Protein AF-A0A1F9SR61-F1 (afdb_monomer_lite)

Secondary structure (DSSP, 8-state):
-EEEEESSSSEEEEEEEESTT--B--SSTT---BPPEEEEEEEEEE-SSEEEEEEEEEEE-TTS-EEEEEEEEEEEEE--TTT-EEEEEEEEEEESTT-EEEEEEEEEEETTEEEEEEEEEE-SS-SS--PEEEEEEEE--SPPPHHHHHHHHHHHHHHHHHH-TT----S----TT-GGGHHHHHHHHTT-HHHHHHHHHHHHTTS---HHHHHHHHHHHHHHHH-S-----SSPPPHHHHHHHHHHHHHHTT-HHHHHHHHHHHHHHSTT-HHHHHHHHHHHHHHT----PPPTT-TT-HHHHHHHHHHHHHHTT-HHHHHHHHHHHHHH-TT-HHHHHHHHHHHHHTT-HHHHHHHHHHHHHH---HHHHHHHHHHHHHHHHHH-TT-PPPPPTTS---S--------HHHHHHHHHHHHHHHHHHHHHTT-HHHHHHHHHHHHHH-TT-HHHHHHHHHHHHH--

Sequence (468 aa):
MGALYRLTKRWTLGAALLNAMQANVAFSSGDKDPIPMKTRFGASYKSLWLLLAADARLQKGPDGKADKQFIFAAEKVFPSLDRGDVSVRASLGAGDREFRQATAGLSYKIQKIQLDYGFSLPIGTVKETAGNHKLALTYHFGSVTQTELAEAELLDQYKRLREAKDYKSPRETASLNDPRLADVKEQVLKDNYYLANKLLLDKANELLPDASVVSLTKRLATVAAFYPSLAVEGRAKLRWEQLLNGGIRDFINGADLRAMKQLAYAQSLNQQDSALSNFLDRIGEMTRINPDRVPSDFSRGWAEFKLTESDGYYGKKRYSEALRKLDEMLELEPKHLLGLKKSGSCNYMLGSYARAAHDWETAAGLETDPLEKAKLGKMIDEARLKQGKGAVWEPPAGTARQAEPEEKPETAAAKDAREIEKLYQAGADHYAKGEYGKAADAFRKILTMDPQNTQAKKALERIIRLSR

Foldseek 3Di:
DKDWDDPDPFKIKIKDKPLPVQDAPDPDPPDGDGAWIKIKIKMWGDDLFKIKIKMWMWTQHPVRDIKIKIKIKMKGWDQDDPFFIKIKMWMWMDIPPQFTKIKIKIWGDDDFKIKIWMWMDGPGDDPDRPTDIDIDIGGHDDDDDPVNVVSSVVVVVVVVVVVPPDDDADPDAPACPPPLLVVLVVCLVQQQLLVSLVVLVVCVVVDDDHPNSVQLNVLSVLCCVLPNGLHDPPDDDDPLSVLQSVLSNCSSRVVLVSSLLSLLQSCLQVVVDPSSVVSSVVSCVVNVNDRPHDDPVDNPTDLVVLCVQLVVCVVVVNLVRSLVSLVSNCLVVVQPLVSLQSNLVSCVSVLVLQSSLVSLVSNLVNDPDPVVNVVSVVSSVVSDVSVDPDDHDDDPPPSDDDPPDPDPDDDPVNVLVVLLVVLQVQLVVCVVVVVLVSSLVSLVVSCVSPVPPPVSVVSNVVSVVVVD

Structure (mmCIF, N/CA/C/O backbone):
data_AF-A0A1F9SR61-F1
#
_entry.id   AF-A0A1F9SR61-F1
#
loop_
_atom_site.group_PDB
_atom_site.id
_atom_site.type_symbol
_atom_site.label_atom_id
_atom_site.label_alt_id
_atom_site.label_comp_id
_atom_site.label_asym_id
_atom_site.label_entity_id
_atom_site.label_seq_id
_atom_site.pdbx_PDB_ins_code
_atom_site.Cartn_x
_atom_site.Cartn_y
_atom_site.Cartn_z
_atom_site.occupancy
_atom_site.B_iso_or_equiv
_atom_site.auth_seq_id
_atom_site.auth_comp_id
_atom_site.auth_asym_id
_atom_site.auth_atom_id
_atom_site.pdbx_PDB_model_num
ATOM 1 N N . MET A 1 1 ? 36.099 14.429 -14.546 1.00 85.94 1 MET A N 1
ATOM 2 C CA . MET A 1 1 ? 34.992 14.600 -13.578 1.00 85.94 1 MET A CA 1
ATOM 3 C C . MET A 1 1 ? 33.700 14.799 -14.353 1.00 85.94 1 MET A C 1
ATOM 5 O O . MET A 1 1 ? 33.727 15.507 -15.350 1.00 85.94 1 MET A O 1
ATOM 9 N N . GLY A 1 2 ? 32.590 14.188 -13.948 1.00 90.56 2 GLY A N 1
ATOM 10 C CA . GLY A 1 2 ? 31.296 14.411 -14.596 1.00 90.56 2 GLY A CA 1
ATOM 11 C C . GLY A 1 2 ? 30.136 14.148 -13.647 1.00 90.56 2 GLY A C 1
ATOM 12 O O . GLY A 1 2 ? 30.283 13.379 -12.702 1.00 90.56 2 GLY A O 1
ATOM 13 N N . ALA A 1 3 ? 29.013 14.810 -13.895 1.00 93.00 3 ALA A N 1
ATOM 14 C CA . ALA A 1 3 ? 27.789 14.703 -13.117 1.00 93.00 3 ALA A CA 1
ATOM 15 C C . ALA A 1 3 ? 26.591 14.531 -14.056 1.00 93.00 3 ALA A C 1
ATOM 17 O O . ALA A 1 3 ? 26.528 15.147 -15.122 1.00 93.00 3 ALA A O 1
ATOM 18 N N . LEU A 1 4 ? 25.638 13.699 -13.640 1.00 92.44 4 LEU A N 1
ATOM 19 C CA . LEU A 1 4 ? 24.347 13.515 -14.294 1.00 92.44 4 LEU A CA 1
ATOM 20 C C . LEU A 1 4 ? 23.249 13.840 -13.285 1.00 92.44 4 LEU A C 1
ATOM 22 O O . LEU A 1 4 ? 23.287 13.367 -12.151 1.00 92.44 4 LEU A O 1
ATOM 26 N N . TYR A 1 5 ? 22.269 14.631 -13.703 1.00 92.62 5 TYR A N 1
ATOM 27 C CA . TYR A 1 5 ? 21.150 15.051 -12.877 1.00 92.62 5 TYR A CA 1
ATOM 28 C C . TYR A 1 5 ? 19.828 14.746 -13.577 1.00 92.62 5 TYR A C 1
ATOM 30 O O . TYR A 1 5 ? 19.564 15.203 -14.692 1.00 92.62 5 TYR A O 1
ATOM 38 N N . ARG A 1 6 ? 18.978 13.957 -12.918 1.00 91.44 6 ARG A N 1
ATOM 39 C CA . ARG A 1 6 ? 17.654 13.590 -13.421 1.00 91.44 6 ARG A CA 1
ATOM 40 C C . ARG A 1 6 ? 16.619 14.571 -12.869 1.00 91.44 6 ARG A C 1
ATOM 42 O O . ARG A 1 6 ? 16.124 14.386 -11.765 1.00 91.44 6 ARG A O 1
ATOM 49 N N . LEU A 1 7 ? 16.298 15.604 -13.650 1.00 80.69 7 LEU A N 1
ATOM 50 C CA . LEU A 1 7 ? 15.360 16.665 -13.258 1.00 80.69 7 LEU A CA 1
ATOM 51 C C . LEU A 1 7 ? 13.922 16.136 -13.108 1.00 80.69 7 LEU A C 1
ATOM 53 O O . LEU A 1 7 ? 13.184 16.549 -12.224 1.00 80.69 7 LEU A O 1
ATOM 57 N N . THR A 1 8 ? 13.517 15.209 -13.979 1.00 81.19 8 THR A N 1
ATOM 58 C CA . THR A 1 8 ? 12.225 14.505 -13.902 1.00 81.19 8 THR A CA 1
ATOM 59 C C . THR A 1 8 ? 12.399 13.064 -14.384 1.00 81.19 8 THR A C 1
ATOM 61 O O . THR A 1 8 ? 13.437 12.720 -14.942 1.00 81.19 8 THR A O 1
ATOM 64 N N . LYS A 1 9 ? 11.365 12.213 -14.285 1.00 75.19 9 LYS A N 1
ATOM 65 C CA . LYS A 1 9 ? 11.396 10.857 -14.880 1.00 75.19 9 LYS A CA 1
ATOM 66 C C . LYS A 1 9 ? 11.678 10.847 -16.396 1.00 75.19 9 LYS A C 1
ATOM 68 O O . LYS A 1 9 ? 12.030 9.799 -16.924 1.00 75.19 9 LYS A O 1
ATOM 73 N N . ARG A 1 10 ? 11.525 11.986 -17.087 1.00 83.94 10 ARG A N 1
ATOM 74 C CA . ARG A 1 10 ? 11.719 12.121 -18.541 1.00 83.94 10 ARG A CA 1
ATOM 75 C C . ARG A 1 10 ? 12.967 12.912 -18.930 1.00 83.94 10 ARG A C 1
ATOM 77 O O . ARG A 1 10 ? 13.512 12.652 -19.991 1.00 83.94 10 ARG A O 1
ATOM 84 N N . TRP A 1 11 ? 13.429 13.849 -18.102 1.00 91.94 11 TRP A N 1
ATOM 85 C CA . TRP A 1 11 ? 14.552 14.738 -18.423 1.00 91.94 11 TRP A CA 1
ATOM 86 C C . TRP A 1 11 ? 15.813 14.370 -17.642 1.00 91.94 11 TRP A C 1
ATOM 88 O O . TRP A 1 11 ? 15.783 14.314 -16.411 1.00 91.94 11 TRP A O 1
ATOM 98 N N . THR A 1 12 ? 16.929 14.188 -18.349 1.00 95.06 12 THR A N 1
ATOM 99 C CA . THR A 1 12 ? 18.258 14.004 -17.743 1.00 95.06 12 THR A CA 1
ATOM 100 C C . THR A 1 12 ? 19.242 15.002 -18.334 1.00 95.06 12 THR A C 1
ATOM 102 O O . THR A 1 12 ? 19.352 15.116 -19.554 1.00 95.06 12 THR A O 1
ATOM 105 N N . LEU A 1 13 ? 19.961 15.705 -17.464 1.00 96.50 13 LEU A N 1
ATOM 106 C CA . LEU A 1 13 ? 21.009 16.659 -17.808 1.00 96.50 13 LEU A CA 1
ATOM 107 C C . LEU A 1 13 ? 22.364 16.098 -17.379 1.00 96.50 13 LEU A C 1
ATOM 109 O O . LEU A 1 13 ? 22.456 15.389 -16.379 1.00 96.50 13 LEU A O 1
ATOM 113 N N . GLY A 1 14 ? 23.416 16.413 -18.121 1.00 95.38 14 GLY A N 1
ATOM 114 C CA . GLY A 1 14 ? 24.768 15.959 -17.839 1.00 95.38 14 GLY A CA 1
ATOM 115 C C . GLY A 1 14 ? 25.800 17.029 -18.129 1.00 95.38 14 GLY A C 1
ATOM 116 O O . GLY A 1 14 ? 25.672 17.783 -19.090 1.00 95.38 14 GLY A O 1
ATOM 117 N N . ALA A 1 15 ? 26.844 17.066 -17.313 1.00 96.44 15 ALA A N 1
ATOM 118 C CA . ALA A 1 15 ? 28.020 17.883 -17.557 1.00 96.44 15 ALA A CA 1
ATOM 119 C C . ALA A 1 15 ? 29.275 17.073 -17.232 1.00 96.44 15 ALA A C 1
ATOM 121 O O . ALA A 1 15 ? 29.326 16.370 -16.224 1.00 96.44 15 ALA A O 1
ATOM 122 N N . ALA A 1 16 ? 30.299 17.164 -18.073 1.00 95.94 16 ALA A N 1
ATOM 123 C CA . ALA A 1 16 ? 31.577 16.512 -17.837 1.00 95.94 16 ALA A CA 1
ATOM 124 C C . ALA A 1 16 ? 32.741 17.418 -18.227 1.00 95.94 16 ALA A C 1
ATOM 126 O O . ALA A 1 16 ? 32.711 18.079 -19.261 1.00 95.94 16 ALA A O 1
ATOM 127 N N . LEU A 1 17 ? 33.786 17.391 -17.407 1.00 92.94 17 LEU A N 1
ATOM 128 C CA . LEU A 1 17 ? 35.072 18.027 -17.641 1.00 92.94 17 LEU A CA 1
ATOM 129 C C . LEU A 1 17 ? 36.155 16.944 -17.678 1.00 92.94 17 LEU A C 1
ATOM 131 O O . LEU A 1 17 ? 36.373 16.218 -16.699 1.00 92.94 17 LEU A O 1
ATOM 135 N N . LEU A 1 18 ? 36.826 16.823 -18.817 1.00 91.19 18 LEU A N 1
ATOM 136 C CA . LEU A 1 18 ? 37.932 15.903 -19.049 1.00 91.19 18 LEU A CA 1
ATOM 137 C C . LEU A 1 18 ? 39.223 16.695 -19.246 1.00 91.19 18 LEU A C 1
ATOM 139 O O . LEU A 1 18 ? 39.203 17.809 -19.773 1.00 91.19 18 LEU A O 1
ATOM 143 N N . ASN A 1 19 ? 40.344 16.090 -18.853 1.00 90.06 19 ASN A N 1
ATOM 144 C CA . ASN A 1 19 ? 41.680 16.668 -19.001 1.00 90.06 19 ASN A CA 1
ATOM 145 C C . ASN A 1 19 ? 41.819 18.059 -18.357 1.00 90.06 19 ASN A C 1
ATOM 147 O O . ASN A 1 19 ? 42.515 18.919 -18.886 1.00 90.06 19 ASN A O 1
ATOM 151 N N . ALA A 1 20 ? 41.159 18.284 -17.216 1.00 83.88 20 ALA A N 1
ATOM 152 C CA . ALA A 1 20 ? 41.171 19.576 -16.524 1.00 83.88 20 ALA A CA 1
ATOM 153 C C . ALA A 1 20 ? 42.593 20.055 -16.180 1.00 83.88 20 ALA A C 1
ATOM 155 O O . ALA A 1 20 ? 42.855 21.249 -16.198 1.00 83.88 20 ALA A O 1
ATOM 156 N N . MET A 1 21 ? 43.501 19.118 -15.890 1.00 85.56 21 MET A N 1
ATOM 157 C CA . MET A 1 21 ? 44.892 19.412 -15.528 1.00 85.56 21 MET A CA 1
ATOM 158 C C . MET A 1 21 ? 45.828 19.563 -16.737 1.00 85.56 21 MET A C 1
ATOM 160 O O . MET A 1 21 ? 46.998 19.853 -16.533 1.00 85.56 21 MET A O 1
ATOM 164 N N . GLN A 1 22 ? 45.340 19.334 -17.967 1.00 85.38 22 GLN A N 1
ATOM 165 C CA . GLN A 1 22 ? 46.098 19.499 -19.219 1.00 85.38 22 GLN A CA 1
ATOM 166 C C . GLN A 1 22 ? 47.539 18.953 -19.153 1.00 85.38 22 GLN A C 1
ATOM 168 O O . GLN A 1 22 ? 48.502 19.670 -19.412 1.00 85.38 22 GLN A O 1
ATOM 173 N N . ALA A 1 23 ? 47.686 17.680 -18.765 1.00 85.19 23 ALA A N 1
ATOM 174 C CA . ALA A 1 23 ? 48.993 17.040 -18.617 1.00 85.19 23 ALA A CA 1
ATOM 175 C C . ALA A 1 23 ? 49.848 17.167 -19.894 1.00 85.19 23 ALA A C 1
ATOM 177 O O . ALA A 1 23 ? 49.341 16.992 -21.004 1.00 85.19 23 ALA A O 1
ATOM 178 N N . ASN A 1 24 ? 51.138 17.462 -19.720 1.00 84.44 24 ASN A N 1
ATOM 179 C CA . ASN A 1 24 ? 52.104 17.546 -20.814 1.00 84.44 24 ASN A CA 1
ATOM 180 C C . ASN A 1 24 ? 52.478 16.135 -21.290 1.00 84.44 24 ASN A C 1
ATOM 182 O O . ASN A 1 24 ? 52.926 15.326 -20.480 1.00 84.44 24 ASN A O 1
ATOM 186 N N . VAL A 1 25 ? 52.304 15.854 -22.582 1.00 86.19 25 VAL A N 1
ATOM 187 C CA . VAL A 1 25 ? 52.656 14.571 -23.217 1.00 86.19 25 VAL A CA 1
ATOM 188 C C . VAL A 1 25 ? 53.855 14.683 -24.165 1.00 86.19 25 VAL A C 1
ATOM 190 O O . VAL A 1 25 ? 54.109 13.770 -24.946 1.00 86.19 25 VAL A O 1
ATOM 193 N N . ALA A 1 26 ? 54.616 15.778 -24.088 1.00 86.56 26 ALA A N 1
ATOM 194 C CA . ALA A 1 26 ? 55.835 15.950 -24.870 1.00 86.56 26 ALA A CA 1
ATOM 195 C C . ALA A 1 26 ? 56.883 14.862 -24.564 1.00 86.56 26 ALA A C 1
ATOM 197 O O . ALA A 1 26 ? 57.157 14.546 -23.406 1.00 86.56 26 ALA A O 1
ATOM 198 N N . PHE A 1 27 ? 57.505 14.323 -25.618 1.00 82.06 27 PHE A N 1
ATOM 199 C CA . PHE A 1 27 ? 58.550 13.295 -25.514 1.00 82.06 27 PHE A CA 1
ATOM 200 C C . PHE A 1 27 ? 59.929 13.859 -25.130 1.00 82.06 27 PHE A C 1
ATOM 202 O O . PHE A 1 27 ? 60.782 13.115 -24.652 1.00 82.06 27 PHE A O 1
ATOM 209 N N . SER A 1 28 ? 60.149 15.161 -25.332 1.00 86.38 28 SER A N 1
ATOM 210 C CA . SER A 1 28 ? 61.386 15.870 -24.993 1.00 86.38 28 SER A CA 1
ATOM 211 C C . SER A 1 28 ? 61.175 16.761 -23.770 1.00 86.38 28 SER A C 1
ATOM 213 O O . SER A 1 28 ? 60.150 17.429 -23.650 1.00 86.38 28 SER A O 1
ATOM 215 N N . SER A 1 29 ? 62.167 16.823 -22.878 1.00 73.56 29 SER A N 1
ATOM 216 C CA . SER A 1 29 ? 62.134 17.649 -21.661 1.00 73.56 29 SER A CA 1
ATOM 217 C C . SER A 1 29 ? 62.116 19.162 -21.930 1.00 73.56 29 SER A C 1
ATOM 219 O O . SER A 1 29 ? 61.818 19.934 -21.019 1.00 73.56 29 SER A O 1
ATOM 221 N N . GLY A 1 30 ? 62.410 19.586 -23.165 1.00 79.56 30 GLY A N 1
ATOM 222 C CA . GLY A 1 30 ? 62.331 20.981 -23.611 1.00 79.56 30 GLY A CA 1
ATOM 223 C C . GLY A 1 30 ? 60.992 21.389 -24.238 1.00 79.56 30 GLY A C 1
ATOM 224 O O . GLY A 1 30 ? 60.744 22.585 -24.379 1.00 79.56 30 GLY A O 1
ATOM 225 N N . ASP A 1 31 ? 60.123 20.430 -24.572 1.00 80.00 31 ASP A N 1
ATOM 226 C CA . ASP A 1 31 ? 58.888 20.679 -25.321 1.00 80.00 31 ASP A CA 1
ATOM 227 C C . ASP A 1 31 ? 57.638 20.654 -24.426 1.00 80.00 31 ASP A C 1
ATOM 229 O O . ASP A 1 31 ? 57.573 20.002 -23.376 1.00 80.00 31 ASP A O 1
ATOM 233 N N . LYS A 1 32 ? 56.603 21.382 -24.854 1.00 80.25 32 LYS A N 1
ATOM 234 C CA . LYS A 1 32 ? 55.288 21.401 -24.202 1.00 80.25 32 LYS A CA 1
ATOM 235 C C . LYS A 1 32 ? 54.204 21.048 -25.209 1.00 80.25 32 LYS A C 1
ATOM 237 O O . LYS A 1 32 ? 53.893 21.846 -26.085 1.00 80.25 32 LYS A O 1
ATOM 242 N N . ASP A 1 33 ? 53.592 19.890 -25.012 1.00 82.19 33 ASP A N 1
ATOM 243 C CA . ASP A 1 33 ? 52.410 19.426 -25.730 1.00 82.19 33 ASP A CA 1
ATOM 244 C C . ASP A 1 33 ? 51.319 19.054 -24.709 1.00 82.19 33 ASP A C 1
ATOM 246 O O . ASP A 1 33 ? 51.205 17.898 -24.291 1.00 82.19 33 ASP A O 1
ATOM 250 N N . PRO A 1 34 ? 50.578 20.041 -24.173 1.00 84.69 34 PRO A N 1
ATOM 251 C CA . PRO A 1 34 ? 49.527 19.780 -23.202 1.00 84.69 34 PRO A CA 1
ATOM 252 C C . PRO A 1 34 ? 48.290 19.189 -23.881 1.00 84.69 34 PRO A C 1
ATOM 254 O O . PRO A 1 34 ? 47.784 19.716 -24.874 1.00 84.69 34 PRO A O 1
ATOM 257 N N . ILE A 1 35 ? 47.719 18.138 -23.291 1.00 88.94 35 ILE A N 1
ATOM 258 C CA . ILE A 1 35 ? 46.466 17.572 -23.799 1.00 88.94 35 ILE A CA 1
ATOM 259 C C . ILE A 1 35 ? 45.318 18.599 -23.719 1.00 88.94 35 ILE A C 1
ATOM 261 O O . ILE A 1 35 ? 45.163 19.293 -22.707 1.00 88.94 35 ILE A O 1
ATOM 265 N N . PRO A 1 36 ? 44.447 18.681 -24.741 1.00 87.56 36 PRO A N 1
ATOM 266 C CA . PRO A 1 36 ? 43.378 19.666 -24.760 1.00 87.56 36 PRO A CA 1
ATOM 267 C C . PRO A 1 36 ? 42.323 19.352 -23.696 1.00 87.56 36 PRO A C 1
ATOM 269 O O . PRO A 1 36 ? 41.915 18.195 -23.507 1.00 87.56 36 PRO A O 1
ATOM 272 N N . MET A 1 37 ? 41.845 20.406 -23.032 1.00 89.75 37 MET A N 1
ATOM 273 C CA . MET A 1 37 ? 40.764 20.308 -22.051 1.00 89.75 37 MET A CA 1
ATOM 274 C C . MET A 1 37 ? 39.436 20.157 -22.790 1.00 89.75 37 MET A C 1
ATOM 276 O O . MET A 1 37 ? 39.171 20.890 -23.747 1.00 89.75 37 MET A O 1
ATOM 280 N N . LYS A 1 38 ? 38.592 19.217 -22.350 1.00 93.44 38 LYS A N 1
ATOM 281 C CA . LYS A 1 38 ? 37.305 18.932 -22.998 1.00 93.44 38 LYS A CA 1
ATOM 282 C C . LYS A 1 38 ? 36.160 19.110 -22.016 1.00 93.44 38 LYS A C 1
ATOM 284 O O . LYS A 1 38 ? 36.144 18.472 -20.966 1.00 93.44 38 LYS A O 1
ATOM 289 N N . THR A 1 39 ? 35.168 19.895 -22.404 1.00 93.81 39 THR A N 1
ATOM 290 C CA . THR A 1 39 ? 33.918 20.062 -21.664 1.00 93.81 39 THR A CA 1
ATOM 291 C C . THR A 1 39 ? 32.775 19.491 -22.487 1.00 93.81 39 THR A C 1
ATOM 293 O O . THR A 1 39 ? 32.715 19.688 -23.699 1.00 93.81 39 THR A O 1
ATOM 296 N N . ARG A 1 40 ? 31.867 18.762 -21.844 1.00 95.56 40 ARG A N 1
ATOM 297 C CA . ARG A 1 40 ? 30.663 18.219 -22.472 1.00 95.56 40 ARG A CA 1
ATOM 298 C C . ARG A 1 40 ? 29.443 18.602 -21.665 1.00 95.56 40 ARG A C 1
ATOM 300 O O . ARG A 1 40 ? 29.454 18.454 -20.447 1.00 95.56 40 ARG A O 1
ATOM 307 N N . PHE A 1 41 ? 28.401 19.025 -22.357 1.00 97.00 41 PHE A N 1
ATOM 308 C CA . PHE A 1 41 ? 27.078 19.247 -21.798 1.00 97.00 41 PHE A CA 1
ATOM 309 C C . PHE A 1 41 ? 26.084 18.400 -22.576 1.00 97.00 41 PHE A C 1
ATOM 311 O O . PHE A 1 41 ? 26.085 18.426 -23.802 1.00 97.00 41 PHE A O 1
ATOM 318 N N . GLY A 1 42 ? 25.254 17.646 -21.871 1.00 96.19 42 GLY A N 1
ATOM 319 C CA . GLY A 1 42 ? 24.264 16.760 -22.462 1.00 96.19 42 GLY A CA 1
ATOM 320 C C . GLY A 1 42 ? 22.886 17.021 -21.880 1.00 96.19 42 GLY A C 1
ATOM 321 O O . GLY A 1 42 ? 22.741 17.260 -20.682 1.00 96.19 42 GLY A O 1
ATOM 322 N N . ALA A 1 43 ? 21.864 16.935 -22.717 1.00 96.81 43 ALA A N 1
ATOM 323 C CA . ALA A 1 43 ? 20.474 16.903 -22.296 1.00 96.81 43 ALA A CA 1
ATOM 324 C C . ALA A 1 43 ? 19.765 15.773 -23.036 1.00 96.81 43 ALA A C 1
ATOM 326 O O . ALA A 1 43 ? 19.982 15.567 -24.228 1.00 96.81 43 ALA A O 1
ATOM 327 N N . SER A 1 44 ? 18.910 15.038 -22.336 1.00 96.62 44 SER A N 1
ATOM 328 C CA . SER A 1 44 ? 18.082 14.003 -22.943 1.00 96.62 44 SER A CA 1
ATOM 329 C C . SER A 1 44 ? 16.654 14.055 -22.429 1.00 96.62 44 SER A C 1
ATOM 331 O O . SER A 1 44 ? 16.399 14.369 -21.262 1.00 96.62 44 SER A O 1
ATOM 333 N N . TYR A 1 45 ? 15.735 13.729 -23.330 1.00 93.94 45 TYR A N 1
ATOM 334 C CA . TYR A 1 45 ? 14.317 13.571 -23.075 1.00 93.94 45 TYR A CA 1
ATOM 335 C C . TYR A 1 45 ? 13.898 12.153 -23.458 1.00 93.94 45 TYR A C 1
ATOM 337 O O . TYR A 1 45 ? 13.960 11.778 -24.629 1.00 93.94 45 TYR A O 1
ATOM 345 N N . LYS A 1 46 ? 13.459 11.367 -22.475 1.00 89.25 46 LYS A N 1
ATOM 346 C CA . LYS A 1 46 ? 12.949 10.007 -22.657 1.00 89.25 46 LYS A CA 1
ATOM 347 C C . LYS A 1 46 ? 11.427 9.987 -22.504 1.00 89.25 46 LYS A C 1
ATOM 349 O O . LYS A 1 46 ? 10.874 10.415 -21.491 1.00 89.25 46 LYS A O 1
ATOM 354 N N . SER A 1 47 ? 10.764 9.440 -23.513 1.00 81.62 47 SER A N 1
ATOM 355 C CA . SER A 1 47 ? 9.371 8.996 -23.515 1.00 81.62 47 SER A CA 1
ATOM 356 C C . SER A 1 47 ? 9.325 7.468 -23.671 1.00 81.62 47 SER A C 1
ATOM 358 O O . SER A 1 47 ? 10.363 6.820 -23.779 1.00 81.62 47 SER A O 1
ATOM 360 N N . LEU A 1 48 ? 8.127 6.885 -23.694 1.00 71.62 48 LEU A N 1
ATOM 361 C CA . LEU A 1 48 ? 7.922 5.435 -23.789 1.00 71.62 48 LEU A CA 1
ATOM 362 C C . LEU A 1 48 ? 8.412 4.839 -25.128 1.00 71.62 48 LEU A C 1
ATOM 364 O O . LEU A 1 48 ? 8.860 3.705 -25.170 1.00 71.62 48 LEU A O 1
ATOM 368 N N . TRP A 1 49 ? 8.364 5.614 -26.215 1.00 75.00 49 TRP A N 1
ATOM 369 C CA . TRP A 1 49 ? 8.745 5.184 -27.573 1.00 75.00 49 TRP A CA 1
ATOM 370 C C . TRP A 1 49 ? 9.712 6.148 -28.271 1.00 75.00 49 TRP A C 1
ATOM 372 O O . TRP A 1 49 ? 9.952 6.023 -29.470 1.00 75.00 49 TRP A O 1
ATOM 382 N N . LEU A 1 50 ? 10.196 7.174 -27.569 1.00 85.00 50 LEU A N 1
ATOM 383 C CA . LEU A 1 50 ? 11.031 8.225 -28.148 1.00 85.00 50 LEU A CA 1
ATOM 384 C C . LEU A 1 50 ? 12.122 8.622 -27.161 1.00 85.00 50 LEU A C 1
ATOM 386 O O . LEU A 1 50 ? 11.822 8.928 -26.008 1.00 85.00 50 LEU A O 1
ATOM 390 N N . LEU A 1 51 ? 13.357 8.692 -27.633 1.00 92.00 51 LEU A N 1
ATOM 391 C CA . LEU A 1 51 ? 14.477 9.282 -26.922 1.00 92.00 51 LEU A CA 1
ATOM 392 C C . LEU A 1 51 ? 15.069 10.389 -27.786 1.00 92.00 51 LEU A C 1
ATOM 394 O O . LEU A 1 51 ? 15.448 10.163 -28.929 1.00 92.00 51 LEU A O 1
ATOM 398 N N . LEU A 1 52 ? 15.127 11.596 -27.240 1.00 96.12 52 LEU A N 1
ATOM 399 C CA . LEU A 1 52 ? 15.806 12.731 -27.851 1.00 96.12 52 LEU A CA 1
ATOM 400 C C . LEU A 1 52 ? 17.031 13.058 -27.009 1.00 96.12 52 LEU A C 1
ATOM 402 O O . LEU A 1 52 ? 16.947 13.062 -25.781 1.00 96.12 52 LEU A O 1
ATOM 406 N N . ALA A 1 53 ? 18.153 13.346 -27.651 1.00 96.69 53 ALA A N 1
ATOM 407 C CA . ALA A 1 53 ? 19.374 13.756 -26.981 1.00 96.69 53 ALA A CA 1
ATOM 408 C C . ALA A 1 53 ? 20.044 14.908 -27.731 1.00 96.69 53 ALA A C 1
ATOM 410 O O . ALA A 1 53 ? 20.047 14.951 -28.960 1.00 96.69 53 ALA A O 1
ATOM 411 N N . ALA A 1 54 ? 20.624 15.830 -26.976 1.00 96.88 54 ALA A N 1
ATOM 412 C CA . ALA A 1 54 ? 21.466 16.901 -27.474 1.00 96.88 54 ALA A CA 1
ATOM 413 C C . ALA A 1 54 ? 22.767 16.908 -26.670 1.00 96.88 54 ALA A C 1
ATOM 415 O O . ALA A 1 54 ? 22.738 16.807 -25.443 1.00 96.88 54 ALA A O 1
ATOM 416 N N . ASP A 1 55 ? 23.898 17.016 -27.355 1.00 95.88 55 ASP A N 1
ATOM 417 C CA . ASP A 1 55 ? 25.233 17.010 -26.764 1.00 95.88 55 ASP A CA 1
ATOM 418 C C . ASP A 1 55 ? 26.042 18.172 -27.349 1.00 95.88 55 ASP A C 1
ATOM 420 O O . ASP A 1 55 ? 26.136 18.327 -28.566 1.00 95.88 55 ASP A O 1
ATOM 424 N N . ALA A 1 56 ? 26.603 19.006 -26.480 1.00 96.31 56 ALA A N 1
ATOM 425 C CA . ALA A 1 56 ? 27.498 20.099 -26.822 1.00 96.31 56 ALA A CA 1
ATOM 426 C C . ALA A 1 56 ? 28.893 19.782 -26.279 1.00 96.31 56 ALA A C 1
ATOM 428 O O . ALA A 1 56 ? 29.086 19.632 -25.070 1.00 96.31 56 ALA A O 1
ATOM 429 N N . ARG A 1 57 ? 29.876 19.696 -27.173 1.00 94.75 57 ARG A N 1
ATOM 430 C CA . ARG A 1 57 ? 31.274 19.392 -26.862 1.00 94.75 57 ARG A CA 1
ATOM 431 C C . ARG A 1 57 ? 32.119 20.609 -27.162 1.00 94.75 57 ARG A C 1
ATOM 433 O O . ARG A 1 57 ? 32.077 21.148 -28.262 1.00 94.75 57 ARG A O 1
ATOM 440 N N . LEU A 1 58 ? 32.899 21.013 -26.177 1.00 93.31 58 LEU A N 1
ATOM 441 C CA . LEU A 1 58 ? 33.832 22.119 -26.264 1.00 93.31 58 LEU A CA 1
ATOM 442 C C . LEU A 1 58 ? 35.227 21.556 -26.027 1.00 93.31 58 LEU A C 1
ATOM 444 O O . LEU A 1 58 ? 35.454 20.865 -25.032 1.00 93.31 58 LEU A O 1
ATOM 448 N N . GLN A 1 59 ? 36.158 21.840 -26.924 1.00 91.00 59 GLN A N 1
ATOM 449 C CA . GLN A 1 59 ? 37.551 21.443 -26.789 1.00 91.00 59 GLN A CA 1
ATOM 450 C C . GLN A 1 59 ? 38.425 22.687 -26.869 1.00 91.00 59 GLN A C 1
ATOM 452 O O . GLN A 1 59 ? 38.465 23.352 -27.897 1.00 91.00 59 GLN A O 1
ATOM 457 N N . LYS A 1 60 ? 39.133 23.000 -25.783 1.00 85.44 60 LYS A N 1
ATOM 458 C CA . LYS A 1 60 ? 40.089 24.109 -25.764 1.00 85.44 60 LYS A CA 1
ATOM 459 C C . LYS A 1 60 ? 41.470 23.579 -26.135 1.00 85.44 60 LYS A C 1
ATOM 461 O O . LYS A 1 60 ? 42.031 22.765 -25.395 1.00 85.44 60 LYS A O 1
ATOM 466 N N . GLY A 1 61 ? 41.960 24.000 -27.297 1.00 73.56 61 GLY A N 1
ATOM 467 C CA . GLY A 1 61 ? 43.267 23.637 -27.827 1.00 73.56 61 GLY A CA 1
ATOM 468 C C . GLY A 1 61 ? 44.422 24.337 -27.097 1.00 73.56 61 GLY A C 1
ATOM 469 O O . GLY A 1 61 ? 44.197 25.330 -26.393 1.00 73.56 61 GLY A O 1
ATOM 470 N N . PRO A 1 62 ? 45.662 23.841 -27.260 1.00 66.75 62 PRO A N 1
ATOM 471 C CA . PRO A 1 62 ? 46.871 24.485 -26.731 1.00 66.75 62 PRO A CA 1
ATOM 472 C C . PRO A 1 62 ? 47.112 25.893 -27.300 1.00 66.75 62 PRO A C 1
ATOM 474 O O . PRO A 1 62 ? 47.725 26.730 -26.649 1.00 66.75 62 PRO A O 1
ATOM 477 N N . ASP A 1 63 ? 46.580 26.165 -28.494 1.00 71.19 63 ASP A N 1
ATOM 478 C CA . ASP A 1 63 ? 46.609 27.448 -29.206 1.00 71.19 63 ASP A CA 1
ATOM 479 C C . ASP A 1 63 ? 45.605 28.484 -28.658 1.00 71.19 63 ASP A C 1
ATOM 481 O O . ASP A 1 63 ? 45.466 29.581 -29.198 1.00 71.19 63 ASP A O 1
ATOM 485 N N . GLY A 1 64 ? 44.874 28.138 -27.592 1.00 70.25 64 GLY A N 1
ATOM 486 C CA . GLY A 1 64 ? 43.887 28.999 -26.944 1.00 70.25 64 GLY A CA 1
ATOM 487 C C . GLY A 1 64 ? 42.532 29.053 -27.652 1.00 70.25 64 GLY A C 1
ATOM 488 O O . GLY A 1 64 ? 41.584 29.607 -27.084 1.00 70.25 64 GLY A O 1
ATOM 489 N N . LYS A 1 65 ? 42.399 28.448 -28.839 1.00 81.19 65 LYS A N 1
ATOM 490 C CA . LYS A 1 65 ? 41.132 28.374 -29.574 1.00 81.19 65 LYS A CA 1
ATOM 491 C C . LYS A 1 65 ? 40.227 27.299 -28.976 1.00 81.19 65 LYS A C 1
ATOM 493 O O . LYS A 1 65 ? 40.685 26.297 -28.426 1.00 81.19 65 LYS A O 1
ATOM 498 N N . ALA A 1 66 ? 38.920 27.535 -29.039 1.00 83.31 66 ALA A N 1
ATOM 499 C CA . ALA A 1 66 ? 37.910 26.620 -28.523 1.00 83.31 66 ALA A CA 1
ATOM 500 C C . ALA A 1 66 ? 37.075 26.067 -29.678 1.00 83.31 66 ALA A C 1
ATOM 502 O O . ALA A 1 66 ? 36.240 26.788 -30.220 1.00 83.31 66 ALA A O 1
ATOM 503 N N . ASP A 1 67 ? 37.289 24.796 -30.004 1.00 89.31 67 ASP A N 1
ATOM 504 C CA . ASP A 1 67 ? 36.506 24.065 -30.993 1.00 89.31 67 ASP A CA 1
ATOM 505 C C . ASP A 1 67 ? 35.176 23.629 -30.373 1.00 89.31 67 ASP A C 1
ATOM 507 O O . ASP A 1 67 ? 35.136 23.086 -29.260 1.00 89.31 67 ASP A O 1
ATOM 511 N N . LYS A 1 68 ? 34.079 23.847 -31.096 1.00 92.62 68 LYS A N 1
ATOM 512 C CA . LYS A 1 68 ? 32.722 23.529 -30.647 1.00 92.62 68 LYS A CA 1
ATOM 513 C C . LYS A 1 68 ? 32.091 22.496 -31.568 1.00 92.62 68 LYS A C 1
ATOM 515 O O . LYS A 1 68 ? 32.167 22.611 -32.786 1.00 92.62 68 LYS A O 1
ATOM 520 N N . GLN A 1 69 ? 31.429 21.502 -30.991 1.00 94.06 69 GLN A N 1
ATOM 521 C CA . GLN A 1 69 ? 30.643 20.508 -31.719 1.00 94.06 69 GLN A CA 1
ATOM 522 C C . GLN A 1 69 ? 29.292 20.331 -31.041 1.00 94.06 69 GLN A C 1
ATOM 524 O O . GLN A 1 69 ? 29.217 20.185 -29.823 1.00 94.06 69 GLN A O 1
ATOM 529 N N . PHE A 1 70 ? 28.234 20.293 -31.836 1.00 95.69 70 PHE A N 1
ATOM 530 C CA . PHE A 1 70 ? 26.871 20.057 -31.385 1.00 95.69 70 PHE A CA 1
ATOM 531 C C . PHE A 1 70 ? 26.328 18.825 -32.085 1.00 95.69 70 PHE A C 1
ATOM 533 O O . PHE A 1 70 ? 26.476 18.687 -33.298 1.00 95.69 70 PHE A O 1
ATOM 540 N N . ILE A 1 71 ? 25.716 17.924 -31.327 1.00 95.69 71 ILE A N 1
ATOM 541 C CA . ILE A 1 71 ? 25.124 16.692 -31.839 1.00 95.69 71 ILE A CA 1
ATOM 542 C C . ILE A 1 71 ? 23.700 16.599 -31.322 1.00 95.69 71 ILE A C 1
ATOM 544 O O . ILE A 1 71 ? 23.465 16.666 -30.119 1.00 95.69 71 ILE A O 1
ATOM 548 N N . PHE A 1 72 ? 22.763 16.391 -32.235 1.00 97.06 72 PHE A N 1
ATOM 549 C CA . PHE A 1 72 ? 21.377 16.081 -31.927 1.00 97.06 72 PHE A CA 1
ATOM 550 C C . PHE A 1 72 ? 21.087 14.659 -32.374 1.00 97.06 72 PHE A C 1
ATOM 552 O O . PHE A 1 72 ? 21.433 14.275 -33.488 1.00 97.06 72 PHE A O 1
ATOM 559 N N . ALA A 1 73 ? 20.457 13.875 -31.510 1.00 96.69 73 ALA A N 1
ATOM 560 C CA . ALA A 1 73 ? 20.077 12.504 -31.784 1.00 96.69 73 ALA A CA 1
ATOM 561 C C . ALA A 1 73 ? 18.612 12.269 -31.421 1.00 96.69 73 ALA A C 1
ATOM 563 O O . ALA A 1 73 ? 18.096 12.812 -30.442 1.00 96.69 73 ALA A O 1
ATOM 564 N N . ALA A 1 74 ? 17.956 11.435 -32.214 1.00 96.50 74 ALA A N 1
ATOM 565 C CA . ALA A 1 74 ? 16.605 10.972 -31.978 1.00 96.50 74 ALA A CA 1
ATOM 566 C C . ALA A 1 74 ? 16.546 9.464 -32.209 1.00 96.50 74 ALA A C 1
ATOM 568 O O . ALA A 1 74 ? 17.042 8.959 -33.214 1.00 96.50 74 ALA A O 1
ATOM 569 N N . GLU A 1 75 ? 15.910 8.753 -31.291 1.00 95.25 75 GLU A N 1
ATOM 570 C CA . GLU A 1 75 ? 15.589 7.340 -31.414 1.00 95.25 75 GLU A CA 1
ATOM 571 C C . GLU A 1 75 ? 14.093 7.151 -31.211 1.00 95.25 75 GLU A C 1
ATOM 573 O O . GLU A 1 75 ? 13.522 7.649 -30.242 1.00 95.25 75 GLU A O 1
ATOM 578 N N . LYS A 1 76 ? 13.460 6.423 -32.126 1.00 91.94 76 LYS A N 1
ATOM 579 C CA . LYS A 1 76 ? 12.054 6.051 -32.049 1.00 91.94 76 LYS A CA 1
ATOM 580 C C . LYS A 1 76 ? 11.923 4.537 -32.050 1.00 91.94 76 LYS A C 1
ATOM 582 O O . LYS A 1 76 ? 12.445 3.873 -32.941 1.00 91.94 76 LYS A O 1
ATOM 587 N N . VAL A 1 77 ? 11.193 4.015 -31.074 1.00 86.81 77 VAL A N 1
ATOM 588 C CA . VAL A 1 77 ? 10.920 2.586 -30.914 1.00 86.81 77 VAL A CA 1
ATOM 589 C C . VAL A 1 77 ? 9.510 2.288 -31.414 1.00 86.81 77 VAL A C 1
ATOM 591 O O . VAL A 1 77 ? 8.539 2.936 -31.022 1.00 86.81 77 VAL A O 1
ATOM 594 N N . PHE A 1 78 ? 9.402 1.305 -32.297 1.00 83.25 78 PHE A N 1
ATOM 595 C CA . PHE A 1 78 ? 8.169 0.755 -32.839 1.00 83.25 78 PHE A CA 1
ATOM 596 C C . PHE A 1 78 ? 7.998 -0.659 -32.277 1.00 83.25 78 PHE A C 1
ATOM 598 O O . PHE A 1 78 ? 8.553 -1.612 -32.822 1.00 83.25 78 PHE A O 1
ATOM 605 N N . PRO A 1 79 ? 7.257 -0.805 -31.175 1.00 70.31 79 PRO A N 1
ATOM 606 C CA . PRO A 1 79 ? 7.073 -2.097 -30.525 1.00 70.31 79 PRO A CA 1
ATOM 607 C C . PRO A 1 79 ? 6.127 -2.982 -31.348 1.00 70.31 79 PRO A C 1
ATOM 609 O O . PRO A 1 79 ? 5.159 -2.465 -31.922 1.00 70.31 79 PRO A O 1
ATOM 612 N N . SER A 1 80 ? 6.350 -4.292 -31.392 1.00 60.94 80 SER A N 1
ATOM 613 C CA . SER A 1 80 ? 5.437 -5.246 -32.043 1.00 60.94 80 SER A CA 1
ATOM 614 C C . SER A 1 80 ? 5.373 -6.554 -31.261 1.00 60.94 80 SER A C 1
ATOM 616 O O . SER A 1 80 ? 6.407 -7.147 -30.969 1.00 60.94 80 SER A O 1
ATOM 618 N N . LEU A 1 81 ? 4.156 -7.010 -30.946 1.00 50.22 81 LEU A N 1
ATOM 619 C CA . LEU A 1 81 ? 3.910 -8.198 -30.116 1.00 50.22 81 LEU A CA 1
ATOM 620 C C . LEU A 1 81 ? 4.365 -9.497 -30.794 1.00 50.22 81 LEU A C 1
ATOM 622 O O . LEU A 1 81 ? 5.072 -10.291 -30.182 1.00 50.22 81 LEU A O 1
ATOM 626 N N . ASP A 1 82 ? 4.038 -9.676 -32.073 1.00 55.47 82 ASP A N 1
ATOM 627 C CA . ASP A 1 82 ? 4.275 -10.953 -32.767 1.00 55.47 82 ASP A CA 1
ATOM 628 C C . ASP A 1 82 ? 5.604 -10.982 -33.529 1.00 55.47 82 ASP A C 1
ATOM 630 O O . ASP A 1 82 ? 6.077 -12.035 -33.956 1.00 55.47 82 ASP A O 1
ATOM 634 N N . ARG A 1 83 ? 6.191 -9.802 -33.762 1.00 61.50 83 ARG A N 1
ATOM 635 C CA . ARG A 1 83 ? 7.336 -9.623 -34.663 1.00 61.50 83 ARG A CA 1
ATOM 636 C C . ARG A 1 83 ? 8.508 -8.877 -34.029 1.00 61.50 83 ARG A C 1
ATOM 638 O O . ARG A 1 83 ? 9.398 -8.503 -34.763 1.00 61.50 83 ARG A O 1
ATOM 645 N N . GLY A 1 84 ? 8.538 -8.646 -32.716 1.00 71.62 84 GLY A N 1
ATOM 646 C CA . GLY A 1 84 ? 9.655 -7.958 -32.054 1.00 71.62 84 GLY A CA 1
ATOM 647 C C . GLY A 1 84 ? 9.699 -6.437 -32.266 1.00 71.62 84 GLY A C 1
ATOM 648 O O . GLY A 1 84 ? 8.980 -5.861 -33.081 1.00 71.62 84 GLY A O 1
ATOM 649 N N . ASP A 1 85 ? 10.553 -5.764 -31.503 1.00 82.25 85 ASP A N 1
ATOM 650 C CA . ASP A 1 85 ? 10.674 -4.310 -31.494 1.00 82.25 85 ASP A CA 1
ATOM 651 C C . ASP A 1 85 ? 11.617 -3.831 -32.598 1.00 82.25 85 ASP A C 1
ATOM 653 O O . ASP A 1 85 ? 12.751 -4.299 -32.717 1.00 82.25 85 ASP A O 1
ATOM 657 N N . VAL A 1 86 ? 11.180 -2.838 -33.372 1.00 89.12 86 VAL A N 1
ATOM 658 C CA . VAL A 1 86 ? 12.028 -2.136 -34.344 1.00 89.12 86 VAL A CA 1
ATOM 659 C C . VAL A 1 86 ? 12.373 -0.766 -33.779 1.00 89.12 86 VAL A C 1
ATOM 661 O O . VAL A 1 86 ? 11.476 0.033 -33.527 1.00 89.12 86 VAL A O 1
ATOM 664 N N . SER A 1 87 ? 13.653 -0.441 -33.613 1.00 92.06 87 SER A N 1
ATOM 665 C CA . SER A 1 87 ? 14.080 0.923 -33.287 1.00 92.06 87 SER A CA 1
ATOM 666 C C . SER A 1 87 ? 14.767 1.583 -34.474 1.00 92.06 87 SER A C 1
ATOM 668 O O . SER A 1 87 ? 15.537 0.963 -35.203 1.00 92.06 87 SER A O 1
ATOM 670 N N . VAL A 1 88 ? 14.468 2.858 -34.691 1.00 95.31 88 VAL A N 1
ATOM 671 C CA . VAL A 1 88 ? 15.121 3.688 -35.703 1.00 95.31 88 VAL A CA 1
ATOM 672 C C . VAL A 1 88 ? 15.800 4.832 -34.981 1.00 95.31 88 VAL A C 1
ATOM 674 O O . VAL A 1 88 ? 15.157 5.553 -34.217 1.00 95.31 88 VAL A O 1
ATOM 677 N N . ARG A 1 89 ? 17.095 5.010 -35.229 1.00 94.44 89 ARG A N 1
ATOM 678 C CA . ARG A 1 89 ? 17.903 6.067 -34.624 1.00 94.44 89 ARG A CA 1
ATOM 679 C C . ARG A 1 89 ? 18.571 6.911 -35.696 1.00 94.44 89 ARG A C 1
ATOM 681 O O . ARG A 1 89 ? 19.055 6.383 -36.692 1.00 94.44 89 ARG A O 1
ATOM 688 N N . ALA A 1 90 ? 18.618 8.214 -35.480 1.00 95.81 90 ALA A N 1
ATOM 689 C CA . ALA A 1 90 ? 19.323 9.145 -36.342 1.00 95.81 90 ALA A CA 1
ATOM 690 C C . ALA A 1 90 ? 20.032 10.200 -35.497 1.00 95.81 90 ALA A C 1
ATOM 692 O O . ALA A 1 90 ? 19.534 10.599 -34.444 1.00 95.81 90 ALA A O 1
ATOM 693 N N . SER A 1 91 ? 21.187 10.668 -35.958 1.00 95.81 91 SER A N 1
ATOM 694 C CA . SER A 1 91 ? 21.877 11.797 -35.342 1.00 95.81 91 SER A CA 1
ATOM 695 C C . SER A 1 91 ? 22.494 12.710 -36.383 1.00 95.81 91 SER A C 1
ATOM 697 O O . SER A 1 91 ? 23.056 12.226 -37.363 1.00 95.81 91 SER A O 1
ATOM 699 N N . LEU A 1 92 ? 22.470 14.009 -36.117 1.00 94.44 92 LEU A N 1
ATOM 700 C CA . LEU A 1 92 ? 23.153 15.027 -36.900 1.00 94.44 92 LEU A CA 1
ATOM 701 C C . LEU A 1 92 ? 24.125 15.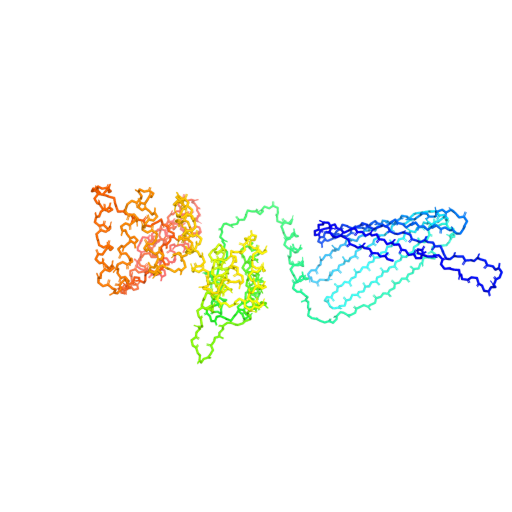776 -35.992 1.00 94.44 92 LEU A C 1
ATOM 703 O O . LEU A 1 92 ? 23.753 16.224 -34.909 1.00 94.44 92 LEU A O 1
ATOM 707 N N . GLY A 1 93 ? 25.369 15.886 -36.437 1.00 92.81 93 GLY A N 1
ATOM 708 C CA . GLY A 1 93 ? 26.441 16.604 -35.769 1.00 92.81 93 GLY A CA 1
ATOM 709 C C . GLY A 1 93 ? 26.986 17.712 -36.658 1.00 92.81 93 GLY A C 1
ATOM 710 O O . GLY A 1 93 ? 27.205 17.488 -37.848 1.00 92.81 93 GLY A O 1
ATOM 711 N N . ALA A 1 94 ? 27.216 18.889 -36.085 1.00 92.19 94 ALA A N 1
ATOM 712 C CA . ALA A 1 94 ? 27.846 20.020 -36.755 1.00 92.19 94 ALA A CA 1
ATOM 713 C C . ALA A 1 94 ? 28.768 20.770 -35.785 1.00 92.19 94 ALA A C 1
ATOM 715 O O . ALA A 1 94 ? 28.486 20.855 -34.588 1.00 92.19 94 ALA A O 1
ATOM 716 N N . GLY A 1 95 ? 29.872 21.311 -36.283 1.00 90.38 95 GLY A N 1
ATOM 717 C CA . GLY A 1 95 ? 30.848 22.009 -35.460 1.00 90.38 95 GLY A CA 1
ATOM 718 C C . GLY A 1 95 ? 31.996 22.614 -36.252 1.00 90.38 95 GLY A C 1
ATOM 719 O O . GLY A 1 95 ? 32.004 22.609 -37.484 1.00 90.38 95 GLY A O 1
ATOM 720 N N . ASP A 1 96 ? 32.969 23.121 -35.508 1.00 88.12 96 ASP A N 1
ATOM 721 C CA . ASP A 1 96 ? 34.194 23.701 -36.048 1.00 88.12 96 ASP A CA 1
ATOM 722 C C . ASP A 1 96 ? 35.091 22.630 -36.693 1.00 88.12 96 ASP A C 1
ATOM 724 O O . ASP A 1 96 ? 34.897 21.424 -36.506 1.00 88.12 96 ASP A O 1
ATOM 728 N N . ARG A 1 97 ? 36.093 23.080 -37.463 1.00 79.94 97 ARG A N 1
ATOM 729 C CA . ARG A 1 97 ? 37.053 22.221 -38.190 1.00 79.94 97 ARG A CA 1
ATOM 730 C C . ARG A 1 97 ? 36.374 21.239 -39.148 1.00 79.94 97 ARG A C 1
ATOM 732 O O . ARG A 1 97 ? 36.720 20.062 -39.189 1.00 79.94 97 ARG A O 1
ATOM 739 N N . GLU A 1 98 ? 35.380 21.739 -39.883 1.00 80.50 98 GLU A N 1
ATOM 740 C CA . GLU A 1 98 ? 34.600 20.981 -40.874 1.00 80.50 98 GLU A CA 1
ATOM 741 C C . GLU A 1 98 ? 33.870 19.757 -40.296 1.00 80.50 98 GLU A C 1
ATOM 743 O O . GLU A 1 98 ? 33.439 18.869 -41.035 1.00 80.50 98 GLU A O 1
ATOM 748 N N . PHE A 1 99 ? 33.673 19.707 -38.972 1.00 82.75 99 PHE A N 1
ATOM 749 C CA . PHE A 1 99 ? 32.933 18.626 -38.343 1.00 82.75 99 PHE A CA 1
ATOM 750 C C . PHE A 1 99 ? 31.466 18.684 -38.769 1.00 82.75 99 PHE A C 1
ATOM 752 O O . PHE A 1 99 ? 30.686 19.510 -38.296 1.00 82.75 99 PHE A O 1
ATOM 759 N N . ARG A 1 100 ? 31.080 17.780 -39.667 1.00 87.19 100 ARG A N 1
ATOM 760 C CA . ARG A 1 100 ? 29.692 17.513 -40.038 1.00 87.19 100 ARG A CA 1
ATOM 761 C C . ARG A 1 100 ? 29.511 16.010 -40.121 1.00 87.19 100 ARG A C 1
ATOM 763 O O . ARG A 1 100 ? 30.283 15.344 -40.802 1.00 87.19 100 ARG A O 1
ATOM 770 N N . GLN A 1 101 ? 28.517 15.464 -39.436 1.00 88.56 101 GLN A N 1
ATOM 771 C CA . GLN A 1 101 ? 28.283 14.023 -39.398 1.00 88.56 101 GLN A CA 1
ATOM 772 C C . GLN A 1 101 ? 26.787 13.725 -39.395 1.00 88.56 101 GLN A C 1
ATOM 774 O O . GLN A 1 101 ? 26.044 14.306 -38.610 1.00 88.56 101 GLN A O 1
ATOM 779 N N . ALA A 1 102 ? 26.354 12.781 -40.221 1.00 91.06 102 ALA A N 1
ATOM 780 C CA . ALA A 1 102 ? 25.051 12.148 -40.095 1.00 91.06 102 ALA A CA 1
ATOM 781 C C . ALA A 1 102 ? 25.229 10.680 -39.724 1.00 91.06 102 ALA A C 1
ATOM 783 O O . ALA A 1 102 ? 26.096 9.996 -40.259 1.00 91.06 102 ALA A O 1
ATOM 784 N N . THR A 1 103 ? 24.387 10.184 -38.829 1.00 92.25 103 THR A N 1
ATOM 785 C CA . THR A 1 103 ? 24.312 8.760 -38.506 1.00 92.25 103 THR A CA 1
ATOM 786 C C . THR A 1 103 ? 22.865 8.328 -38.614 1.00 92.25 103 THR A C 1
ATOM 788 O O . THR A 1 103 ? 21.973 9.048 -38.169 1.00 92.25 103 THR A O 1
ATOM 791 N N . ALA A 1 104 ? 22.635 7.148 -39.170 1.00 93.62 104 ALA A N 1
ATOM 792 C CA . ALA A 1 104 ? 21.354 6.466 -39.154 1.00 93.62 104 ALA A CA 1
ATOM 793 C C . ALA A 1 104 ? 21.572 5.036 -38.665 1.00 93.62 104 ALA A C 1
ATOM 795 O O . ALA A 1 104 ? 22.612 4.434 -38.917 1.00 93.62 104 ALA A O 1
ATOM 796 N N . GLY A 1 105 ? 20.607 4.476 -37.956 1.00 94.25 105 GLY A N 1
ATOM 797 C CA . GLY A 1 105 ? 20.676 3.096 -37.523 1.00 94.25 105 GLY A CA 1
ATOM 798 C C . GLY A 1 105 ? 19.301 2.495 -37.331 1.00 94.25 105 GLY A C 1
ATOM 799 O O . GLY A 1 105 ? 18.329 3.190 -37.038 1.00 94.25 105 GLY A O 1
ATOM 800 N N . LEU A 1 106 ? 19.253 1.183 -37.478 1.00 94.38 106 LEU A N 1
ATOM 801 C CA . LEU A 1 106 ? 18.082 0.361 -37.268 1.00 94.38 106 LEU A CA 1
ATOM 802 C C . LEU A 1 106 ? 18.447 -0.726 -36.260 1.00 94.38 106 LEU A C 1
ATOM 804 O O . LEU A 1 106 ? 19.514 -1.329 -36.345 1.00 94.38 106 LEU A O 1
ATOM 808 N N . SER A 1 107 ? 17.593 -0.927 -35.269 1.00 93.12 107 SER A N 1
ATOM 809 C CA . SER A 1 107 ? 17.666 -2.057 -34.353 1.00 93.12 107 SER A CA 1
ATOM 810 C C . SER A 1 107 ? 16.443 -2.926 -34.548 1.00 93.12 107 SER A C 1
ATOM 812 O O . SER A 1 107 ? 15.343 -2.411 -34.741 1.00 93.12 107 SER A O 1
ATOM 814 N N . TYR A 1 108 ? 16.632 -4.230 -34.455 1.00 90.12 108 TYR A N 1
ATOM 815 C CA . TYR A 1 108 ? 15.554 -5.195 -34.395 1.00 90.12 108 TYR A CA 1
ATOM 816 C C . TYR A 1 108 ? 15.788 -6.128 -33.216 1.00 90.12 108 TYR A C 1
ATOM 818 O O . TYR A 1 108 ? 16.788 -6.846 -33.185 1.00 90.12 108 TYR A O 1
ATOM 826 N N . LYS A 1 109 ? 14.883 -6.108 -32.238 1.00 85.81 109 LYS A N 1
ATOM 827 C CA . LYS A 1 109 ? 14.966 -6.919 -31.023 1.00 85.81 109 LYS A CA 1
ATOM 828 C C . LYS A 1 109 ? 13.784 -7.873 -30.957 1.00 85.81 109 LYS A C 1
ATOM 830 O O . LYS A 1 109 ? 12.641 -7.446 -30.861 1.00 85.81 109 LYS A O 1
ATOM 835 N N . ILE A 1 110 ? 14.061 -9.170 -30.928 1.00 81.94 110 ILE A N 1
ATOM 836 C CA . ILE A 1 110 ? 13.057 -10.210 -30.707 1.00 81.94 110 ILE A CA 1
ATOM 837 C C . ILE A 1 110 ? 13.483 -11.076 -29.522 1.00 81.94 110 ILE A C 1
ATOM 839 O O . ILE A 1 110 ? 14.532 -11.720 -29.538 1.00 81.94 110 ILE A O 1
ATOM 843 N N . GLN A 1 111 ? 12.672 -11.065 -28.461 1.00 76.88 111 GLN A N 1
ATOM 844 C CA . GLN A 1 111 ? 12.958 -11.756 -27.200 1.00 76.88 111 GLN A CA 1
ATOM 845 C C . GLN A 1 111 ? 14.361 -11.409 -26.650 1.00 76.88 111 GLN A C 1
ATOM 847 O O . GLN A 1 111 ? 14.583 -10.307 -26.147 1.00 76.88 111 GLN A O 1
ATOM 852 N N . LYS A 1 112 ? 15.308 -12.352 -26.745 1.00 80.69 112 LYS A N 1
ATOM 853 C CA . LYS A 1 112 ? 16.691 -12.238 -26.259 1.00 80.69 112 LYS A CA 1
ATOM 854 C C . LYS A 1 112 ? 17.689 -11.839 -27.345 1.00 80.69 112 LYS A C 1
ATOM 856 O O . LYS A 1 112 ? 18.827 -11.535 -27.013 1.00 80.69 112 LYS A O 1
ATOM 861 N N . ILE A 1 113 ? 17.301 -11.835 -28.617 1.00 85.56 113 ILE A N 1
ATOM 862 C CA . ILE A 1 113 ? 18.197 -11.548 -29.741 1.00 85.56 113 ILE A CA 1
ATOM 863 C C . ILE A 1 113 ? 17.954 -10.117 -30.216 1.00 85.56 113 ILE A C 1
ATOM 865 O O . ILE A 1 113 ? 16.815 -9.718 -30.445 1.00 85.56 113 ILE A O 1
ATOM 869 N N . GLN A 1 114 ? 19.025 -9.352 -30.394 1.00 90.19 114 GLN A N 1
ATOM 870 C CA . GLN A 1 114 ? 18.988 -8.010 -30.957 1.00 90.19 114 GLN A CA 1
ATOM 871 C C . GLN A 1 114 ? 20.004 -7.888 -32.090 1.00 90.19 114 GLN A C 1
ATOM 873 O O . GLN A 1 114 ? 21.184 -8.182 -31.906 1.00 90.19 114 GLN A O 1
ATOM 878 N N . LEU A 1 115 ? 19.540 -7.440 -33.250 1.00 92.12 115 LEU A N 1
ATOM 879 C CA . LEU A 1 115 ? 20.358 -7.120 -34.410 1.00 92.12 115 LEU A CA 1
ATOM 880 C C . LEU A 1 115 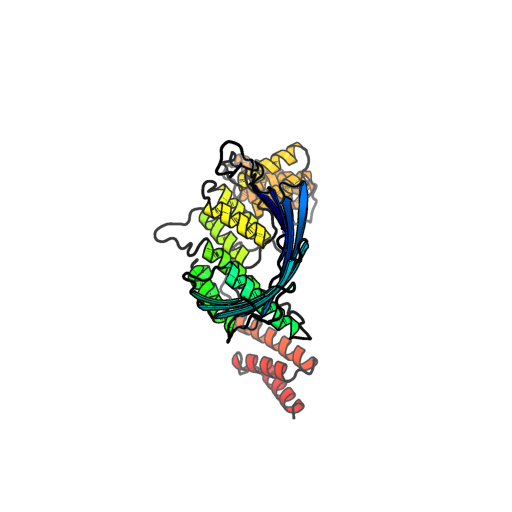? 20.385 -5.603 -34.593 1.00 92.12 115 LEU A C 1
ATOM 882 O O . LEU A 1 115 ? 19.347 -4.974 -34.784 1.00 92.12 115 LEU A O 1
ATOM 886 N N . ASP A 1 116 ? 21.575 -5.019 -34.558 1.00 93.38 116 ASP A N 1
ATOM 887 C CA . ASP A 1 116 ? 21.797 -3.594 -34.755 1.00 93.38 116 ASP A CA 1
ATOM 888 C C . ASP A 1 116 ? 22.570 -3.356 -36.049 1.00 93.38 116 ASP A C 1
ATOM 890 O O . ASP A 1 116 ? 23.652 -3.908 -36.253 1.00 93.38 116 ASP A O 1
ATOM 894 N N . TYR A 1 117 ? 22.050 -2.474 -36.895 1.00 93.81 117 TYR A N 1
ATOM 895 C CA . TYR A 1 117 ? 22.754 -1.940 -38.049 1.00 93.81 117 TYR A CA 1
ATOM 896 C C . TYR A 1 117 ? 22.878 -0.424 -37.917 1.00 93.81 117 TYR A C 1
ATOM 898 O O . TYR A 1 117 ? 21.894 0.273 -37.680 1.00 93.81 117 TYR A O 1
ATOM 906 N N . GLY A 1 118 ? 24.091 0.097 -38.059 1.00 92.00 118 GLY A N 1
ATOM 907 C CA . GLY A 1 118 ? 24.383 1.523 -37.998 1.00 92.00 118 GLY A CA 1
ATOM 908 C C . GLY A 1 118 ? 25.240 1.958 -39.174 1.00 92.00 118 GLY A C 1
ATOM 909 O O . GLY A 1 118 ? 26.173 1.263 -39.566 1.00 92.00 118 GLY A O 1
ATOM 910 N N . PHE A 1 119 ? 24.941 3.134 -39.703 1.00 90.38 119 PHE A N 1
ATOM 911 C CA . PHE A 1 119 ? 25.684 3.793 -40.761 1.00 90.38 119 PHE A CA 1
ATOM 912 C C . PHE A 1 119 ? 26.039 5.212 -40.323 1.00 90.38 119 PHE A C 1
ATOM 914 O O . PHE A 1 119 ? 25.167 5.949 -39.864 1.00 90.38 119 PHE A O 1
ATOM 921 N N . SER A 1 120 ? 27.307 5.597 -40.467 1.00 87.56 120 SER A N 1
ATOM 922 C CA . SER A 1 120 ? 27.792 6.945 -40.150 1.00 87.56 120 SER A CA 1
ATOM 923 C C . SER A 1 120 ? 28.523 7.567 -41.336 1.00 87.56 120 SER A C 1
ATOM 925 O O . SER A 1 120 ? 29.418 6.953 -41.915 1.00 87.56 120 SER A O 1
ATOM 927 N N . LEU A 1 121 ? 28.145 8.796 -41.672 1.00 86.81 121 LEU A N 1
ATOM 928 C CA . LEU A 1 121 ? 28.609 9.547 -42.830 1.00 86.81 121 LEU A CA 1
ATOM 929 C C . LEU A 1 121 ? 29.174 10.910 -42.394 1.00 86.81 121 LEU A C 1
ATOM 931 O O . LEU A 1 121 ? 28.413 11.750 -41.903 1.00 86.81 121 LEU A O 1
ATOM 935 N N . PRO 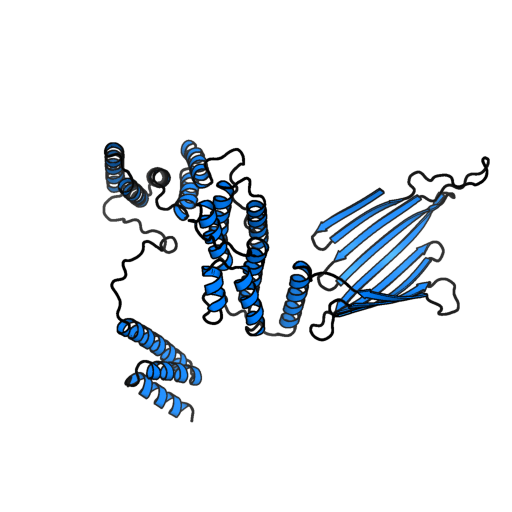A 1 122 ? 30.481 11.166 -42.566 1.00 82.75 122 PRO A N 1
ATOM 936 C CA . PRO A 1 122 ? 31.049 12.503 -42.418 1.00 82.75 122 PRO A CA 1
ATOM 937 C C . PRO A 1 122 ? 30.722 13.369 -43.653 1.00 82.75 122 PRO A C 1
ATOM 939 O O . PRO A 1 122 ? 31.013 12.986 -44.779 1.00 82.75 122 PRO A O 1
ATOM 942 N N . ILE A 1 123 ? 30.129 14.550 -43.459 1.00 75.81 123 ILE A N 1
ATOM 943 C CA . ILE A 1 123 ? 29.593 15.440 -44.516 1.00 75.81 123 ILE A CA 1
ATOM 944 C C . ILE A 1 123 ? 30.551 16.625 -44.782 1.00 75.81 123 ILE A C 1
ATOM 946 O O . ILE A 1 123 ? 30.130 17.770 -44.929 1.00 75.81 123 ILE A O 1
ATOM 950 N N . GLY A 1 124 ? 31.863 16.378 -44.759 1.00 63.88 124 GLY A N 1
ATOM 951 C CA . GLY A 1 124 ? 32.895 17.425 -44.825 1.00 63.88 124 GLY A CA 1
ATOM 952 C C . GLY A 1 124 ? 33.647 17.482 -46.154 1.00 63.88 124 GLY A C 1
ATOM 953 O O . GLY A 1 124 ? 33.602 18.497 -46.839 1.00 63.88 124 GLY A O 1
ATOM 954 N N . THR A 1 125 ? 34.349 16.403 -46.518 1.00 57.59 125 THR A N 1
ATOM 955 C CA . THR A 1 125 ? 35.414 16.475 -47.543 1.00 57.59 125 THR A CA 1
ATOM 956 C C . THR A 1 125 ? 35.637 15.201 -48.368 1.00 57.59 125 THR A C 1
ATOM 958 O O . THR A 1 125 ? 36.533 15.172 -49.210 1.00 57.59 125 THR A O 1
ATOM 961 N N . VAL A 1 126 ? 34.833 14.146 -48.199 1.00 56.28 126 VAL A N 1
ATOM 962 C CA . VAL A 1 126 ? 35.002 12.896 -48.964 1.00 56.28 126 VAL A CA 1
ATOM 963 C C . VAL A 1 126 ? 34.091 12.921 -50.196 1.00 56.28 126 VAL A C 1
ATOM 965 O O . VAL A 1 126 ? 32.876 13.035 -50.069 1.00 56.28 126 VAL A O 1
ATOM 968 N N . LYS A 1 127 ? 34.683 12.831 -51.398 1.00 55.62 127 LYS A N 1
ATOM 969 C CA . LYS A 1 127 ? 33.963 12.762 -52.690 1.00 55.62 127 LYS A CA 1
ATOM 970 C C . LYS A 1 127 ? 33.179 11.459 -52.891 1.00 55.62 127 LYS A C 1
ATOM 972 O O . LYS A 1 127 ? 32.360 11.383 -53.800 1.00 55.62 127 LYS A O 1
ATOM 977 N N . GLU A 1 128 ? 33.414 10.457 -52.053 1.00 57.44 128 GLU A N 1
ATOM 978 C CA . GLU A 1 128 ? 32.769 9.149 -52.121 1.00 57.44 128 GLU A CA 1
ATOM 979 C C . GLU A 1 128 ? 31.892 8.900 -50.893 1.00 57.44 128 GLU A C 1
ATOM 981 O O . GLU A 1 128 ? 32.230 9.259 -49.766 1.00 57.44 128 GLU A O 1
ATOM 986 N N . THR A 1 129 ? 30.765 8.223 -51.111 1.00 57.31 129 THR A N 1
ATOM 987 C CA . THR A 1 129 ? 29.792 7.774 -50.102 1.00 57.31 129 THR A CA 1
ATOM 988 C C . THR A 1 129 ? 30.320 6.638 -49.210 1.00 57.31 129 THR A C 1
ATOM 990 O O . THR A 1 129 ? 29.550 5.792 -48.757 1.00 57.31 129 THR A O 1
ATOM 993 N N . ALA A 1 130 ? 31.628 6.595 -48.953 1.00 63.91 130 ALA A N 1
ATOM 994 C CA . ALA A 1 130 ? 32.286 5.611 -48.102 1.00 63.91 130 ALA A CA 1
ATOM 995 C C . ALA A 1 130 ? 32.053 5.960 -46.621 1.00 63.91 130 ALA A C 1
ATOM 997 O O . ALA A 1 130 ? 32.929 6.464 -45.920 1.00 63.91 130 ALA A O 1
ATOM 998 N N . GLY A 1 131 ? 30.820 5.764 -46.155 1.00 73.19 131 GLY A N 1
ATOM 999 C CA . GLY A 1 131 ? 30.496 5.841 -44.734 1.00 73.19 131 GLY A CA 1
ATOM 1000 C C . GLY A 1 131 ? 30.895 4.561 -44.000 1.00 73.19 131 GLY A C 1
ATOM 1001 O O . GLY A 1 131 ? 31.071 3.499 -44.594 1.00 73.19 131 GLY A O 1
ATOM 1002 N N . ASN A 1 132 ? 31.021 4.651 -42.680 1.00 84.81 132 ASN A N 1
ATOM 1003 C CA . ASN A 1 132 ? 31.317 3.485 -41.857 1.00 84.81 132 ASN A CA 1
ATOM 1004 C C . ASN A 1 132 ? 30.022 2.740 -41.535 1.00 84.81 132 ASN A C 1
ATOM 1006 O O . ASN A 1 132 ? 29.089 3.322 -40.970 1.00 84.81 132 ASN A O 1
ATOM 1010 N N . HIS A 1 133 ? 30.005 1.449 -41.852 1.00 89.69 133 HIS A N 1
ATOM 1011 C CA . HIS A 1 133 ? 28.918 0.527 -41.548 1.00 89.69 133 HIS A CA 1
ATOM 1012 C C . HIS A 1 133 ? 29.294 -0.331 -40.339 1.00 89.69 133 HIS A C 1
ATOM 1014 O O . HIS A 1 133 ? 30.417 -0.823 -40.238 1.00 89.69 133 HIS A O 1
ATOM 1020 N N . LYS A 1 134 ? 28.352 -0.533 -39.420 1.00 89.81 134 LYS A N 1
ATOM 1021 C CA . LYS A 1 134 ? 28.526 -1.401 -38.255 1.00 89.81 134 LYS A CA 1
ATOM 1022 C C . LYS A 1 134 ? 27.319 -2.315 -38.119 1.00 89.81 134 LYS A C 1
ATOM 1024 O O . LYS A 1 134 ? 26.195 -1.831 -38.019 1.00 89.81 134 LYS A O 1
ATOM 1029 N N . LEU A 1 135 ? 27.574 -3.617 -38.067 1.00 93.00 135 LEU A N 1
ATOM 1030 C CA . LEU A 1 135 ? 26.591 -4.638 -37.724 1.00 93.00 135 LEU A CA 1
ATOM 1031 C C . LEU A 1 135 ? 26.957 -5.225 -36.358 1.00 93.00 135 LEU A C 1
ATOM 1033 O O . LEU A 1 135 ? 28.126 -5.520 -36.110 1.00 93.00 135 LEU A O 1
ATOM 1037 N N . ALA A 1 136 ? 25.982 -5.380 -35.470 1.00 93.56 136 ALA A N 1
ATOM 1038 C CA . ALA A 1 136 ? 26.165 -6.050 -34.189 1.00 93.56 136 ALA A CA 1
ATOM 1039 C C . ALA A 1 136 ? 25.003 -7.006 -33.915 1.00 93.56 136 ALA A C 1
ATOM 1041 O O . ALA A 1 136 ? 23.845 -6.675 -34.158 1.00 93.56 136 ALA A O 1
ATOM 1042 N N . LEU A 1 137 ? 25.329 -8.184 -33.388 1.00 92.81 137 LEU A N 1
ATOM 1043 C CA . LEU A 1 137 ? 24.372 -9.161 -32.887 1.00 92.81 137 LEU A CA 1
ATOM 1044 C C . LEU A 1 137 ? 24.576 -9.283 -31.378 1.00 92.81 137 LEU A C 1
ATOM 1046 O O . LEU A 1 137 ? 25.679 -9.585 -30.924 1.00 92.81 137 LEU A O 1
ATOM 1050 N N . THR A 1 138 ? 23.518 -9.049 -30.613 1.00 90.62 138 THR A N 1
ATOM 1051 C CA . THR A 1 138 ? 23.537 -9.093 -29.150 1.00 90.62 138 THR A CA 1
ATOM 1052 C C . THR A 1 138 ? 22.557 -10.151 -28.663 1.00 90.62 138 THR A C 1
ATOM 1054 O O . THR A 1 138 ? 21.408 -10.184 -29.102 1.00 90.62 138 THR A O 1
ATOM 1057 N N . TYR A 1 139 ? 23.002 -11.000 -27.736 1.00 88.31 139 TYR A N 1
ATOM 1058 C CA . TYR A 1 139 ? 22.154 -11.974 -27.054 1.00 88.31 139 TYR A CA 1
ATOM 1059 C C . TYR A 1 139 ? 22.054 -11.630 -25.566 1.00 88.31 139 TYR A C 1
ATOM 1061 O O . TYR A 1 139 ? 23.051 -11.642 -24.845 1.00 88.31 139 TYR A O 1
ATOM 1069 N N . HIS A 1 140 ? 20.847 -11.308 -25.111 1.00 80.69 140 HIS A N 1
ATOM 1070 C CA . HIS A 1 140 ? 20.544 -10.903 -23.741 1.00 80.69 140 HIS A CA 1
ATOM 1071 C C . HIS A 1 140 ? 20.226 -12.132 -22.878 1.00 80.69 140 HIS A C 1
ATOM 1073 O O . HIS A 1 140 ? 19.290 -12.880 -23.166 1.00 80.69 140 HIS A O 1
ATOM 1079 N N . PHE A 1 141 ? 20.980 -12.344 -21.798 1.00 76.50 141 PHE A N 1
ATOM 1080 C CA . PHE A 1 141 ? 20.747 -13.419 -20.828 1.00 76.50 141 PHE A CA 1
ATOM 1081 C C . PHE A 1 141 ? 20.120 -12.865 -19.538 1.00 76.50 141 PHE A C 1
ATOM 1083 O O . PHE A 1 141 ? 20.513 -11.808 -19.055 1.00 76.50 141 PHE A O 1
ATOM 1090 N N . GLY A 1 142 ? 19.136 -13.579 -18.982 1.00 69.19 142 GLY A N 1
ATOM 1091 C CA . GLY A 1 142 ? 18.377 -13.163 -17.794 1.00 69.19 142 GLY A CA 1
ATOM 1092 C C . GLY A 1 142 ? 16.860 -13.275 -17.977 1.00 69.19 142 GLY A C 1
ATOM 1093 O O . GLY A 1 142 ? 16.369 -13.504 -19.087 1.00 69.19 142 GLY A O 1
ATOM 1094 N N . SER A 1 143 ? 16.117 -13.167 -16.874 1.00 62.47 143 SER A N 1
ATOM 1095 C CA . SER A 1 143 ? 14.661 -12.985 -16.891 1.00 62.47 143 SER A CA 1
ATOM 1096 C C . SER A 1 143 ? 14.332 -11.538 -17.253 1.00 62.47 143 SER A C 1
ATOM 1098 O O . SER A 1 143 ? 15.007 -10.627 -16.775 1.00 62.47 143 SER A O 1
ATOM 1100 N N . VAL A 1 144 ? 13.289 -11.327 -18.059 1.00 62.66 144 VAL A N 1
ATOM 1101 C CA . VAL A 1 144 ? 12.789 -9.980 -18.377 1.00 62.66 144 VAL A CA 1
ATOM 1102 C C . VAL A 1 144 ? 12.492 -9.244 -17.070 1.00 62.66 144 VAL A C 1
ATOM 1104 O O . VAL A 1 144 ? 11.871 -9.807 -16.165 1.00 62.66 144 VAL A O 1
ATOM 1107 N N . THR A 1 145 ? 12.970 -8.010 -16.933 1.00 58.66 145 THR A N 1
ATOM 1108 C CA . THR A 1 145 ? 12.762 -7.246 -15.699 1.00 58.66 145 THR A CA 1
ATOM 1109 C C . THR A 1 145 ? 11.297 -6.814 -15.578 1.00 58.66 145 THR A C 1
ATOM 1111 O O . THR A 1 145 ? 10.629 -6.549 -16.579 1.00 58.66 145 THR A O 1
ATOM 1114 N N . GLN A 1 146 ? 10.765 -6.700 -14.354 1.00 55.34 146 GLN A N 1
ATOM 1115 C CA . GLN A 1 146 ? 9.366 -6.278 -14.154 1.00 55.34 146 GLN A CA 1
ATOM 1116 C C . GLN A 1 146 ? 9.066 -4.886 -14.733 1.00 55.34 146 GLN A C 1
ATOM 1118 O O . GLN A 1 146 ? 7.943 -4.605 -15.144 1.00 55.34 146 GLN A O 1
ATOM 1123 N N . THR A 1 147 ? 10.074 -4.017 -14.800 1.00 49.47 147 THR A N 1
ATOM 1124 C CA . THR A 1 147 ? 9.986 -2.706 -15.448 1.00 49.47 147 THR A CA 1
ATOM 1125 C C . THR A 1 147 ? 9.824 -2.810 -16.961 1.00 49.47 147 THR A C 1
ATOM 1127 O O . THR A 1 147 ? 9.005 -2.089 -17.518 1.00 49.47 147 THR A O 1
ATOM 1130 N N . GLU A 1 148 ? 10.547 -3.719 -17.620 1.00 55.88 148 GLU A N 1
ATOM 1131 C CA . GLU A 1 148 ? 10.433 -3.944 -19.070 1.00 55.88 148 GLU A CA 1
ATOM 1132 C C . GLU A 1 148 ? 9.069 -4.539 -19.438 1.00 55.88 148 GLU A C 1
ATOM 1134 O O . GLU A 1 148 ? 8.464 -4.117 -20.420 1.00 55.88 148 GLU A O 1
ATOM 1139 N N . LEU A 1 149 ? 8.548 -5.454 -18.612 1.00 60.53 149 LEU A N 1
ATOM 1140 C CA . LEU A 1 149 ? 7.197 -6.004 -18.768 1.00 60.53 149 LEU A CA 1
ATOM 1141 C C . LEU A 1 149 ? 6.124 -4.912 -18.634 1.00 60.53 149 LEU A C 1
ATOM 1143 O O . LEU A 1 149 ? 5.262 -4.787 -19.499 1.00 60.53 149 LEU A O 1
ATOM 1147 N N . ALA A 1 150 ? 6.211 -4.070 -17.599 1.00 51.66 150 ALA A N 1
ATOM 1148 C CA . ALA A 1 150 ? 5.244 -2.996 -17.370 1.00 51.66 150 ALA A CA 1
ATOM 1149 C C . ALA A 1 150 ? 5.296 -1.887 -18.441 1.00 51.66 150 ALA A C 1
ATOM 1151 O O . ALA A 1 150 ? 4.259 -1.320 -18.791 1.00 51.66 150 ALA A O 1
ATOM 1152 N N . GLU A 1 151 ? 6.487 -1.551 -18.954 1.00 53.28 151 GLU A N 1
ATOM 1153 C CA . GLU A 1 151 ? 6.656 -0.577 -20.041 1.00 53.28 151 GLU A CA 1
ATOM 1154 C C . GLU A 1 151 ? 6.085 -1.106 -21.366 1.00 53.28 151 GLU A C 1
ATOM 1156 O O . GLU A 1 151 ? 5.378 -0.364 -22.052 1.00 53.28 151 GLU A O 1
ATOM 1161 N N . ALA A 1 152 ? 6.317 -2.383 -21.693 1.00 59.44 152 ALA A N 1
ATOM 1162 C CA . ALA A 1 152 ? 5.736 -3.034 -22.868 1.00 59.44 152 ALA A CA 1
ATOM 1163 C C . ALA A 1 152 ? 4.199 -3.092 -22.795 1.00 59.44 152 ALA A C 1
ATOM 1165 O O . ALA A 1 152 ? 3.514 -2.776 -23.769 1.00 59.44 152 ALA A O 1
ATOM 1166 N N . GLU A 1 153 ? 3.651 -3.406 -21.621 1.00 57.31 153 GLU A N 1
ATOM 1167 C CA . GLU A 1 153 ? 2.207 -3.480 -21.386 1.00 57.31 153 GLU A CA 1
ATOM 1168 C C . GLU A 1 153 ? 1.520 -2.102 -21.498 1.00 57.31 153 GLU A C 1
ATOM 1170 O O . GLU A 1 153 ? 0.493 -1.958 -22.160 1.00 57.31 153 GLU A O 1
ATOM 1175 N N . LEU A 1 154 ? 2.111 -1.047 -20.919 1.00 54.28 154 LEU A N 1
ATOM 1176 C CA . LEU A 1 154 ? 1.616 0.336 -21.042 1.00 54.28 154 LEU A CA 1
ATOM 1177 C C . LEU A 1 154 ? 1.593 0.827 -22.497 1.00 54.28 154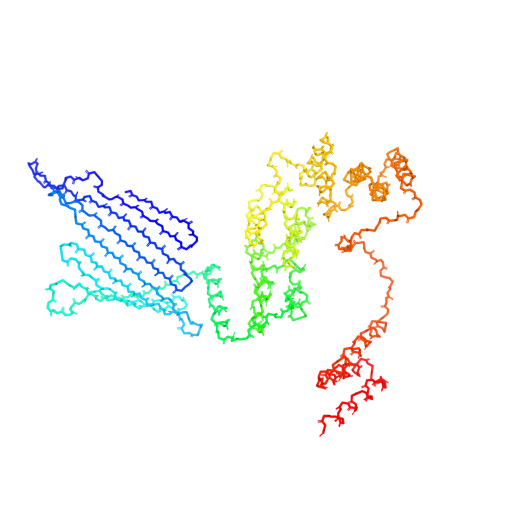 LEU A C 1
ATOM 1179 O O . LEU A 1 154 ? 0.715 1.595 -22.900 1.00 54.28 154 LEU A O 1
ATOM 1183 N N . LEU A 1 155 ? 2.589 0.413 -23.273 1.00 55.78 155 LEU A N 1
ATOM 1184 C CA . LEU A 1 155 ? 2.771 0.793 -24.664 1.00 55.78 155 LEU A CA 1
ATOM 1185 C C . LEU A 1 155 ? 1.745 0.102 -25.577 1.00 55.78 155 LEU A C 1
ATOM 1187 O O . LEU A 1 155 ? 1.205 0.745 -26.481 1.00 55.78 155 LEU A O 1
ATOM 1191 N N . ASP A 1 156 ? 1.425 -1.163 -25.296 1.00 60.16 156 ASP A N 1
ATOM 1192 C CA . ASP A 1 156 ? 0.332 -1.906 -25.932 1.00 60.16 156 ASP A CA 1
ATOM 1193 C C . ASP A 1 156 ? -1.037 -1.285 -25.607 1.00 60.16 156 ASP A C 1
ATOM 1195 O O . ASP A 1 156 ? -1.826 -0.976 -26.504 1.00 60.16 156 ASP A O 1
ATOM 1199 N N . GLN A 1 157 ? -1.280 -0.960 -24.333 1.00 56.03 157 GLN A N 1
ATOM 1200 C CA . GLN A 1 157 ? -2.509 -0.292 -23.889 1.00 56.03 157 GLN A CA 1
ATOM 1201 C C . GLN A 1 157 ? -2.742 1.040 -24.615 1.00 56.03 157 GLN A C 1
ATOM 1203 O O . GLN A 1 157 ? -3.851 1.316 -25.073 1.00 56.03 157 GLN A O 1
ATOM 1208 N N . TYR A 1 158 ? -1.700 1.863 -24.773 1.00 53.59 158 TYR A N 1
ATOM 1209 C CA . TYR A 1 158 ? -1.815 3.151 -25.461 1.00 53.59 158 TYR A CA 1
ATOM 1210 C C . TYR A 1 158 ? -2.097 3.003 -26.967 1.00 53.59 158 TYR A C 1
ATOM 1212 O O . TYR A 1 158 ? -2.828 3.816 -27.535 1.00 53.59 158 TYR A O 1
ATOM 1220 N N . LYS A 1 159 ? -1.554 1.966 -27.623 1.00 54.66 159 LYS A N 1
ATOM 1221 C CA . LYS A 1 159 ? -1.858 1.660 -29.032 1.00 54.66 159 LYS A CA 1
ATOM 1222 C C . LYS A 1 159 ? -3.315 1.247 -29.215 1.00 54.66 159 LYS A C 1
ATOM 1224 O O . LYS A 1 159 ? -4.003 1.841 -30.041 1.00 54.66 159 LYS A O 1
ATOM 1229 N N . ARG A 1 160 ? -3.802 0.323 -28.383 1.00 58.53 160 ARG A N 1
ATOM 1230 C CA . ARG A 1 160 ? -5.195 -0.151 -28.417 1.00 58.53 160 ARG A CA 1
ATOM 1231 C C . ARG A 1 160 ? -6.195 0.970 -28.115 1.00 58.53 160 ARG A C 1
ATOM 1233 O O . ARG A 1 160 ? -7.208 1.086 -28.794 1.00 58.53 160 ARG A O 1
ATOM 1240 N N . LEU A 1 161 ? -5.876 1.858 -27.167 1.00 51.28 161 LEU A N 1
ATOM 1241 C CA . LEU A 1 161 ? -6.681 3.053 -26.866 1.00 51.28 161 LEU A CA 1
ATOM 1242 C C . LEU A 1 161 ? -6.716 4.067 -28.017 1.00 51.28 161 LEU A C 1
ATOM 1244 O O . LEU A 1 161 ? -7.708 4.767 -28.184 1.00 51.28 161 LEU A O 1
ATOM 1248 N N . ARG A 1 162 ? -5.643 4.170 -28.809 1.00 47.72 162 ARG A N 1
ATOM 1249 C CA . ARG A 1 162 ? -5.587 5.063 -29.976 1.00 47.72 162 ARG A CA 1
ATOM 1250 C C . ARG A 1 162 ? -6.357 4.504 -31.177 1.00 47.72 162 ARG A C 1
ATOM 1252 O O . ARG A 1 162 ? -6.844 5.282 -31.995 1.00 47.72 162 ARG A O 1
ATOM 1259 N N . GLU A 1 163 ? -6.445 3.182 -31.288 1.00 53.22 163 GLU A N 1
ATOM 1260 C CA . GLU A 1 163 ? -7.209 2.482 -32.328 1.00 53.22 163 GLU A CA 1
ATOM 1261 C C . GLU A 1 163 ? -8.711 2.411 -31.997 1.00 53.22 163 GLU A C 1
ATOM 1263 O O . GLU A 1 163 ? -9.547 2.519 -32.895 1.00 53.22 163 GLU A O 1
ATOM 1268 N N . ALA A 1 164 ? -9.074 2.334 -30.714 1.00 50.53 164 ALA A N 1
ATOM 1269 C CA . ALA A 1 164 ? -10.458 2.384 -30.254 1.00 50.53 164 ALA A CA 1
ATOM 1270 C C . ALA A 1 164 ? -10.982 3.834 -30.205 1.00 50.53 164 ALA A C 1
ATOM 1272 O O . ALA A 1 164 ? -10.869 4.523 -29.194 1.00 50.53 164 ALA A O 1
ATOM 1273 N N . LYS A 1 165 ? -11.583 4.308 -31.304 1.00 44.00 165 LYS A N 1
ATOM 1274 C CA . LYS A 1 165 ? -12.104 5.687 -31.430 1.00 44.00 165 LYS A CA 1
ATOM 1275 C C . LYS A 1 165 ? -13.250 6.067 -30.473 1.00 44.00 165 LYS A C 1
ATOM 1277 O O . LYS A 1 165 ? -13.524 7.254 -30.364 1.00 44.00 165 LYS A O 1
ATOM 1282 N N . ASP A 1 166 ? -13.850 5.124 -29.743 1.00 47.72 166 ASP A N 1
ATOM 1283 C CA . ASP A 1 166 ? -14.974 5.376 -28.824 1.00 47.72 166 ASP A CA 1
ATOM 1284 C C . ASP A 1 166 ? -14.860 4.571 -27.513 1.00 47.72 166 ASP A C 1
ATOM 1286 O O . ASP A 1 166 ? -15.701 3.732 -27.188 1.00 47.72 166 ASP A O 1
ATOM 1290 N N . TYR A 1 167 ? -13.809 4.807 -26.721 1.00 40.25 167 TYR A N 1
ATOM 1291 C CA . TYR A 1 167 ? -13.696 4.182 -25.398 1.00 40.25 167 TYR A CA 1
ATOM 1292 C C . TYR A 1 167 ? -14.519 4.942 -24.341 1.00 40.25 167 TYR A C 1
ATOM 1294 O O . TYR A 1 167 ? -14.071 5.936 -23.765 1.00 40.25 167 TYR A O 1
ATOM 1302 N N . LYS A 1 168 ? -15.722 4.440 -24.039 1.00 37.12 168 LYS A N 1
ATOM 1303 C CA . LYS A 1 168 ? -16.415 4.718 -22.771 1.00 37.12 168 LYS A CA 1
ATOM 1304 C C . LYS A 1 168 ? -16.035 3.630 -21.773 1.00 37.12 168 LYS A C 1
ATOM 1306 O O . LYS A 1 168 ? -16.479 2.498 -21.914 1.00 37.12 168 LYS A O 1
ATOM 1311 N N . SER A 1 169 ? -15.238 3.990 -20.766 1.00 35.97 169 SER A N 1
ATOM 1312 C CA . SER A 1 169 ? -14.907 3.105 -19.642 1.00 35.97 169 SER A CA 1
ATOM 1313 C C . SER A 1 169 ? -16.192 2.582 -18.991 1.00 35.97 169 SER A C 1
ATOM 1315 O O . SER A 1 169 ? -16.960 3.392 -18.458 1.00 35.97 169 SER A O 1
ATOM 1317 N N . PRO A 1 170 ? -16.441 1.264 -18.983 1.00 38.94 170 PRO A N 1
ATOM 1318 C CA . PRO A 1 170 ? -17.461 0.690 -18.123 1.00 38.94 170 PRO A CA 1
ATOM 1319 C C . PRO A 1 170 ? -17.053 0.938 -16.666 1.00 38.94 170 PRO A C 1
ATOM 1321 O O . PRO A 1 170 ? -15.880 0.857 -16.310 1.00 38.94 170 PRO A O 1
ATOM 1324 N N . ARG A 1 171 ? -18.018 1.300 -15.821 1.00 39.44 171 ARG A N 1
ATOM 1325 C CA . ARG A 1 171 ? -17.830 1.519 -14.376 1.00 39.44 171 ARG A CA 1
ATOM 1326 C C . ARG A 1 171 ? -17.742 0.214 -13.575 1.00 39.44 171 ARG A C 1
ATOM 1328 O O . ARG A 1 171 ? -17.775 0.263 -12.350 1.00 39.44 171 ARG A O 1
ATOM 1335 N N . GLU A 1 172 ? -17.649 -0.936 -14.230 1.00 41.06 172 GLU A N 1
ATOM 1336 C CA . GLU A 1 172 ? -17.520 -2.214 -13.540 1.00 41.06 172 GLU A CA 1
ATOM 1337 C C . GLU A 1 172 ? -16.044 -2.538 -13.358 1.00 41.06 172 GLU A C 1
ATOM 1339 O O . GLU A 1 172 ? -15.326 -2.888 -14.283 1.00 41.06 172 GLU A O 1
ATOM 1344 N N . THR A 1 173 ? -15.574 -2.358 -12.129 1.00 51.28 173 THR A N 1
ATOM 1345 C CA . THR A 1 173 ? -14.233 -2.748 -11.724 1.00 51.28 173 THR A CA 1
ATOM 1346 C C . THR A 1 173 ? -14.161 -4.274 -11.659 1.00 51.28 173 THR A C 1
ATOM 1348 O O . THR A 1 173 ? -14.773 -4.862 -10.765 1.00 51.28 173 THR A O 1
ATOM 1351 N N . ALA A 1 174 ? -13.406 -4.932 -12.537 1.00 53.94 174 ALA A N 1
ATOM 1352 C CA . ALA A 1 174 ? -12.880 -6.268 -12.284 1.00 53.94 174 ALA A CA 1
ATOM 1353 C C . ALA A 1 174 ? -12.231 -6.272 -10.896 1.00 53.94 174 ALA A C 1
ATOM 1355 O O . ALA A 1 174 ? -11.195 -5.655 -10.643 1.00 53.94 174 ALA A O 1
ATOM 1356 N N . SER A 1 175 ? -12.931 -6.911 -9.973 1.00 72.06 175 SER A N 1
ATOM 1357 C CA . SER A 1 175 ? -12.531 -7.093 -8.590 1.00 72.06 175 SER A CA 1
ATOM 1358 C C . SER A 1 175 ? -12.209 -8.565 -8.396 1.00 72.06 175 SER A C 1
ATOM 1360 O O . SER A 1 175 ? -12.634 -9.411 -9.183 1.00 72.06 175 SER A O 1
ATOM 1362 N N . LEU A 1 176 ? -11.516 -8.900 -7.311 1.00 76.31 176 LEU A N 1
ATOM 1363 C CA . LEU A 1 176 ? -11.254 -10.296 -6.954 1.00 76.31 176 LEU A CA 1
ATOM 1364 C C . LEU A 1 176 ? -12.547 -11.138 -6.835 1.00 76.31 176 LEU A C 1
ATOM 1366 O O . LEU A 1 176 ? -12.494 -12.361 -6.859 1.00 76.31 176 LEU A O 1
ATOM 1370 N N . ASN A 1 177 ? -13.713 -10.495 -6.708 1.00 80.25 177 ASN A N 1
ATOM 1371 C CA . ASN A 1 177 ? -15.017 -11.150 -6.630 1.00 80.25 177 ASN A CA 1
ATOM 1372 C C . ASN A 1 177 ? -15.638 -11.494 -7.992 1.00 80.25 177 ASN A C 1
ATOM 1374 O O . ASN A 1 177 ? -16.735 -12.050 -8.009 1.00 80.25 177 ASN A O 1
ATOM 1378 N N . ASP A 1 178 ? -14.980 -11.180 -9.110 1.00 79.81 178 ASP A N 1
ATOM 1379 C CA . ASP A 1 178 ? -15.426 -11.631 -10.428 1.00 79.81 178 ASP A CA 1
ATOM 1380 C C . ASP A 1 178 ? -15.473 -13.174 -10.460 1.00 79.81 178 ASP A C 1
ATOM 1382 O O . ASP A 1 178 ? -14.455 -13.813 -10.173 1.00 79.81 178 ASP A O 1
ATOM 1386 N N . PRO A 1 179 ? -16.613 -13.800 -10.816 1.00 81.62 179 PRO A N 1
ATOM 1387 C CA . PRO A 1 179 ? -16.725 -15.257 -10.898 1.00 81.62 179 PRO A CA 1
ATOM 1388 C C . PRO A 1 179 ? -15.667 -15.906 -11.799 1.00 81.62 179 PRO A C 1
ATOM 1390 O O . PRO A 1 179 ? -15.222 -17.020 -11.533 1.00 81.62 179 PRO A O 1
ATOM 1393 N N . ARG A 1 180 ? -15.207 -15.201 -12.840 1.00 82.50 180 ARG A N 1
ATOM 1394 C CA . ARG A 1 180 ? -14.158 -15.680 -13.754 1.00 82.50 180 ARG A CA 1
ATOM 1395 C C . ARG A 1 180 ? -12.799 -15.798 -13.062 1.00 82.50 180 ARG A C 1
ATOM 1397 O O . ARG A 1 180 ? -11.950 -16.578 -13.491 1.00 82.50 180 ARG A O 1
ATOM 1404 N N . LEU A 1 181 ? -12.596 -15.062 -11.971 1.00 86.94 181 LEU A N 1
ATOM 1405 C CA . LEU A 1 181 ? -11.372 -15.032 -11.172 1.00 86.94 181 LEU A CA 1
ATOM 1406 C C . LEU A 1 181 ? -11.472 -15.883 -9.893 1.00 86.94 181 LEU A C 1
ATOM 1408 O O . LEU A 1 181 ? -10.658 -15.704 -8.989 1.00 86.94 181 LEU A O 1
ATOM 1412 N N . ALA A 1 182 ? -12.419 -16.826 -9.810 1.00 89.25 182 ALA A N 1
ATOM 1413 C CA . ALA A 1 182 ? -12.605 -17.681 -8.632 1.00 89.25 182 ALA A CA 1
ATOM 1414 C C . ALA A 1 182 ? -11.309 -18.384 -8.179 1.00 89.25 182 ALA A C 1
ATOM 1416 O O . ALA A 1 182 ? -10.966 -18.320 -7.000 1.00 89.25 182 ALA A O 1
ATOM 1417 N N . ASP A 1 183 ? -10.539 -18.950 -9.113 1.00 90.56 183 ASP A N 1
ATOM 1418 C CA . ASP A 1 183 ? -9.271 -19.626 -8.797 1.00 90.56 183 ASP A CA 1
ATOM 1419 C C . ASP A 1 183 ? -8.214 -18.646 -8.261 1.00 90.56 183 ASP A C 1
ATOM 1421 O O . ASP A 1 183 ? -7.462 -18.958 -7.339 1.00 90.56 183 ASP A O 1
ATOM 1425 N N . VAL A 1 184 ? -8.179 -17.420 -8.800 1.00 90.88 184 VAL A N 1
ATOM 1426 C CA . VAL A 1 184 ? -7.287 -16.352 -8.317 1.00 90.88 184 VAL A CA 1
ATOM 1427 C C . VAL A 1 184 ? -7.668 -15.977 -6.887 1.00 90.88 184 VAL A C 1
ATOM 1429 O O . VAL A 1 184 ? -6.803 -15.897 -6.014 1.00 90.88 184 VAL A O 1
ATOM 1432 N N . LYS A 1 185 ? -8.968 -15.796 -6.628 1.00 92.31 185 LYS A N 1
ATOM 1433 C CA . LYS A 1 185 ? -9.502 -15.506 -5.295 1.00 92.31 185 LYS A CA 1
ATOM 1434 C C . LYS A 1 185 ? -9.164 -16.608 -4.300 1.00 92.31 185 LYS A C 1
ATOM 1436 O O . LYS A 1 185 ? -8.750 -16.300 -3.186 1.00 92.31 185 LYS A O 1
ATOM 1441 N N . GLU A 1 186 ? -9.299 -17.869 -4.690 1.00 93.81 186 GLU A N 1
ATOM 1442 C CA . GLU A 1 186 ? -8.957 -19.007 -3.840 1.00 93.81 186 GLU A CA 1
ATOM 1443 C C . GLU A 1 186 ? -7.479 -18.980 -3.429 1.00 93.81 186 GLU A C 1
ATOM 1445 O O . GLU A 1 186 ? -7.162 -19.124 -2.247 1.00 93.81 186 GLU A O 1
ATOM 1450 N N . GLN A 1 187 ? -6.570 -18.726 -4.374 1.00 93.50 187 GLN A N 1
ATOM 1451 C CA . GLN A 1 187 ? -5.139 -18.648 -4.071 1.00 93.50 187 GLN A CA 1
ATOM 1452 C C . GLN A 1 187 ? -4.783 -17.434 -3.205 1.00 93.50 187 GLN A C 1
ATOM 1454 O O . GLN A 1 187 ? -3.954 -17.558 -2.305 1.00 93.50 187 GLN A O 1
ATOM 1459 N N . VAL A 1 188 ? -5.450 -16.289 -3.396 1.00 91.94 188 VAL A N 1
ATOM 1460 C CA . VAL A 1 188 ? -5.322 -15.131 -2.492 1.00 91.94 188 VAL A CA 1
ATOM 1461 C C . VAL A 1 188 ? -5.798 -15.475 -1.077 1.00 91.94 188 VAL A C 1
ATOM 1463 O O . VAL A 1 188 ? -5.151 -15.090 -0.108 1.00 91.94 188 VAL A O 1
ATOM 1466 N N . LEU A 1 189 ? -6.893 -16.229 -0.925 1.00 91.19 189 LEU A N 1
ATOM 1467 C CA . LEU A 1 189 ? -7.393 -16.659 0.389 1.00 91.19 189 LEU A CA 1
ATOM 1468 C C . LEU A 1 189 ? -6.457 -17.654 1.084 1.00 91.19 189 LEU A C 1
ATOM 1470 O O . LEU A 1 189 ? -6.355 -17.628 2.311 1.00 91.19 189 LEU A O 1
ATOM 1474 N N . LYS A 1 190 ? -5.760 -18.485 0.302 1.00 91.12 190 LYS A N 1
ATOM 1475 C CA . LYS A 1 190 ? -4.682 -19.383 0.749 1.00 91.12 190 LYS A CA 1
ATOM 1476 C C . LYS A 1 190 ? -3.343 -18.666 0.961 1.00 91.12 190 LYS A C 1
ATOM 1478 O O . LYS A 1 190 ? -2.361 -19.313 1.308 1.00 91.12 190 LYS A O 1
ATOM 1483 N N . ASP A 1 191 ? -3.300 -17.351 0.749 1.00 92.69 191 ASP A N 1
ATOM 1484 C CA . ASP A 1 191 ? -2.111 -16.506 0.855 1.00 92.69 191 ASP A CA 1
ATOM 1485 C C . ASP A 1 191 ? -0.954 -16.910 -0.071 1.00 92.69 191 ASP A C 1
ATOM 1487 O O . ASP A 1 191 ? 0.208 -16.610 0.208 1.00 92.69 191 ASP A O 1
ATOM 1491 N N . ASN A 1 192 ? -1.271 -17.571 -1.186 1.00 93.31 192 ASN A N 1
ATOM 1492 C CA . ASN A 1 192 ? -0.326 -17.940 -2.232 1.00 93.31 192 ASN A CA 1
ATOM 1493 C C . ASN A 1 192 ? -0.388 -16.913 -3.369 1.00 93.31 192 ASN A C 1
ATOM 1495 O O . ASN A 1 192 ? -1.018 -17.118 -4.411 1.00 93.31 192 ASN A O 1
ATOM 1499 N N . TYR A 1 193 ? 0.256 -15.770 -3.149 1.00 93.00 193 TYR A N 1
ATOM 1500 C CA . TYR A 1 193 ? 0.191 -14.629 -4.060 1.00 93.00 193 TYR A CA 1
ATOM 1501 C C . TYR A 1 193 ? 0.964 -14.857 -5.358 1.00 93.00 193 TYR A C 1
ATOM 1503 O O . TYR A 1 193 ? 0.563 -14.339 -6.398 1.00 93.00 193 TYR A O 1
ATOM 1511 N N . TYR A 1 194 ? 2.027 -15.666 -5.331 1.00 89.19 194 TYR A N 1
ATOM 1512 C CA . TYR A 1 194 ? 2.743 -16.058 -6.544 1.00 89.19 194 TYR A CA 1
ATOM 1513 C C . TYR A 1 194 ? 1.831 -16.823 -7.508 1.00 89.19 194 TYR A C 1
ATOM 1515 O O . TYR A 1 194 ? 1.706 -16.444 -8.676 1.00 89.19 194 TYR A O 1
ATOM 1523 N N . LEU A 1 195 ? 1.155 -17.869 -7.016 1.00 91.06 195 LEU A N 1
ATOM 1524 C CA . LEU A 1 195 ? 0.257 -18.665 -7.847 1.00 91.06 195 LEU A CA 1
ATOM 1525 C C . LEU A 1 195 ? -0.980 -17.861 -8.261 1.00 91.06 195 LEU A C 1
ATOM 1527 O O . LEU A 1 195 ? -1.376 -17.929 -9.422 1.00 91.06 195 LEU A O 1
ATOM 1531 N N . ALA A 1 196 ? -1.539 -17.050 -7.356 1.00 91.94 196 ALA A N 1
ATOM 1532 C CA . ALA A 1 196 ? -2.641 -16.150 -7.683 1.00 91.94 196 ALA A CA 1
ATOM 1533 C C . ALA A 1 196 ? -2.277 -15.193 -8.830 1.00 91.94 196 ALA A C 1
ATOM 1535 O O . ALA A 1 196 ? -3.047 -15.047 -9.777 1.00 91.94 196 ALA A O 1
ATOM 1536 N N . ASN A 1 197 ? -1.092 -14.573 -8.773 1.00 90.12 197 ASN A N 1
ATOM 1537 C CA . ASN A 1 197 ? -0.622 -13.663 -9.814 1.00 90.12 197 ASN A CA 1
ATOM 1538 C C . ASN A 1 197 ? -0.427 -14.379 -11.153 1.00 90.12 197 ASN A C 1
ATOM 1540 O O . ASN A 1 197 ? -0.825 -13.858 -12.190 1.00 90.12 197 ASN A O 1
ATOM 1544 N N . LYS A 1 198 ? 0.144 -15.589 -11.133 1.00 88.62 198 LYS A N 1
ATOM 1545 C CA . LYS A 1 198 ? 0.311 -16.402 -12.341 1.00 88.62 198 LYS A CA 1
ATOM 1546 C C . LYS A 1 198 ? -1.040 -16.723 -12.992 1.00 88.62 198 LYS A C 1
ATOM 1548 O O . LYS A 1 198 ? -1.218 -16.443 -14.169 1.00 88.62 198 LYS A O 1
ATOM 1553 N N . LEU A 1 199 ? -1.999 -17.228 -12.212 1.00 90.50 199 LEU A N 1
ATOM 1554 C CA . LEU A 1 199 ? -3.345 -17.544 -12.702 1.00 90.50 199 LEU A CA 1
ATOM 1555 C C . LEU A 1 199 ? -4.068 -16.308 -13.247 1.00 90.50 199 LEU A C 1
ATOM 1557 O O . LEU A 1 199 ? -4.766 -16.396 -14.255 1.00 90.50 199 LEU A O 1
ATOM 1561 N N . LEU A 1 200 ? -3.906 -15.154 -12.594 1.00 86.88 200 LEU A N 1
ATOM 1562 C CA . LEU A 1 200 ? -4.497 -13.908 -13.069 1.00 86.88 200 LEU A CA 1
ATOM 1563 C C . LEU A 1 200 ? -3.908 -13.486 -14.416 1.00 86.88 200 LEU A C 1
ATOM 1565 O O . LEU A 1 200 ? -4.669 -13.082 -15.284 1.00 86.88 200 LEU A O 1
ATOM 1569 N N . LEU A 1 201 ? -2.591 -13.595 -14.600 1.00 83.81 201 LEU A N 1
ATOM 1570 C CA . LEU A 1 201 ? -1.931 -13.274 -15.868 1.00 83.81 201 LEU A CA 1
ATOM 1571 C C . LEU A 1 201 ? -2.375 -14.205 -17.000 1.00 83.81 201 LEU A C 1
ATOM 1573 O O . LEU A 1 201 ? -2.628 -13.733 -18.106 1.00 83.81 201 LEU A O 1
ATOM 1577 N N . ASP A 1 202 ? -2.524 -15.500 -16.713 1.00 84.62 202 ASP A N 1
ATOM 1578 C CA . ASP A 1 202 ? -3.015 -16.474 -17.689 1.00 84.62 202 ASP A CA 1
ATOM 1579 C C . ASP A 1 202 ? -4.443 -16.109 -18.139 1.00 84.62 202 ASP A C 1
ATOM 1581 O O . ASP A 1 202 ? -4.710 -16.011 -19.338 1.00 84.62 202 ASP A O 1
ATOM 1585 N N . LYS A 1 203 ? -5.336 -15.787 -17.186 1.00 80.31 203 LYS A N 1
ATOM 1586 C CA . LYS A 1 203 ? -6.720 -15.365 -17.474 1.00 80.31 203 LYS A CA 1
ATOM 1587 C C . LYS A 1 203 ? -6.830 -13.960 -18.062 1.00 80.31 203 LYS A C 1
ATOM 1589 O O . LYS A 1 203 ? -7.766 -13.688 -18.806 1.00 80.31 203 LYS A O 1
ATOM 1594 N N . ALA A 1 204 ? -5.906 -13.052 -17.758 1.00 69.62 204 ALA A N 1
ATOM 1595 C CA . ALA A 1 204 ? -5.923 -11.683 -18.275 1.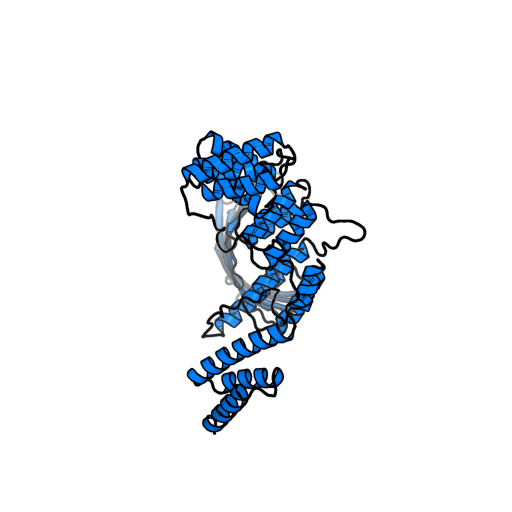00 69.62 204 ALA A CA 1
ATOM 1596 C C . ALA A 1 204 ? -5.780 -11.631 -19.804 1.00 69.62 204 ALA A C 1
ATOM 1598 O O . ALA A 1 204 ? -6.216 -10.661 -20.413 1.00 69.62 204 ALA A O 1
ATOM 1599 N N . ASN A 1 205 ? -5.227 -12.675 -20.431 1.00 64.44 205 ASN A N 1
ATOM 1600 C CA . ASN A 1 205 ? -5.202 -12.801 -21.891 1.00 64.44 205 ASN A CA 1
ATOM 1601 C C . ASN A 1 205 ? -6.588 -13.102 -22.486 1.00 64.44 205 ASN A C 1
ATOM 1603 O O . ASN A 1 205 ? -6.862 -12.742 -23.630 1.00 64.44 205 ASN A O 1
ATOM 1607 N N . GLU A 1 206 ? -7.457 -13.760 -21.718 1.00 69.12 206 GLU A N 1
ATOM 1608 C CA . GLU A 1 206 ? -8.819 -14.136 -22.114 1.00 69.12 206 GLU A CA 1
ATOM 1609 C C . GLU A 1 206 ? -9.843 -13.054 -21.742 1.00 69.12 206 GLU A C 1
ATOM 1611 O O . GLU A 1 206 ? -10.876 -12.889 -22.396 1.00 69.12 206 GLU A O 1
ATOM 1616 N N . LEU A 1 207 ? -9.558 -12.298 -20.681 1.00 64.50 207 LEU A N 1
ATOM 1617 C CA . LEU A 1 207 ? -10.353 -11.163 -20.241 1.00 64.50 207 LEU A CA 1
ATOM 1618 C C . LEU A 1 207 ? -9.989 -9.938 -21.091 1.00 64.50 207 LEU A C 1
ATOM 1620 O O . LEU A 1 207 ? -8.844 -9.501 -21.116 1.00 64.50 207 LEU A O 1
ATOM 1624 N N . LEU A 1 208 ? -10.972 -9.365 -21.793 1.00 53.28 208 LEU A N 1
ATOM 1625 C CA . LEU A 1 208 ? -10.791 -8.120 -22.551 1.00 53.28 208 LEU A CA 1
ATOM 1626 C C . LEU A 1 208 ? -10.108 -7.036 -21.686 1.00 53.28 208 LEU A C 1
ATOM 1628 O O . LEU A 1 208 ? -10.354 -6.993 -20.478 1.00 53.28 208 LEU A O 1
ATOM 1632 N N . PRO A 1 209 ? -9.282 -6.147 -22.278 1.00 53.81 209 PRO A N 1
ATOM 1633 C CA . PRO A 1 209 ? -8.485 -5.170 -21.540 1.00 53.81 209 PRO A CA 1
ATOM 1634 C C . PRO A 1 209 ? -9.374 -4.131 -20.852 1.00 53.81 209 PRO A C 1
ATOM 1636 O O . PRO A 1 209 ? -9.709 -3.085 -21.406 1.00 53.81 209 PRO A O 1
ATOM 1639 N N . ASP A 1 210 ? -9.736 -4.441 -19.616 1.00 61.41 210 ASP A N 1
ATOM 1640 C CA . ASP A 1 210 ? -10.397 -3.547 -18.685 1.00 61.41 210 ASP A CA 1
ATOM 1641 C C . ASP A 1 210 ? -9.333 -2.918 -17.775 1.00 61.41 210 ASP A C 1
ATOM 1643 O O . ASP A 1 210 ? -8.451 -3.599 -17.237 1.00 61.41 210 ASP A O 1
ATOM 1647 N N . ALA A 1 211 ? -9.408 -1.600 -17.584 1.00 62.28 211 ALA A N 1
ATOM 1648 C CA . ALA A 1 211 ? -8.513 -0.854 -16.701 1.00 62.28 211 ALA A CA 1
ATOM 1649 C C . ALA A 1 211 ? -8.457 -1.442 -15.277 1.00 62.28 211 ALA A C 1
ATOM 1651 O O . ALA A 1 211 ? -7.444 -1.327 -14.582 1.00 62.28 211 ALA A O 1
ATOM 1652 N N . SER A 1 212 ? -9.532 -2.099 -14.851 1.00 68.38 212 SER A N 1
ATOM 1653 C CA . SER A 1 212 ? -9.626 -2.781 -13.567 1.00 68.38 212 SER A CA 1
ATOM 1654 C C . SER A 1 212 ? -8.833 -4.092 -13.497 1.00 68.38 212 SER A C 1
ATOM 1656 O O . SER A 1 212 ? -8.137 -4.303 -12.505 1.00 68.38 212 SER A O 1
ATOM 1658 N N . VAL A 1 213 ? -8.817 -4.912 -14.556 1.00 75.81 213 VAL A N 1
ATOM 1659 C CA . VAL A 1 213 ? -7.970 -6.123 -14.640 1.00 75.81 213 VAL A CA 1
ATOM 1660 C C . VAL A 1 213 ? -6.494 -5.729 -14.617 1.00 75.81 213 VAL A C 1
ATOM 1662 O O . VAL A 1 213 ? -5.697 -6.329 -13.897 1.00 75.81 213 VAL A O 1
ATOM 1665 N N . VAL A 1 214 ? -6.134 -4.655 -15.325 1.00 73.88 214 VAL A N 1
ATOM 1666 C CA . VAL A 1 214 ? -4.775 -4.091 -15.310 1.00 73.88 214 VAL A CA 1
ATOM 1667 C C . VAL A 1 214 ? -4.396 -3.599 -13.909 1.00 73.88 214 VAL A C 1
ATOM 1669 O O . VAL A 1 214 ? -3.278 -3.827 -13.443 1.00 73.88 214 VAL A O 1
ATOM 1672 N N . SER A 1 215 ? -5.312 -2.919 -13.211 1.00 76.62 215 SER A N 1
ATOM 1673 C CA . SER A 1 215 ? -5.076 -2.458 -11.837 1.00 76.62 215 SER A CA 1
ATOM 1674 C C . SER A 1 215 ? -4.876 -3.629 -10.876 1.00 76.62 215 SER A C 1
ATOM 1676 O O . SER A 1 215 ? -3.897 -3.641 -10.125 1.00 76.62 215 SER A O 1
ATOM 1678 N N . LEU A 1 216 ? -5.751 -4.635 -10.943 1.00 84.81 216 LEU A N 1
ATOM 1679 C CA . LEU A 1 216 ? -5.673 -5.841 -10.125 1.00 84.81 216 LEU A CA 1
ATOM 1680 C C . LEU A 1 216 ? -4.364 -6.599 -10.374 1.00 84.81 216 LEU A C 1
ATOM 1682 O O . LEU A 1 216 ? -3.686 -6.974 -9.421 1.00 84.81 216 LEU A O 1
ATOM 1686 N N . THR A 1 217 ? -3.962 -6.734 -11.638 1.00 85.06 217 THR A N 1
ATOM 1687 C CA . THR A 1 217 ? -2.701 -7.375 -12.038 1.00 85.06 217 THR A CA 1
ATOM 1688 C C . THR A 1 217 ? -1.498 -6.648 -11.443 1.00 85.06 217 THR A C 1
ATOM 1690 O O . THR A 1 217 ? -0.647 -7.271 -10.815 1.00 85.06 217 THR A O 1
ATOM 1693 N N . LYS A 1 218 ? -1.444 -5.313 -11.541 1.00 83.81 218 LYS A N 1
ATOM 1694 C CA . LYS A 1 218 ? -0.350 -4.514 -10.956 1.00 83.81 218 LYS A CA 1
ATOM 1695 C C . LYS A 1 218 ? -0.266 -4.660 -9.437 1.00 83.81 218 LYS A C 1
ATOM 1697 O O . LYS A 1 218 ? 0.834 -4.781 -8.889 1.00 83.81 218 LYS A O 1
ATOM 1702 N N . ARG A 1 219 ? -1.417 -4.645 -8.759 1.00 89.69 219 ARG A N 1
ATOM 1703 C CA . ARG A 1 219 ? -1.509 -4.807 -7.301 1.00 89.69 219 ARG A CA 1
ATOM 1704 C C . ARG A 1 219 ? -1.033 -6.196 -6.886 1.00 89.69 219 ARG A C 1
ATOM 1706 O O . ARG A 1 219 ? -0.126 -6.305 -6.065 1.00 89.69 219 ARG A O 1
ATOM 1713 N N . LEU A 1 220 ? -1.569 -7.244 -7.507 1.00 90.31 220 LEU A N 1
ATOM 1714 C CA . LEU A 1 220 ? -1.239 -8.628 -7.180 1.00 90.31 220 LEU A CA 1
ATOM 1715 C C . LEU A 1 220 ? 0.220 -8.975 -7.511 1.00 90.31 220 LEU A C 1
ATOM 1717 O O . LEU A 1 220 ? 0.891 -9.603 -6.697 1.00 90.31 220 LEU A O 1
ATOM 1721 N N . ALA A 1 221 ? 0.752 -8.483 -8.633 1.00 87.75 221 ALA A N 1
ATOM 1722 C CA . ALA A 1 221 ? 2.160 -8.641 -8.990 1.00 87.75 221 ALA A CA 1
ATOM 1723 C C . ALA A 1 221 ? 3.098 -7.964 -7.980 1.00 87.75 221 ALA A C 1
ATOM 1725 O O . ALA A 1 221 ? 4.142 -8.518 -7.637 1.00 87.75 221 ALA A O 1
ATOM 1726 N N . THR A 1 222 ? 2.716 -6.788 -7.470 1.00 88.56 222 THR A N 1
ATOM 1727 C CA . THR A 1 222 ? 3.491 -6.087 -6.435 1.00 88.56 222 THR A CA 1
ATOM 1728 C C . THR A 1 222 ? 3.510 -6.878 -5.134 1.00 88.56 222 THR A C 1
ATOM 1730 O O . THR A 1 222 ? 4.573 -7.039 -4.543 1.00 88.56 222 THR A O 1
ATOM 1733 N N . VAL A 1 223 ? 2.364 -7.419 -4.711 1.00 93.81 223 VAL A N 1
ATOM 1734 C CA . VAL A 1 223 ? 2.288 -8.289 -3.528 1.00 93.81 223 VAL A CA 1
ATOM 1735 C C . VAL A 1 223 ? 3.153 -9.532 -3.724 1.00 93.81 223 VAL A C 1
ATOM 1737 O O . VAL A 1 223 ? 4.011 -9.805 -2.893 1.00 93.81 223 VAL A O 1
ATOM 1740 N N . ALA A 1 224 ? 2.992 -10.241 -4.843 1.00 90.75 224 ALA A N 1
ATOM 1741 C CA . ALA A 1 224 ? 3.722 -11.472 -5.133 1.00 90.75 224 ALA A CA 1
ATOM 1742 C C . ALA A 1 224 ? 5.247 -11.279 -5.207 1.00 90.75 224 ALA A C 1
ATOM 1744 O O . ALA A 1 224 ? 5.991 -12.211 -4.915 1.00 90.75 224 ALA A O 1
ATOM 1745 N N . ALA A 1 225 ? 5.718 -10.085 -5.586 1.00 88.50 225 ALA A N 1
ATOM 1746 C CA . ALA A 1 225 ? 7.143 -9.766 -5.644 1.00 88.50 225 ALA A CA 1
ATOM 1747 C C . ALA A 1 225 ? 7.794 -9.645 -4.255 1.00 88.50 225 ALA A C 1
ATOM 1749 O O . ALA A 1 225 ? 8.958 -10.007 -4.102 1.00 88.50 225 ALA A O 1
ATOM 1750 N N . PHE A 1 226 ? 7.063 -9.140 -3.257 1.00 90.50 226 PHE A N 1
ATOM 1751 C CA . PHE A 1 226 ? 7.560 -9.006 -1.881 1.00 90.50 226 PHE A CA 1
ATOM 1752 C C . PHE A 1 226 ? 7.233 -10.233 -1.030 1.00 90.50 226 PHE A C 1
ATOM 1754 O O . PHE A 1 226 ? 8.065 -10.690 -0.251 1.00 90.50 226 PHE A O 1
ATOM 1761 N N . TYR A 1 227 ? 6.033 -10.779 -1.210 1.00 91.06 227 TYR A N 1
ATOM 1762 C CA . TYR A 1 227 ? 5.495 -11.887 -0.437 1.00 91.06 227 TYR A CA 1
ATOM 1763 C C . TYR A 1 227 ? 4.897 -12.942 -1.374 1.00 91.06 227 TYR A C 1
ATOM 1765 O O . TYR A 1 227 ? 3.686 -12.961 -1.595 1.00 91.06 227 TYR A O 1
ATOM 1773 N N . PRO A 1 228 ? 5.726 -13.846 -1.929 1.00 85.88 228 PRO A N 1
ATOM 1774 C CA . PRO A 1 228 ? 5.253 -14.926 -2.796 1.00 85.88 228 PRO A CA 1
ATOM 1775 C C . PRO A 1 228 ? 4.233 -15.838 -2.101 1.00 85.88 228 PRO A C 1
ATOM 1777 O O . PRO A 1 228 ? 3.275 -16.291 -2.726 1.00 85.88 228 PRO A O 1
ATOM 1780 N N . SER A 1 229 ? 4.434 -16.072 -0.801 1.00 87.81 229 SER A N 1
ATOM 1781 C CA . SER A 1 229 ? 3.519 -16.788 0.081 1.00 87.81 229 SER A CA 1
ATOM 1782 C C . SER A 1 229 ? 3.574 -16.193 1.489 1.00 87.81 229 SER A C 1
ATOM 1784 O O . SER A 1 229 ? 4.659 -15.891 1.987 1.00 87.81 229 SER A O 1
ATOM 1786 N N . LEU A 1 230 ? 2.411 -16.040 2.126 1.00 86.44 230 LEU A N 1
ATOM 1787 C CA . LEU A 1 230 ? 2.275 -15.764 3.568 1.00 86.44 230 LEU A CA 1
ATOM 1788 C C . LEU A 1 230 ? 1.575 -16.914 4.303 1.00 86.44 230 LEU A C 1
ATOM 1790 O O . LEU A 1 230 ? 1.082 -16.740 5.424 1.00 86.44 230 LEU A O 1
ATOM 1794 N N . ALA A 1 231 ? 1.493 -18.080 3.663 1.00 82.62 231 ALA A N 1
ATOM 1795 C CA . ALA A 1 231 ? 1.019 -19.283 4.316 1.00 82.62 231 ALA A CA 1
ATOM 1796 C C . ALA A 1 231 ? 1.999 -19.663 5.432 1.00 82.62 231 ALA A C 1
ATOM 1798 O O . ALA A 1 231 ? 3.216 -19.672 5.243 1.00 82.62 231 ALA A O 1
ATOM 1799 N N . VAL A 1 232 ? 1.454 -19.958 6.606 1.00 83.06 232 VAL A N 1
ATOM 1800 C CA . VAL A 1 232 ? 2.227 -20.390 7.765 1.00 83.06 232 VAL A CA 1
ATOM 1801 C C . VAL A 1 232 ? 1.771 -21.798 8.112 1.00 83.06 232 VAL A C 1
ATOM 1803 O O . VAL A 1 232 ? 0.595 -22.012 8.398 1.00 83.06 232 VAL A O 1
ATOM 1806 N N . GLU A 1 233 ? 2.696 -22.752 8.073 1.00 81.19 233 GLU A N 1
ATOM 1807 C CA . GLU A 1 233 ? 2.433 -24.151 8.407 1.00 81.19 233 GLU A CA 1
ATOM 1808 C C . GLU A 1 233 ? 2.877 -24.443 9.844 1.00 81.19 233 GLU A C 1
ATOM 1810 O O . GLU A 1 233 ? 3.942 -24.013 10.285 1.00 81.19 233 GLU A O 1
ATOM 1815 N N . GLY A 1 234 ? 2.044 -25.159 10.603 1.00 80.44 234 GLY A N 1
ATOM 1816 C CA . GLY A 1 234 ? 2.412 -25.656 11.933 1.00 80.44 234 GLY A CA 1
ATOM 1817 C C . GLY A 1 234 ? 2.464 -24.618 13.063 1.00 80.44 234 GLY A C 1
ATOM 1818 O O . GLY A 1 234 ? 2.810 -24.982 14.184 1.00 80.44 234 GLY A O 1
ATOM 1819 N N . ARG A 1 235 ? 2.093 -23.350 12.827 1.00 91.38 235 ARG A N 1
ATOM 1820 C CA . ARG A 1 235 ? 1.912 -22.346 13.894 1.00 91.38 235 ARG A CA 1
ATOM 1821 C C . ARG A 1 235 ? 0.816 -21.331 13.573 1.00 91.38 235 ARG A C 1
ATOM 1823 O O . ARG A 1 235 ? 0.483 -21.096 12.414 1.00 91.38 235 ARG A O 1
ATOM 1830 N N . ALA A 1 236 ? 0.307 -20.670 14.612 1.00 89.38 236 ALA A N 1
ATOM 1831 C CA . ALA A 1 236 ? -0.572 -19.518 14.449 1.00 89.38 236 ALA A CA 1
ATOM 1832 C C . ALA A 1 236 ? 0.195 -18.303 13.892 1.00 89.38 236 ALA A C 1
ATOM 1834 O O . ALA A 1 236 ? 1.382 -18.102 14.179 1.00 89.38 236 ALA A O 1
ATOM 1835 N N . LYS A 1 237 ? -0.503 -17.473 13.109 1.00 89.94 237 LYS A N 1
ATOM 1836 C CA . LYS A 1 237 ? 0.030 -16.194 12.624 1.00 89.94 237 LYS A CA 1
ATOM 1837 C C . LYS A 1 237 ? 0.185 -15.209 13.775 1.00 89.94 237 LYS A C 1
ATOM 1839 O O . LYS A 1 237 ? -0.754 -15.011 14.550 1.00 89.94 237 LYS A O 1
ATOM 1844 N N . LEU A 1 238 ? 1.341 -14.559 13.836 1.00 93.25 238 LEU A N 1
ATOM 1845 C CA . LEU A 1 238 ? 1.614 -13.463 14.760 1.00 93.25 238 LEU A CA 1
ATOM 1846 C C . LEU A 1 238 ? 0.726 -12.258 14.428 1.00 93.25 238 LEU A C 1
ATOM 1848 O O . LEU A 1 238 ? 0.248 -12.112 13.302 1.00 93.25 238 LEU A O 1
ATOM 1852 N N . ARG A 1 239 ? 0.529 -11.352 15.393 1.00 92.50 239 ARG A N 1
ATOM 1853 C CA . ARG A 1 239 ? -0.361 -10.193 15.206 1.00 92.50 239 ARG A CA 1
ATOM 1854 C C . ARG A 1 239 ? 0.024 -9.337 13.995 1.00 92.50 239 ARG A C 1
ATOM 1856 O O . ARG A 1 239 ? -0.846 -8.954 13.220 1.00 92.50 239 ARG A O 1
ATOM 1863 N N . TRP A 1 240 ? 1.316 -9.078 13.800 1.00 93.25 240 TRP A N 1
ATOM 1864 C CA . TRP A 1 240 ? 1.799 -8.294 12.661 1.00 93.25 240 TRP A CA 1
ATOM 1865 C C . TRP A 1 240 ? 1.583 -9.012 11.317 1.00 93.25 240 TRP A C 1
ATOM 1867 O O . TRP A 1 240 ? 1.285 -8.354 10.327 1.00 93.25 240 TRP A O 1
ATOM 1877 N N . GLU A 1 241 ? 1.643 -10.349 11.278 1.00 94.38 241 GLU A N 1
ATOM 1878 C CA . GLU A 1 241 ? 1.362 -11.147 10.073 1.00 94.38 241 GLU A CA 1
ATOM 1879 C C . GLU A 1 241 ? -0.128 -11.123 9.721 1.00 94.38 241 GLU A C 1
ATOM 1881 O O . GLU A 1 241 ? -0.489 -11.060 8.549 1.00 94.38 241 GLU A O 1
ATOM 1886 N N . GLN A 1 242 ? -1.004 -11.145 10.731 1.00 93.94 242 GLN A N 1
ATOM 1887 C CA . GLN A 1 242 ? -2.449 -10.991 10.540 1.00 93.94 242 GLN A CA 1
ATOM 1888 C C . GLN A 1 242 ? -2.781 -9.616 9.942 1.00 93.94 242 GLN A C 1
ATOM 1890 O O . GLN A 1 242 ? -3.551 -9.537 8.986 1.00 93.94 242 GLN A O 1
ATOM 1895 N N . LEU A 1 243 ? -2.164 -8.551 10.467 1.00 95.12 243 LEU A N 1
ATOM 1896 C CA . LEU A 1 243 ? -2.318 -7.182 9.962 1.00 95.12 243 LEU A CA 1
ATOM 1897 C C . LEU A 1 243 ? -1.733 -7.017 8.554 1.00 95.12 243 LEU A C 1
ATOM 1899 O O . LEU A 1 243 ? -2.365 -6.409 7.696 1.00 95.12 243 LEU A O 1
ATOM 1903 N N . LEU A 1 244 ? -0.562 -7.600 8.282 1.00 95.88 244 LEU A N 1
ATOM 1904 C CA . LEU A 1 244 ? 0.030 -7.617 6.943 1.00 95.88 244 LEU A CA 1
ATOM 1905 C C . LEU A 1 244 ? -0.912 -8.293 5.941 1.00 95.88 244 LEU A C 1
ATOM 1907 O O . LEU A 1 244 ? -1.172 -7.758 4.867 1.00 95.88 244 LEU A O 1
ATOM 1911 N N . ASN A 1 245 ? -1.459 -9.449 6.311 1.00 94.50 245 ASN A N 1
ATOM 1912 C CA . ASN A 1 245 ? -2.392 -10.200 5.483 1.00 94.50 245 ASN A CA 1
ATOM 1913 C C . ASN A 1 245 ? -3.675 -9.406 5.188 1.00 94.50 245 ASN A C 1
ATOM 1915 O O . ASN A 1 245 ? -4.068 -9.274 4.029 1.00 94.50 245 ASN A O 1
ATOM 1919 N N . GLY A 1 246 ? -4.295 -8.827 6.220 1.00 94.00 246 GLY A N 1
ATOM 1920 C CA . GLY A 1 246 ? -5.476 -7.982 6.055 1.00 94.00 246 GLY A CA 1
ATOM 1921 C C . GLY A 1 246 ? -5.190 -6.745 5.196 1.00 94.00 246 GLY A C 1
ATOM 1922 O O . GLY A 1 246 ? -5.959 -6.447 4.283 1.00 94.00 246 GLY A O 1
ATOM 1923 N N . GLY A 1 247 ? -4.038 -6.097 5.397 1.00 95.12 247 GLY A N 1
ATOM 1924 C CA . GLY A 1 247 ? -3.598 -4.956 4.597 1.00 95.12 247 GLY A CA 1
ATOM 1925 C C . GLY A 1 247 ? -3.366 -5.306 3.126 1.00 95.12 247 GLY A C 1
ATOM 1926 O O . GLY A 1 247 ? -3.783 -4.562 2.242 1.00 95.12 247 GLY A O 1
ATOM 1927 N N . ILE A 1 248 ? -2.776 -6.471 2.844 1.00 95.81 248 ILE A N 1
ATOM 1928 C CA . ILE A 1 248 ? -2.617 -6.993 1.479 1.00 95.81 248 ILE A CA 1
ATOM 1929 C C . ILE A 1 248 ? -3.976 -7.251 0.824 1.00 95.81 248 ILE A C 1
ATOM 1931 O O . ILE A 1 248 ? -4.176 -6.884 -0.335 1.00 95.81 248 ILE A O 1
ATOM 1935 N N . ARG A 1 249 ? -4.927 -7.852 1.546 1.00 92.81 249 ARG A N 1
ATOM 1936 C CA . ARG A 1 249 ? -6.276 -8.113 1.019 1.00 92.81 249 ARG A CA 1
ATOM 1937 C C . ARG A 1 249 ? -7.017 -6.819 0.706 1.00 92.81 249 ARG A C 1
ATOM 1939 O O . ARG A 1 249 ? -7.596 -6.704 -0.373 1.00 92.81 249 ARG A O 1
ATOM 1946 N N . ASP A 1 250 ? -6.963 -5.836 1.600 1.00 91.44 250 ASP A N 1
ATOM 1947 C CA . ASP A 1 250 ? -7.537 -4.511 1.353 1.00 91.44 250 ASP A CA 1
ATOM 1948 C C . ASP A 1 250 ? -6.876 -3.843 0.140 1.00 91.44 250 ASP A C 1
ATOM 1950 O O . ASP A 1 250 ? -7.571 -3.307 -0.723 1.00 91.44 250 ASP A O 1
ATOM 1954 N N . PHE A 1 251 ? -5.551 -3.950 0.009 1.00 92.50 251 PHE A N 1
ATOM 1955 C CA . PHE A 1 251 ? -4.810 -3.404 -1.126 1.00 92.50 251 PHE A CA 1
ATOM 1956 C C . PHE A 1 251 ? -5.204 -4.062 -2.454 1.00 92.50 251 PHE A C 1
ATOM 1958 O O . PHE A 1 251 ? -5.429 -3.363 -3.441 1.00 92.50 251 PHE A O 1
ATOM 1965 N N . ILE A 1 252 ? -5.335 -5.390 -2.503 1.00 91.12 252 ILE A N 1
ATOM 1966 C CA . ILE A 1 252 ? -5.781 -6.113 -3.706 1.00 91.12 252 ILE A CA 1
ATOM 1967 C C . ILE A 1 252 ? -7.210 -5.696 -4.088 1.00 91.12 252 ILE A C 1
ATOM 1969 O O . ILE A 1 252 ? -7.505 -5.525 -5.269 1.00 91.12 252 ILE A O 1
ATOM 1973 N N . ASN A 1 253 ? -8.076 -5.464 -3.099 1.00 86.69 253 ASN A N 1
ATOM 1974 C CA . ASN A 1 253 ? -9.460 -5.029 -3.305 1.00 86.69 253 ASN A CA 1
ATOM 1975 C C . ASN A 1 253 ? -9.614 -3.519 -3.578 1.00 86.69 253 ASN A C 1
ATOM 1977 O O . ASN A 1 253 ? -10.732 -3.056 -3.798 1.00 86.69 253 ASN A O 1
ATOM 1981 N N . GLY A 1 254 ? -8.524 -2.745 -3.570 1.00 84.50 254 GLY A N 1
ATOM 1982 C CA . GLY A 1 254 ? -8.541 -1.299 -3.820 1.00 84.50 254 GLY A CA 1
ATOM 1983 C C . GLY A 1 254 ? -8.948 -0.433 -2.622 1.00 84.50 254 GLY A C 1
ATOM 1984 O O . GLY A 1 254 ? -9.128 0.774 -2.776 1.00 84.50 254 GLY A O 1
ATOM 1985 N N . ALA A 1 255 ? -9.064 -1.006 -1.422 1.00 87.94 255 ALA A N 1
ATOM 1986 C CA . ALA A 1 255 ? -9.293 -0.285 -0.169 1.00 87.94 255 ALA A CA 1
ATOM 1987 C C . ALA A 1 255 ? -7.983 0.330 0.368 1.00 87.94 255 ALA A C 1
ATOM 1989 O O . ALA A 1 255 ? -7.527 0.025 1.470 1.00 87.94 255 ALA A O 1
ATOM 1990 N N . ASP A 1 256 ? -7.375 1.219 -0.422 1.00 87.62 256 ASP A N 1
ATOM 1991 C CA . ASP A 1 256 ? -6.001 1.701 -0.226 1.00 87.62 256 ASP A CA 1
ATOM 1992 C C . ASP A 1 256 ? -5.770 2.393 1.122 1.00 87.62 256 ASP A C 1
ATOM 1994 O O . ASP A 1 256 ? -4.766 2.144 1.782 1.00 87.62 256 ASP A O 1
ATOM 1998 N N . LEU A 1 257 ? -6.711 3.223 1.581 1.00 87.25 257 LEU A N 1
ATOM 1999 C CA . LEU A 1 257 ? -6.581 3.913 2.870 1.00 87.25 257 LEU A CA 1
ATOM 2000 C C . LEU A 1 257 ? -6.525 2.927 4.041 1.00 87.25 257 LEU A C 1
ATOM 2002 O O . LEU A 1 257 ? -5.689 3.074 4.932 1.00 87.25 257 LEU A O 1
ATOM 2006 N N . ARG A 1 258 ? -7.394 1.913 4.030 1.00 89.69 258 ARG A N 1
ATOM 2007 C CA . ARG A 1 258 ? -7.439 0.893 5.080 1.00 89.69 258 ARG A CA 1
ATOM 2008 C C . ARG A 1 258 ? -6.215 -0.014 5.009 1.00 89.69 258 ARG A C 1
ATOM 2010 O O . ARG A 1 258 ? -5.593 -0.267 6.039 1.00 89.69 258 ARG A O 1
ATOM 2017 N N . ALA A 1 259 ? -5.809 -0.396 3.797 1.00 93.88 259 ALA A N 1
ATOM 2018 C CA . ALA A 1 259 ? -4.578 -1.138 3.558 1.00 93.88 259 ALA A CA 1
ATOM 2019 C C . ALA A 1 259 ? -3.364 -0.421 4.159 1.00 93.88 259 ALA A C 1
ATOM 2021 O O . ALA A 1 259 ? -2.620 -1.017 4.932 1.00 93.88 259 ALA A O 1
ATOM 2022 N N . MET A 1 260 ? -3.200 0.877 3.885 1.00 93.81 260 MET A N 1
ATOM 2023 C CA . MET A 1 260 ? -2.079 1.660 4.410 1.00 93.81 260 MET A CA 1
ATOM 2024 C C . MET A 1 260 ? -2.059 1.714 5.939 1.00 93.81 260 MET A C 1
ATOM 2026 O O . MET A 1 260 ? -0.985 1.586 6.524 1.00 93.81 260 MET A O 1
ATOM 2030 N N . LYS A 1 261 ? -3.221 1.842 6.597 1.00 93.31 261 LYS A N 1
ATOM 2031 C CA . LYS A 1 261 ? -3.307 1.795 8.067 1.00 93.31 261 LYS A CA 1
ATOM 2032 C C . LYS A 1 261 ? -2.900 0.421 8.609 1.00 93.31 261 LYS A C 1
ATOM 2034 O O . LYS A 1 261 ? -2.081 0.347 9.521 1.00 93.31 261 LYS A O 1
ATOM 2039 N N . GLN A 1 262 ? -3.418 -0.665 8.029 1.00 95.50 262 GLN A N 1
ATOM 2040 C CA . GLN A 1 262 ? -3.080 -2.028 8.460 1.00 95.50 262 GLN A CA 1
ATOM 2041 C C . GLN A 1 262 ? -1.592 -2.342 8.270 1.00 95.50 262 GLN A C 1
ATOM 2043 O O . GLN A 1 262 ? -0.961 -2.917 9.156 1.00 95.50 262 GLN A O 1
ATOM 2048 N N . LEU A 1 263 ? -1.012 -1.929 7.143 1.00 96.31 263 LEU A N 1
ATOM 2049 C CA . LEU A 1 263 ? 0.399 -2.155 6.839 1.00 96.31 263 LEU A CA 1
ATOM 2050 C C . LEU A 1 263 ? 1.323 -1.298 7.711 1.00 96.31 263 LEU A C 1
ATOM 2052 O O . LEU A 1 263 ? 2.343 -1.798 8.180 1.00 96.31 263 LEU A O 1
ATOM 2056 N N . ALA A 1 264 ? 0.961 -0.041 7.982 1.00 95.19 264 ALA A N 1
ATOM 2057 C CA . ALA A 1 264 ? 1.681 0.795 8.940 1.00 95.19 264 ALA A CA 1
ATOM 2058 C C . ALA A 1 264 ? 1.631 0.196 10.352 1.00 95.19 264 ALA A C 1
ATOM 2060 O O . ALA A 1 264 ? 2.642 0.166 11.056 1.00 95.19 264 ALA A O 1
ATOM 2061 N N . TYR A 1 265 ? 0.484 -0.365 10.745 1.00 95.62 265 TYR A N 1
ATOM 2062 C CA . TYR A 1 265 ? 0.368 -1.065 12.016 1.00 95.62 265 TYR A CA 1
ATOM 2063 C C . TYR A 1 265 ? 1.245 -2.327 12.043 1.00 95.62 265 TYR A C 1
ATOM 2065 O O . TYR A 1 265 ? 2.051 -2.486 12.962 1.00 95.62 265 TYR A O 1
ATOM 2073 N N . ALA A 1 266 ? 1.194 -3.172 11.012 1.00 95.75 266 ALA A N 1
ATOM 2074 C CA . ALA A 1 266 ? 2.084 -4.327 10.897 1.00 95.75 266 ALA A CA 1
ATOM 2075 C C . ALA A 1 266 ? 3.566 -3.920 11.011 1.00 95.75 266 ALA A C 1
ATOM 2077 O O . ALA A 1 266 ? 4.307 -4.511 11.797 1.00 95.75 266 ALA A O 1
ATOM 2078 N N . GLN A 1 267 ? 3.980 -2.867 10.296 1.00 95.19 267 GLN A N 1
ATOM 2079 C CA . GLN A 1 267 ? 5.350 -2.349 10.331 1.00 95.19 267 GLN A CA 1
ATOM 2080 C C . GLN A 1 267 ? 5.738 -1.834 11.721 1.00 95.19 267 GLN A C 1
ATOM 2082 O O . GLN A 1 267 ? 6.851 -2.087 12.168 1.00 95.19 267 GLN A O 1
ATOM 2087 N N . SER A 1 268 ? 4.825 -1.187 12.447 1.00 95.06 268 SER A N 1
ATOM 2088 C CA . SER A 1 268 ? 5.103 -0.703 13.806 1.00 95.06 268 SER A CA 1
ATOM 2089 C C . SER A 1 268 ? 5.341 -1.817 14.831 1.00 95.06 268 SER A C 1
ATOM 2091 O O . SER A 1 268 ? 6.017 -1.581 15.832 1.00 95.06 268 SER A O 1
ATOM 2093 N N . LEU A 1 269 ? 4.782 -3.010 14.596 1.00 93.81 269 LEU A N 1
ATOM 2094 C CA . LEU A 1 269 ? 4.961 -4.187 15.450 1.00 93.81 269 LEU A CA 1
ATOM 2095 C C . LEU A 1 269 ? 6.216 -4.989 15.081 1.00 93.81 269 LEU A C 1
ATOM 2097 O O . LEU A 1 269 ? 6.703 -5.762 15.901 1.00 93.81 269 LEU A O 1
ATOM 2101 N N . ASN A 1 270 ? 6.737 -4.807 13.866 1.00 93.06 270 ASN A N 1
ATOM 2102 C CA . ASN A 1 270 ? 7.941 -5.468 13.371 1.00 93.06 270 ASN A CA 1
ATOM 2103 C C . ASN A 1 270 ? 8.869 -4.458 12.666 1.00 93.06 270 ASN A C 1
ATOM 2105 O O . ASN A 1 270 ? 9.147 -4.555 11.473 1.00 93.06 270 ASN A O 1
ATOM 2109 N N . GLN A 1 271 ? 9.326 -3.445 13.412 1.00 90.00 271 GLN A N 1
ATOM 2110 C CA . GLN A 1 271 ? 10.018 -2.272 12.847 1.00 90.00 271 GLN A CA 1
ATOM 2111 C C . GLN A 1 271 ? 11.382 -2.586 12.223 1.00 90.00 271 GLN A C 1
ATOM 2113 O O . GLN A 1 271 ? 11.860 -1.824 11.386 1.00 90.00 271 GLN A O 1
ATOM 2118 N N . GLN A 1 272 ? 12.007 -3.692 12.632 1.00 89.38 272 GLN A N 1
ATOM 2119 C CA . GLN A 1 272 ? 13.316 -4.126 12.135 1.00 89.38 272 GLN A CA 1
ATOM 2120 C C . GLN A 1 272 ? 13.223 -4.814 10.764 1.00 89.38 272 GLN A C 1
ATOM 2122 O O . GLN A 1 272 ? 14.233 -4.966 10.075 1.00 89.38 272 GLN A O 1
ATOM 2127 N N . ASP A 1 273 ? 12.019 -5.215 10.349 1.00 91.38 273 ASP A N 1
ATOM 2128 C CA . ASP A 1 273 ? 11.803 -5.892 9.079 1.00 91.38 273 ASP A CA 1
ATOM 2129 C C . ASP A 1 273 ? 11.898 -4.905 7.907 1.00 91.38 273 ASP A C 1
ATOM 2131 O O . ASP A 1 273 ? 10.995 -4.117 7.604 1.00 91.38 273 ASP A O 1
ATOM 2135 N N . SER A 1 274 ? 13.042 -4.967 7.227 1.00 89.88 274 SER A N 1
ATOM 2136 C CA . SER A 1 274 ? 13.323 -4.134 6.059 1.00 89.88 274 SER A CA 1
ATOM 2137 C C . SER A 1 274 ? 12.422 -4.477 4.871 1.00 89.88 274 SER A C 1
ATOM 2139 O O . SER A 1 274 ? 12.086 -3.586 4.093 1.00 89.88 274 SER A O 1
ATOM 2141 N N . ALA A 1 275 ? 11.998 -5.738 4.722 1.00 91.81 275 ALA A N 1
ATOM 2142 C CA . ALA A 1 275 ? 11.110 -6.140 3.635 1.00 91.81 275 ALA A CA 1
ATOM 2143 C C . ALA A 1 275 ? 9.721 -5.517 3.815 1.00 91.81 275 ALA A C 1
ATOM 2145 O O . ALA A 1 275 ? 9.186 -4.945 2.865 1.00 91.81 275 ALA A O 1
ATOM 2146 N N . LEU A 1 276 ? 9.190 -5.530 5.040 1.00 92.69 276 LEU A N 1
ATOM 2147 C CA . LEU A 1 276 ? 7.919 -4.898 5.388 1.00 92.69 276 LEU A CA 1
ATOM 2148 C C . LEU A 1 276 ? 7.966 -3.377 5.224 1.00 92.69 276 LEU A C 1
ATOM 2150 O O . LEU A 1 276 ? 7.029 -2.786 4.685 1.00 92.69 276 LEU A O 1
ATOM 2154 N N . SER A 1 277 ? 9.071 -2.737 5.619 1.00 92.44 277 SER A N 1
ATOM 2155 C CA . SER A 1 277 ? 9.248 -1.300 5.389 1.00 92.44 277 SER A CA 1
ATOM 2156 C C . SER A 1 277 ? 9.276 -0.954 3.897 1.00 92.44 277 SER A C 1
ATOM 2158 O O . SER A 1 277 ? 8.556 -0.050 3.475 1.00 92.44 277 SER A O 1
ATOM 2160 N N . ASN A 1 278 ? 10.056 -1.692 3.099 1.00 91.44 278 ASN A N 1
ATOM 2161 C CA . ASN A 1 278 ? 10.159 -1.478 1.653 1.00 91.44 278 ASN A CA 1
ATOM 2162 C C . ASN A 1 278 ? 8.826 -1.754 0.941 1.00 91.44 278 ASN A C 1
ATOM 2164 O O . ASN A 1 278 ? 8.471 -1.063 -0.015 1.00 91.44 278 ASN A O 1
ATOM 2168 N N . PHE A 1 279 ? 8.075 -2.752 1.409 1.00 93.81 279 PHE A N 1
ATOM 2169 C CA . PHE A 1 279 ? 6.750 -3.068 0.890 1.00 93.81 279 PHE A CA 1
ATOM 2170 C C . PHE A 1 279 ? 5.754 -1.933 1.148 1.00 93.81 279 PHE A C 1
ATOM 2172 O O . PHE A 1 279 ? 5.046 -1.510 0.232 1.00 93.81 279 PHE A O 1
ATOM 2179 N N . LEU A 1 280 ? 5.740 -1.399 2.373 1.00 94.94 280 LEU A N 1
ATOM 2180 C CA . LEU A 1 280 ? 4.903 -0.262 2.748 1.00 94.94 280 LEU A CA 1
ATOM 2181 C C . LEU A 1 280 ? 5.214 0.979 1.896 1.00 94.94 280 LEU A C 1
ATOM 2183 O O . LEU A 1 280 ? 4.288 1.628 1.407 1.00 94.94 280 LEU A O 1
ATOM 2187 N N . ASP A 1 281 ? 6.496 1.274 1.658 1.00 90.50 281 ASP A N 1
ATOM 2188 C CA . ASP A 1 281 ? 6.906 2.376 0.777 1.00 90.50 281 ASP A CA 1
ATOM 2189 C C . ASP A 1 281 ? 6.430 2.152 -0.658 1.00 90.50 281 ASP A C 1
ATOM 2191 O O . ASP A 1 281 ? 5.854 3.049 -1.276 1.00 90.50 281 ASP A O 1
ATOM 2195 N N . ARG A 1 282 ? 6.587 0.930 -1.178 1.00 88.25 282 ARG A N 1
ATOM 2196 C CA . ARG A 1 282 ? 6.152 0.588 -2.533 1.00 88.25 282 ARG A CA 1
ATOM 2197 C C . ARG A 1 282 ? 4.644 0.757 -2.728 1.00 88.25 282 ARG A C 1
ATOM 2199 O O . ARG A 1 282 ? 4.219 1.261 -3.772 1.00 88.25 282 ARG A O 1
ATOM 2206 N N . ILE A 1 283 ? 3.832 0.349 -1.753 1.00 87.62 283 ILE A N 1
ATOM 2207 C CA . ILE A 1 283 ? 2.377 0.550 -1.797 1.00 87.62 283 ILE A CA 1
ATOM 2208 C C . ILE A 1 283 ? 2.039 2.038 -1.679 1.00 87.62 283 ILE A C 1
ATOM 2210 O O . ILE A 1 283 ? 1.195 2.524 -2.439 1.00 87.62 283 ILE A O 1
ATOM 2214 N N . GLY A 1 284 ? 2.726 2.780 -0.809 1.00 83.94 284 GLY A N 1
ATOM 2215 C CA . GLY A 1 284 ? 2.551 4.227 -0.688 1.00 83.94 284 GLY A CA 1
ATOM 2216 C C . GLY A 1 284 ? 2.835 4.960 -2.003 1.00 83.94 284 GLY A C 1
ATOM 2217 O O . GLY A 1 284 ? 2.030 5.777 -2.447 1.00 83.94 284 GLY A O 1
ATOM 2218 N N . GLU A 1 285 ? 3.911 4.599 -2.706 1.00 83.56 285 GLU A N 1
ATOM 2219 C CA . GLU A 1 285 ? 4.229 5.135 -4.037 1.00 83.56 285 GLU A CA 1
ATOM 2220 C C . GLU A 1 285 ? 3.152 4.810 -5.082 1.00 83.56 285 GLU A C 1
ATOM 2222 O O . GLU A 1 285 ? 2.788 5.669 -5.892 1.00 83.56 285 GLU A O 1
ATOM 2227 N N . MET A 1 286 ? 2.651 3.570 -5.087 1.00 78.06 286 MET A N 1
ATOM 2228 C CA . MET A 1 286 ? 1.650 3.119 -6.057 1.00 78.06 286 MET A CA 1
ATOM 2229 C C . MET A 1 286 ? 0.302 3.818 -5.858 1.00 78.06 286 MET A C 1
ATOM 2231 O O . MET A 1 286 ? -0.324 4.247 -6.828 1.00 78.06 286 MET A O 1
ATOM 2235 N N . THR A 1 287 ? -0.130 3.934 -4.605 1.00 80.38 287 THR A N 1
ATOM 2236 C CA . THR A 1 287 ? -1.422 4.520 -4.212 1.00 80.38 287 THR A CA 1
ATOM 2237 C C . THR A 1 287 ? -1.362 6.040 -4.056 1.00 80.38 287 THR A C 1
ATOM 2239 O O . THR A 1 287 ? -2.399 6.698 -4.029 1.00 80.38 287 THR A O 1
ATOM 2242 N N . ARG A 1 288 ? -0.151 6.615 -4.008 1.00 81.44 288 ARG A N 1
ATOM 2243 C CA . ARG A 1 288 ? 0.127 8.024 -3.673 1.00 81.44 288 ARG A CA 1
ATOM 2244 C C . ARG A 1 288 ? -0.369 8.416 -2.280 1.00 81.44 288 ARG A C 1
ATOM 2246 O O . ARG A 1 288 ? -0.763 9.561 -2.061 1.00 81.44 288 ARG A O 1
ATOM 2253 N N . ILE A 1 289 ? -0.353 7.468 -1.350 1.00 80.69 289 ILE A N 1
ATOM 2254 C CA . ILE A 1 289 ? -0.716 7.681 0.048 1.00 80.69 289 ILE A CA 1
ATOM 2255 C C . ILE A 1 289 ? 0.560 7.602 0.872 1.00 80.69 289 ILE A C 1
ATOM 2257 O O . ILE A 1 289 ? 1.291 6.616 0.808 1.00 80.69 289 ILE A O 1
ATOM 2261 N N . ASN A 1 290 ? 0.823 8.633 1.669 1.00 85.81 290 ASN A N 1
ATOM 2262 C CA . ASN A 1 290 ? 1.963 8.604 2.575 1.00 85.81 290 ASN A CA 1
ATOM 2263 C C . ASN A 1 290 ? 1.683 7.624 3.724 1.00 85.81 290 ASN A C 1
ATOM 2265 O O . ASN A 1 290 ? 0.646 7.761 4.381 1.00 85.81 290 ASN A O 1
ATOM 2269 N N . PRO A 1 291 ? 2.584 6.663 3.992 1.00 86.12 291 PRO A N 1
ATOM 2270 C CA . PRO A 1 291 ? 2.441 5.779 5.134 1.00 86.12 291 PRO A CA 1
ATOM 2271 C C . PRO A 1 291 ? 2.487 6.557 6.451 1.00 86.12 291 PRO A C 1
ATOM 2273 O O . PRO A 1 291 ? 3.380 7.371 6.683 1.00 86.12 291 PRO A O 1
ATOM 2276 N N . ASP A 1 292 ? 1.542 6.262 7.333 1.00 88.50 292 ASP A N 1
ATOM 2277 C CA . ASP A 1 292 ? 1.453 6.837 8.673 1.00 88.50 292 ASP A CA 1
ATOM 2278 C C . ASP A 1 292 ? 2.369 6.070 9.639 1.00 88.50 292 ASP A C 1
ATOM 2280 O O . ASP A 1 292 ? 1.940 5.192 10.388 1.00 88.50 292 ASP A O 1
ATOM 2284 N N . ARG A 1 293 ? 3.676 6.334 9.527 1.00 88.12 293 ARG A N 1
ATOM 2285 C CA . ARG A 1 293 ? 4.719 5.595 10.250 1.00 88.12 293 ARG A CA 1
ATOM 2286 C C . ARG A 1 293 ? 4.785 5.984 11.720 1.00 88.12 293 ARG A C 1
ATOM 2288 O O . ARG A 1 293 ? 4.700 7.154 12.084 1.00 88.12 293 ARG A O 1
ATOM 2295 N N . VAL A 1 294 ? 5.049 4.976 12.542 1.00 90.75 294 VAL A N 1
ATOM 2296 C CA . VAL A 1 294 ? 5.388 5.157 13.951 1.00 90.75 294 VAL A CA 1
ATOM 2297 C C . VAL A 1 294 ? 6.885 5.468 14.062 1.00 90.75 294 VAL A C 1
ATOM 2299 O O . VAL A 1 294 ? 7.680 4.800 13.393 1.00 90.75 294 VAL A O 1
ATOM 2302 N N . PRO A 1 295 ? 7.290 6.464 14.870 1.00 90.88 295 PRO A N 1
ATOM 2303 C CA . PRO A 1 295 ? 8.697 6.738 15.151 1.00 90.88 295 PRO A CA 1
ATOM 2304 C C . PRO A 1 295 ? 9.447 5.502 15.669 1.00 90.88 295 PRO A C 1
ATOM 2306 O O . PRO A 1 295 ? 8.896 4.708 16.430 1.00 90.88 295 PRO A O 1
ATOM 2309 N N . SER A 1 296 ? 10.715 5.347 15.279 1.00 85.19 296 SER A N 1
ATOM 2310 C CA . SER A 1 296 ? 11.525 4.162 15.610 1.00 85.19 296 SER A CA 1
ATOM 2311 C C . SER A 1 296 ? 11.830 4.004 17.104 1.00 85.19 296 SER A C 1
ATOM 2313 O O . SER A 1 296 ? 12.165 2.920 17.568 1.00 85.19 296 SER A O 1
ATOM 2315 N N . ASP A 1 297 ? 11.756 5.095 17.862 1.00 87.25 297 ASP A N 1
ATOM 2316 C CA . ASP A 1 297 ? 11.896 5.132 19.319 1.00 87.25 297 ASP A CA 1
ATOM 2317 C C . ASP A 1 297 ? 10.592 4.764 20.051 1.00 87.25 297 ASP A C 1
ATOM 2319 O O . ASP A 1 297 ? 10.591 4.565 21.268 1.00 87.25 297 ASP A O 1
ATOM 2323 N N . PHE A 1 298 ? 9.480 4.616 19.325 1.00 89.00 298 PHE A N 1
ATOM 2324 C CA . PHE A 1 298 ? 8.182 4.262 19.883 1.00 89.00 298 PHE A CA 1
ATOM 2325 C C . PHE A 1 298 ? 7.869 2.774 19.662 1.00 89.00 298 PHE A C 1
ATOM 2327 O O . PHE A 1 298 ? 7.343 2.352 18.632 1.00 89.00 298 PHE A O 1
ATOM 2334 N N . SER A 1 299 ? 8.158 1.955 20.675 1.00 84.38 299 SER A N 1
ATOM 2335 C CA . SER A 1 299 ? 8.055 0.487 20.611 1.00 84.38 299 SER A CA 1
ATOM 2336 C C . SER A 1 299 ? 6.666 -0.088 20.907 1.00 84.38 299 SER A C 1
ATOM 2338 O O . SER A 1 299 ? 6.418 -1.262 20.650 1.00 84.38 299 SER A O 1
ATOM 2340 N N . ARG A 1 300 ? 5.737 0.719 21.435 1.00 87.44 300 ARG A N 1
ATOM 2341 C CA . ARG A 1 300 ? 4.399 0.256 21.860 1.00 87.44 300 ARG A CA 1
ATOM 2342 C C . ARG A 1 300 ? 3.427 -0.002 20.694 1.00 87.44 300 ARG A C 1
ATOM 2344 O O . ARG A 1 300 ? 2.311 -0.458 20.918 1.00 87.44 300 ARG A O 1
ATOM 2351 N N . GLY A 1 301 ? 3.856 0.252 19.456 1.00 91.00 301 GLY A N 1
ATOM 2352 C CA . GLY A 1 301 ? 3.085 -0.003 18.238 1.00 91.00 301 GLY A CA 1
ATOM 2353 C C . GLY A 1 301 ? 2.144 1.137 17.835 1.00 91.00 301 GLY A C 1
ATOM 2354 O O . GLY A 1 301 ? 1.971 2.126 18.544 1.00 91.00 301 GLY A O 1
ATOM 2355 N N . TRP A 1 302 ? 1.535 0.999 16.659 1.00 93.56 302 TRP A N 1
ATOM 2356 C CA . TRP A 1 302 ? 0.742 2.052 16.017 1.00 93.56 302 TRP A CA 1
ATOM 2357 C C . TRP A 1 302 ? -0.519 2.433 16.791 1.00 93.56 302 TRP A C 1
ATOM 2359 O O . TRP A 1 302 ? -0.787 3.621 16.939 1.00 93.56 302 TRP A O 1
ATOM 2369 N N . ALA A 1 303 ? -1.249 1.472 17.364 1.00 92.88 303 ALA A N 1
ATOM 2370 C CA . ALA A 1 303 ? -2.449 1.784 18.143 1.00 92.88 303 ALA A CA 1
ATOM 2371 C C . ALA A 1 303 ? -2.136 2.670 19.368 1.00 92.88 303 ALA A C 1
ATOM 2373 O O . ALA A 1 303 ? -2.765 3.707 19.578 1.00 92.88 303 ALA A O 1
ATOM 2374 N N . GLU A 1 304 ? -1.090 2.326 20.120 1.00 94.25 304 GLU A N 1
ATOM 2375 C CA . GLU A 1 304 ? -0.627 3.108 21.275 1.00 94.25 304 GLU A CA 1
ATOM 2376 C C . GLU A 1 304 ? -0.061 4.475 20.868 1.00 94.25 304 GLU A C 1
ATOM 2378 O O . GLU A 1 304 ? -0.196 5.471 21.590 1.00 94.25 304 GLU A O 1
ATOM 2383 N N . PHE A 1 305 ? 0.545 4.554 19.682 1.00 95.00 305 PHE A N 1
ATOM 2384 C CA . PHE A 1 305 ? 0.986 5.822 19.116 1.00 95.00 305 PHE A CA 1
ATOM 2385 C C . PHE A 1 305 ? -0.212 6.740 18.840 1.00 95.00 305 PHE A C 1
ATOM 2387 O O . PHE A 1 305 ? -0.201 7.894 19.268 1.00 95.00 305 PHE A O 1
ATOM 2394 N N . LYS A 1 306 ? -1.297 6.218 18.250 1.00 95.50 306 LYS A N 1
ATOM 2395 C CA . LYS A 1 306 ? -2.541 6.975 18.016 1.00 95.50 306 LYS A CA 1
ATOM 2396 C C . LYS A 1 306 ? -3.190 7.470 19.303 1.00 95.50 306 LYS A C 1
ATOM 2398 O O . LYS A 1 306 ? -3.668 8.605 19.344 1.00 95.50 306 LYS A O 1
ATOM 2403 N N . LEU A 1 307 ? -3.163 6.669 20.369 1.00 96.12 307 LEU A N 1
ATOM 2404 C CA . LEU A 1 307 ? -3.619 7.104 21.694 1.00 96.12 307 LEU A CA 1
ATOM 2405 C C . LEU A 1 307 ? -2.772 8.259 22.231 1.00 96.12 307 LEU A C 1
ATOM 2407 O O . LEU A 1 307 ? -3.322 9.224 22.754 1.00 96.12 307 LEU A O 1
ATOM 2411 N N . THR A 1 308 ? -1.450 8.180 22.072 1.00 95.94 308 THR A N 1
ATOM 2412 C CA . THR A 1 308 ? -0.524 9.234 22.510 1.00 95.94 308 THR A CA 1
ATOM 2413 C C . THR A 1 308 ? -0.742 10.530 21.720 1.00 95.94 308 THR A C 1
ATOM 2415 O O . THR A 1 308 ? -0.794 11.613 22.305 1.00 95.94 308 THR A O 1
ATOM 2418 N N . GLU A 1 309 ? -0.936 10.439 20.398 1.00 94.44 309 GLU A N 1
ATOM 2419 C CA . GLU A 1 309 ? -1.304 11.590 19.563 1.00 94.44 309 GLU A CA 1
ATOM 2420 C C . GLU A 1 309 ? -2.633 12.205 20.023 1.00 94.44 309 GLU A C 1
ATOM 2422 O O . GLU A 1 309 ? -2.734 13.425 20.191 1.00 94.44 309 GLU A O 1
ATOM 2427 N N . SER A 1 310 ? -3.640 11.358 20.263 1.00 96.69 310 SER A N 1
ATOM 2428 C CA . SER A 1 310 ? -4.945 11.778 20.769 1.00 96.69 310 SER A CA 1
ATOM 2429 C C . SER A 1 310 ? -4.822 12.531 22.093 1.00 96.69 310 SER A C 1
ATOM 2431 O O . SER A 1 310 ? -5.393 13.611 22.230 1.00 96.69 310 SER A O 1
ATOM 2433 N N . ASP A 1 311 ? -4.043 12.022 23.049 1.00 96.38 311 ASP A N 1
ATOM 2434 C CA . ASP A 1 311 ? -3.826 12.678 24.345 1.00 96.38 311 ASP A CA 1
ATOM 2435 C C . ASP A 1 311 ? -3.173 14.054 24.190 1.00 96.38 311 ASP A C 1
ATOM 2437 O O . ASP A 1 311 ? -3.573 15.021 24.845 1.00 96.38 311 ASP A O 1
ATOM 2441 N N . GLY A 1 312 ? -2.210 14.172 23.272 1.00 96.62 312 GLY A N 1
ATOM 2442 C CA . GLY A 1 312 ? -1.562 15.440 22.951 1.00 96.62 312 GLY A CA 1
ATOM 2443 C C . GLY A 1 312 ? -2.537 16.491 22.408 1.00 96.62 312 GLY A C 1
ATOM 2444 O O . GLY A 1 312 ? -2.430 17.671 22.753 1.00 96.62 312 GLY A O 1
ATOM 2445 N N . TYR A 1 313 ? -3.506 16.087 21.583 1.00 95.44 313 TYR A N 1
ATOM 2446 C CA . TYR A 1 313 ? -4.573 16.977 21.114 1.00 95.44 313 TYR A CA 1
ATOM 2447 C C . TYR A 1 313 ? -5.611 17.267 22.201 1.00 95.44 313 TYR A C 1
ATOM 2449 O O . TYR A 1 313 ? -6.027 18.419 22.356 1.00 95.44 313 TYR A O 1
ATOM 2457 N N . TYR A 1 314 ? -5.974 16.262 22.996 1.00 95.44 314 TYR A N 1
ATOM 2458 C CA . TYR A 1 314 ? -6.924 16.393 24.096 1.00 95.44 314 TYR A CA 1
ATOM 2459 C C . TYR A 1 314 ? -6.443 17.411 25.138 1.00 95.44 314 TYR A C 1
ATOM 2461 O O . TYR A 1 314 ? -7.191 18.316 25.509 1.00 95.44 314 TYR A O 1
ATOM 2469 N N . GLY A 1 315 ? -5.170 17.342 25.548 1.00 96.00 315 GLY A N 1
ATOM 2470 C CA . GLY A 1 315 ? -4.564 18.308 26.473 1.00 96.00 315 GLY A CA 1
ATOM 2471 C C . GLY A 1 315 ? -4.552 19.746 25.937 1.00 96.00 315 GLY A C 1
ATOM 2472 O O . GLY A 1 315 ? -4.638 20.702 26.703 1.00 96.00 315 GLY A O 1
ATOM 2473 N N . LYS A 1 316 ? -4.537 19.910 24.608 1.00 96.81 316 LYS A N 1
ATOM 2474 C CA . LYS A 1 316 ? -4.658 21.206 23.913 1.00 96.81 316 LYS A CA 1
ATOM 2475 C C . LYS A 1 316 ? -6.113 21.632 23.676 1.00 96.81 316 LYS A C 1
ATOM 2477 O O . LYS A 1 316 ? -6.339 22.612 22.972 1.00 96.81 316 LYS A O 1
ATOM 2482 N N . LYS A 1 317 ? -7.092 20.901 24.226 1.00 94.38 317 LYS A N 1
ATOM 2483 C CA . LYS A 1 317 ? -8.542 21.087 24.019 1.00 94.38 317 LYS A CA 1
ATOM 2484 C C . LYS A 1 317 ? -8.987 20.967 22.553 1.00 94.38 317 LYS A C 1
ATOM 2486 O O . LYS A 1 317 ? -10.042 21.464 22.172 1.00 94.38 317 LYS A O 1
ATOM 2491 N N . ARG A 1 318 ? -8.189 20.294 21.720 1.00 95.25 318 ARG A N 1
ATOM 2492 C CA . ARG A 1 318 ? -8.466 20.029 20.299 1.00 95.25 318 ARG A CA 1
ATOM 2493 C C . ARG A 1 318 ? -9.159 18.675 20.155 1.00 95.25 318 ARG A C 1
ATOM 2495 O O . ARG A 1 318 ? -8.580 17.705 19.669 1.00 95.25 318 ARG A O 1
ATOM 2502 N N . TYR A 1 319 ? -10.385 18.594 20.669 1.00 91.88 319 TYR A N 1
ATOM 2503 C CA . TYR A 1 319 ? -11.107 17.327 20.831 1.00 91.88 319 TYR A CA 1
ATOM 2504 C C . TYR A 1 319 ? -11.480 16.662 19.501 1.00 91.88 319 TYR A C 1
ATOM 2506 O O . TYR A 1 319 ? -11.480 15.438 19.418 1.00 91.88 319 TYR A O 1
ATOM 2514 N N . SER A 1 320 ? -11.734 17.443 18.448 1.00 92.81 320 SER A N 1
ATOM 2515 C CA . SER A 1 320 ? -12.001 16.931 17.098 1.00 92.81 320 SER A CA 1
ATOM 2516 C C . SER A 1 320 ? -10.814 16.161 16.520 1.00 92.81 320 SER A C 1
ATOM 2518 O O . SER A 1 320 ? -10.972 15.085 15.949 1.00 92.81 320 SER A O 1
ATOM 2520 N N . GLU A 1 321 ? -9.602 16.688 16.681 1.00 90.44 321 GLU A N 1
ATOM 2521 C CA . GLU A 1 321 ? -8.384 16.057 16.184 1.00 90.44 321 GLU A CA 1
ATOM 2522 C C . GLU A 1 321 ? -7.990 14.850 17.025 1.00 90.44 321 GLU A C 1
ATOM 2524 O O . GLU A 1 321 ? -7.544 13.856 16.454 1.00 90.44 321 GLU A O 1
ATOM 2529 N N . ALA A 1 322 ? -8.202 14.920 18.344 1.00 93.19 322 ALA A N 1
ATOM 2530 C CA . ALA A 1 322 ? -8.049 13.779 19.240 1.00 93.19 322 ALA A CA 1
ATOM 2531 C C . ALA A 1 322 ? -8.974 12.628 18.816 1.00 93.19 322 ALA A C 1
ATOM 2533 O O . ALA A 1 322 ? -8.505 11.523 18.544 1.00 93.19 322 ALA A O 1
ATOM 2534 N N . LEU A 1 323 ? -10.267 12.923 18.637 1.00 93.44 323 LEU A N 1
ATOM 2535 C CA . LEU A 1 323 ? -11.261 11.947 18.200 1.00 93.44 323 LEU A CA 1
ATOM 2536 C C . LEU A 1 323 ? -10.901 11.325 16.849 1.00 93.44 323 LEU A C 1
ATOM 2538 O O . LEU A 1 323 ? -10.985 10.114 16.704 1.00 93.44 323 LEU A O 1
ATOM 2542 N N . ARG A 1 324 ? -10.411 12.108 15.880 1.00 92.81 324 ARG A N 1
ATOM 2543 C CA . ARG A 1 324 ? -9.981 11.567 14.580 1.00 92.81 324 ARG A CA 1
ATOM 2544 C C . ARG A 1 324 ? -8.872 10.513 14.713 1.00 92.81 324 ARG A C 1
ATOM 2546 O O . ARG A 1 324 ? -8.888 9.532 13.978 1.00 92.81 324 ARG A O 1
ATOM 2553 N N . LYS A 1 325 ? -7.916 10.697 15.633 1.00 93.62 325 LYS A N 1
ATOM 2554 C CA . LYS A 1 325 ? -6.854 9.703 15.888 1.00 93.62 325 LYS A CA 1
ATOM 2555 C C . LYS A 1 325 ? -7.384 8.444 16.564 1.00 93.62 325 LYS A C 1
ATOM 2557 O O . LYS A 1 325 ? -6.951 7.347 16.221 1.00 93.62 325 LYS A O 1
ATOM 2562 N N . LEU A 1 326 ? -8.352 8.594 17.462 1.00 94.81 326 LEU A N 1
ATOM 2563 C CA . LEU A 1 326 ? -9.047 7.463 18.077 1.00 94.81 326 LEU A CA 1
ATOM 2564 C C . LEU A 1 326 ? -9.889 6.698 17.054 1.00 94.81 326 LEU A C 1
ATOM 2566 O O . LEU A 1 326 ? -9.849 5.476 17.054 1.00 94.81 326 LEU A O 1
ATOM 2570 N N . ASP A 1 327 ? -10.565 7.395 16.144 1.00 93.44 327 ASP A N 1
ATOM 2571 C CA . ASP A 1 327 ? -11.363 6.789 15.075 1.00 93.44 327 ASP A CA 1
ATOM 2572 C C . ASP A 1 327 ? -10.486 6.000 14.095 1.00 93.44 327 ASP A C 1
ATOM 2574 O O . ASP A 1 327 ? -10.831 4.877 13.738 1.00 93.44 327 ASP A O 1
ATOM 2578 N N . GLU A 1 328 ? -9.315 6.536 13.714 1.00 91.38 328 GLU A N 1
ATOM 2579 C CA . GLU A 1 328 ? -8.310 5.796 12.933 1.00 91.38 328 GLU A CA 1
ATOM 2580 C C . GLU A 1 328 ? -7.936 4.471 13.623 1.00 91.38 328 GLU A C 1
ATOM 2582 O O . GLU A 1 328 ? -7.878 3.432 12.967 1.00 91.38 328 GLU A O 1
ATOM 2587 N N . MET A 1 329 ? -7.700 4.504 14.938 1.00 94.06 329 MET A N 1
ATOM 2588 C CA . MET A 1 329 ? -7.316 3.334 15.727 1.00 94.06 329 MET A CA 1
ATOM 2589 C C . MET A 1 329 ? -8.468 2.333 15.897 1.00 94.06 329 MET A C 1
ATOM 2591 O O . MET A 1 329 ? -8.277 1.140 15.671 1.00 94.06 329 MET A O 1
ATOM 2595 N N . LEU A 1 330 ? -9.659 2.805 16.274 1.00 93.88 330 LEU A N 1
ATOM 2596 C CA . LEU A 1 330 ? -10.845 1.979 16.527 1.00 93.88 330 LEU A CA 1
ATOM 2597 C C . LEU A 1 330 ? -11.400 1.341 15.247 1.00 93.88 330 LEU A C 1
ATOM 2599 O O . LEU A 1 330 ? -12.060 0.310 15.324 1.00 93.88 330 LEU A O 1
ATOM 2603 N N . GLU A 1 331 ? -11.094 1.892 14.069 1.00 91.25 331 GLU A N 1
ATOM 2604 C CA . GLU A 1 331 ? -11.378 1.235 12.788 1.00 91.25 331 GLU A CA 1
ATOM 2605 C C . GLU A 1 331 ? -10.636 -0.109 12.648 1.00 91.25 331 GLU A C 1
ATOM 2607 O O . GLU A 1 331 ? -11.175 -1.059 12.076 1.00 91.25 331 GLU A O 1
ATOM 2612 N N . LEU A 1 332 ? -9.405 -0.205 13.169 1.00 90.81 332 LEU A N 1
ATOM 2613 C CA . LEU A 1 332 ? -8.603 -1.435 13.134 1.00 90.81 332 LEU A CA 1
ATOM 2614 C C . LEU A 1 332 ? -8.741 -2.276 14.408 1.00 90.81 332 LEU A C 1
ATOM 2616 O O . LEU A 1 332 ? -8.691 -3.503 14.342 1.00 90.81 332 LEU A O 1
ATOM 2620 N N . GLU A 1 333 ? -8.928 -1.623 15.554 1.00 93.00 333 GLU A N 1
ATOM 2621 C CA . GLU A 1 333 ? -9.040 -2.240 16.876 1.00 93.00 333 GLU A CA 1
ATOM 2622 C C . GLU A 1 333 ? -10.361 -1.836 17.559 1.00 93.00 333 GLU A C 1
ATOM 2624 O O . GLU A 1 333 ? -10.357 -1.114 18.561 1.00 93.00 333 GLU A O 1
ATOM 2629 N N . PRO A 1 334 ? -11.521 -2.305 17.061 1.00 93.44 334 PRO A N 1
ATOM 2630 C CA . PRO A 1 334 ? -12.836 -1.848 17.528 1.00 93.44 334 PRO A CA 1
ATOM 2631 C C . PRO A 1 334 ? -13.132 -2.191 18.994 1.00 93.44 334 PRO A C 1
ATOM 2633 O O . PRO A 1 334 ? -14.033 -1.616 19.595 1.00 93.44 334 PRO A O 1
ATOM 2636 N N . LYS A 1 335 ? -12.379 -3.127 19.582 1.00 93.62 335 LYS A N 1
ATOM 2637 C CA . LYS A 1 335 ? -12.505 -3.557 20.983 1.00 93.62 335 LYS A CA 1
ATOM 2638 C C . LYS A 1 335 ? -11.375 -3.025 21.873 1.00 93.62 335 LYS A C 1
ATOM 2640 O O . LYS A 1 335 ? -11.137 -3.561 22.952 1.00 93.62 335 LYS A O 1
ATOM 2645 N N . HIS A 1 336 ? -10.641 -2.003 21.439 1.00 95.25 336 HIS A N 1
ATOM 2646 C CA . HIS A 1 336 ? -9.566 -1.445 22.252 1.00 95.25 336 HIS A CA 1
ATOM 2647 C C . HIS A 1 336 ? -10.132 -0.594 23.404 1.00 95.25 336 HIS A C 1
ATOM 2649 O O . HIS A 1 336 ? -10.544 0.552 23.209 1.00 95.25 336 HIS A O 1
ATOM 2655 N N . LEU A 1 337 ? -10.135 -1.167 24.615 1.00 95.12 337 LEU A N 1
ATOM 2656 C CA . LEU A 1 337 ? -10.779 -0.616 25.815 1.00 95.12 337 LEU A CA 1
ATOM 2657 C C . LEU A 1 337 ? -10.410 0.850 26.081 1.00 95.12 337 LEU A C 1
ATOM 2659 O O . LEU A 1 337 ? -11.291 1.699 26.214 1.00 95.12 337 LEU A O 1
ATOM 2663 N N . LEU A 1 338 ? -9.112 1.168 26.137 1.00 95.44 338 LEU A N 1
ATOM 2664 C CA . LEU A 1 338 ? -8.660 2.521 26.471 1.00 95.44 338 LEU A CA 1
ATOM 2665 C C . LEU A 1 338 ? -9.065 3.543 25.400 1.00 95.44 338 LEU A C 1
ATOM 2667 O O . LEU A 1 338 ? -9.427 4.675 25.720 1.00 95.44 338 LEU A O 1
ATOM 2671 N N . GLY A 1 339 ? -9.051 3.137 24.135 1.00 95.25 339 GLY A N 1
ATOM 2672 C CA . GLY A 1 339 ? -9.451 3.979 23.013 1.00 95.25 339 GLY A CA 1
ATOM 2673 C C . GLY A 1 339 ? -10.943 4.269 23.005 1.00 95.25 339 GLY A C 1
ATOM 2674 O O . GLY A 1 339 ? -11.318 5.415 22.790 1.00 95.25 339 GLY A O 1
ATOM 2675 N N . LEU A 1 340 ? -11.785 3.284 23.338 1.00 96.75 340 LEU A N 1
ATOM 2676 C CA . LEU A 1 340 ? -13.226 3.489 23.518 1.00 96.75 340 LEU A CA 1
ATOM 2677 C C . LEU A 1 340 ? -13.514 4.447 24.683 1.00 96.75 340 LEU A C 1
ATOM 2679 O O . LEU A 1 340 ? -14.269 5.405 24.516 1.00 96.75 340 LEU A O 1
ATOM 2683 N N . LYS A 1 341 ? -12.841 4.270 25.835 1.00 96.75 341 LYS A N 1
ATOM 2684 C CA . LYS A 1 341 ? -12.961 5.191 26.986 1.00 96.75 341 LYS A CA 1
ATOM 2685 C C . LYS A 1 341 ? -12.618 6.630 26.584 1.00 96.75 341 LYS A C 1
ATOM 2687 O O . LYS A 1 341 ? -13.364 7.557 26.905 1.00 96.75 341 LYS A O 1
ATOM 2692 N N . LYS A 1 342 ? -11.513 6.821 25.856 1.00 96.75 342 LYS A N 1
ATOM 2693 C CA . LYS A 1 342 ? -11.070 8.140 25.377 1.00 96.75 342 LYS A CA 1
ATOM 2694 C C . LYS A 1 342 ? -11.961 8.707 24.273 1.00 96.75 342 LYS A C 1
ATOM 2696 O O . LYS A 1 342 ? -12.189 9.916 24.268 1.00 96.75 342 LYS A O 1
ATOM 2701 N N . SER A 1 343 ? -12.487 7.867 23.382 1.00 96.81 343 SER A N 1
ATOM 2702 C CA . SER A 1 343 ? -13.409 8.280 22.316 1.00 96.81 343 SER A CA 1
ATOM 2703 C C . SER A 1 343 ? -14.692 8.821 22.925 1.00 96.81 343 SER A C 1
ATOM 2705 O O . SER A 1 343 ? -15.119 9.925 22.580 1.00 96.81 343 SER A O 1
ATOM 2707 N N . GLY A 1 344 ? -15.230 8.120 23.928 1.00 95.44 344 GLY A N 1
ATOM 2708 C CA . GLY A 1 344 ? -16.386 8.590 24.677 1.00 95.44 344 GLY A CA 1
ATOM 2709 C C . GLY A 1 344 ? -16.138 9.951 25.333 1.00 95.44 344 GLY A C 1
ATOM 2710 O O . GLY A 1 344 ? -16.927 10.878 25.156 1.00 95.44 344 GLY A O 1
ATOM 2711 N N . SER A 1 345 ? -14.980 10.134 25.978 1.00 95.56 345 SER A N 1
ATOM 2712 C CA . SER A 1 345 ? -14.588 11.423 26.569 1.00 95.56 345 SER A CA 1
ATOM 2713 C C . SER A 1 345 ? -14.457 12.542 25.536 1.00 95.56 345 SER A C 1
ATOM 2715 O O . SER A 1 345 ? -14.946 13.645 25.769 1.00 95.56 345 SER A O 1
ATOM 2717 N N . CYS A 1 346 ? -13.850 12.280 24.375 1.00 95.38 346 CYS A N 1
ATOM 2718 C CA . CYS A 1 346 ? -13.749 13.278 23.308 1.00 95.38 346 CYS A CA 1
ATOM 2719 C C . CYS A 1 346 ? -15.131 13.672 22.774 1.00 95.38 346 CYS A C 1
ATOM 2721 O O . CYS A 1 346 ? -15.422 14.860 22.648 1.00 95.38 346 CYS A O 1
ATOM 2723 N N . ASN A 1 347 ? -15.999 12.692 22.508 1.00 94.69 347 ASN A N 1
ATOM 2724 C CA . ASN A 1 347 ? -17.361 12.934 22.035 1.00 94.69 347 ASN A CA 1
ATOM 2725 C C . ASN A 1 347 ? -18.194 13.723 23.047 1.00 94.69 347 ASN A C 1
ATOM 2727 O O . ASN A 1 347 ? -18.918 14.639 22.660 1.00 94.69 347 ASN A O 1
ATOM 2731 N N . TYR A 1 348 ? -18.047 13.432 24.338 1.00 95.44 348 TYR A N 1
ATOM 2732 C CA . TYR A 1 348 ? -18.712 14.176 25.401 1.00 95.44 348 TYR A CA 1
ATOM 2733 C C . TYR A 1 348 ? -18.266 15.645 25.428 1.00 95.44 348 TYR A C 1
ATOM 2735 O O . TYR A 1 348 ? -19.105 16.544 25.496 1.00 95.44 348 TYR A O 1
ATOM 2743 N N . MET A 1 349 ? -16.958 15.906 25.308 1.00 94.75 349 MET A N 1
ATOM 2744 C CA . MET A 1 349 ? -16.421 17.273 25.247 1.00 94.75 349 MET A CA 1
ATOM 2745 C C . MET A 1 349 ? -16.857 18.030 23.985 1.00 94.75 349 MET A C 1
ATOM 2747 O O . MET A 1 349 ? -16.979 19.252 24.016 1.00 94.75 349 MET A O 1
ATOM 2751 N N . LEU A 1 350 ? -17.122 17.313 22.891 1.00 92.00 350 LEU A N 1
ATOM 2752 C CA . LEU A 1 350 ? -17.668 17.857 21.644 1.00 92.00 350 LEU A CA 1
ATOM 2753 C C . LEU A 1 350 ? -19.201 18.020 21.663 1.00 92.00 350 LEU A C 1
ATOM 2755 O O . LEU A 1 350 ? -19.772 18.461 20.670 1.00 92.00 350 LEU A O 1
ATOM 2759 N N . GLY A 1 351 ? -19.882 17.642 22.751 1.00 91.69 351 GLY A N 1
ATOM 2760 C CA . GLY A 1 351 ? -21.347 17.676 22.855 1.00 91.69 351 GLY A CA 1
ATOM 2761 C C . GLY A 1 351 ? -22.068 16.554 22.095 1.00 91.69 351 GLY A C 1
ATOM 2762 O O . GLY A 1 351 ? -23.294 16.531 22.032 1.00 91.69 351 GLY A O 1
ATOM 2763 N N . SER A 1 352 ? -21.330 15.594 21.533 1.00 92.31 352 SER A N 1
ATOM 2764 C CA . SER A 1 352 ? -21.865 14.419 20.833 1.00 92.31 352 SER A CA 1
ATOM 2765 C C . SER A 1 352 ? -22.228 13.309 21.827 1.00 92.31 352 SER A C 1
ATOM 2767 O O . SER A 1 352 ? -21.638 12.228 21.836 1.00 92.31 352 SER A O 1
ATOM 2769 N N . TYR A 1 353 ? -23.201 13.588 22.697 1.00 94.06 353 TYR A N 1
ATOM 2770 C CA . TYR A 1 353 ? -23.487 12.766 23.876 1.00 94.06 353 TYR A CA 1
ATOM 2771 C C . TYR A 1 353 ? -23.965 11.334 23.576 1.00 94.06 353 TYR A C 1
ATOM 2773 O O . TYR A 1 353 ? -23.559 10.427 24.298 1.00 94.06 353 TYR A O 1
ATOM 2781 N N . ALA A 1 354 ? -24.736 11.076 22.509 1.00 91.88 354 ALA A N 1
ATOM 2782 C CA . ALA A 1 354 ? -25.109 9.688 22.186 1.00 91.88 354 ALA A CA 1
ATOM 2783 C C . ALA A 1 354 ? -23.919 8.834 21.761 1.00 91.88 354 ALA A C 1
ATOM 2785 O O . ALA A 1 354 ? -23.824 7.683 22.177 1.00 91.88 354 ALA A O 1
ATOM 2786 N N . ARG A 1 355 ? -23.006 9.385 20.951 1.00 92.69 355 ARG A N 1
ATOM 2787 C CA . ARG A 1 355 ? -21.789 8.663 20.573 1.00 92.69 355 ARG A CA 1
ATOM 2788 C C . ARG A 1 355 ? -20.917 8.417 21.801 1.00 92.69 355 ARG A C 1
ATOM 2790 O O . ARG A 1 355 ? -20.378 7.330 21.959 1.00 92.69 355 ARG A O 1
ATOM 2797 N N . ALA A 1 356 ? -20.843 9.400 22.702 1.00 95.00 356 ALA A N 1
ATOM 2798 C CA . ALA A 1 356 ? -20.127 9.253 23.963 1.00 95.00 356 ALA A CA 1
ATOM 2799 C C . ALA A 1 356 ? -20.673 8.102 24.820 1.00 95.00 356 ALA A C 1
ATOM 2801 O O . ALA A 1 356 ? -19.905 7.241 25.246 1.00 95.00 356 ALA A O 1
ATOM 2802 N N . ALA A 1 357 ? -21.995 8.066 25.020 1.00 94.44 357 ALA A N 1
ATOM 2803 C CA . ALA A 1 357 ? -22.669 6.992 25.742 1.00 94.44 357 ALA A CA 1
ATOM 2804 C C . ALA A 1 357 ? -22.421 5.629 25.080 1.00 94.44 357 ALA A C 1
ATOM 2806 O O . ALA A 1 357 ? -22.001 4.697 25.756 1.00 94.44 357 ALA A O 1
ATOM 2807 N N . HIS A 1 358 ? -22.577 5.535 23.757 1.00 93.62 358 HIS A N 1
ATOM 2808 C CA . HIS A 1 358 ? -22.333 4.306 23.002 1.00 93.62 358 HIS A CA 1
ATOM 2809 C C . HIS A 1 358 ? -20.892 3.776 23.155 1.00 93.62 358 HIS A C 1
ATOM 2811 O O . HIS A 1 358 ? -20.679 2.591 23.431 1.00 93.62 358 HIS A O 1
ATOM 2817 N N . ASP A 1 359 ? -19.888 4.643 23.006 1.00 94.12 359 ASP A N 1
ATOM 2818 C CA . ASP A 1 359 ? -18.480 4.247 23.117 1.00 94.12 359 ASP A CA 1
ATOM 2819 C C . ASP A 1 359 ? -18.137 3.795 24.548 1.00 94.12 359 ASP A C 1
ATOM 2821 O O . ASP A 1 359 ? -17.434 2.798 24.739 1.00 94.12 359 ASP A O 1
ATOM 2825 N N . TRP A 1 360 ? -18.676 4.474 25.568 1.00 96.62 360 TRP A N 1
ATOM 2826 C CA . TRP A 1 360 ? -18.514 4.068 26.967 1.00 96.62 360 TRP A CA 1
ATOM 2827 C C . TRP A 1 360 ? -19.273 2.793 27.326 1.00 96.62 360 TRP A C 1
ATOM 2829 O O . TRP A 1 360 ? -18.760 2.007 28.117 1.00 96.62 360 TRP A O 1
ATOM 2839 N N . GLU A 1 361 ? -20.451 2.550 26.753 1.00 94.94 361 GLU A N 1
ATOM 2840 C CA . GLU A 1 361 ? -21.193 1.293 26.919 1.00 94.94 361 GLU A CA 1
ATOM 2841 C C . GLU A 1 361 ? -20.401 0.119 26.348 1.00 94.94 361 GLU A C 1
ATOM 2843 O O . GLU A 1 361 ? -20.229 -0.907 27.011 1.00 94.94 361 GLU A O 1
ATOM 2848 N N . THR A 1 362 ? -19.832 0.308 25.156 1.00 94.25 362 THR A N 1
ATOM 2849 C CA . THR A 1 362 ? -18.950 -0.679 24.527 1.00 94.25 362 THR A CA 1
ATOM 2850 C C . THR A 1 362 ? -17.714 -0.930 25.394 1.00 94.25 362 THR A C 1
ATOM 2852 O O . THR A 1 362 ? -17.352 -2.081 25.638 1.00 94.25 362 THR A O 1
ATOM 2855 N N . ALA A 1 363 ? -17.098 0.128 25.936 1.00 95.31 363 ALA A N 1
ATOM 2856 C CA . ALA A 1 363 ? -15.982 0.005 26.874 1.00 95.31 363 ALA A CA 1
ATOM 2857 C C . ALA A 1 363 ? -16.379 -0.735 28.165 1.00 95.31 363 ALA A C 1
ATOM 2859 O O . ALA A 1 363 ? -15.657 -1.621 28.609 1.00 95.31 363 ALA A O 1
ATOM 2860 N N . ALA A 1 364 ? -17.537 -0.425 28.751 1.00 94.88 364 ALA A N 1
ATOM 2861 C CA . ALA A 1 364 ? -18.027 -1.039 29.986 1.00 94.88 364 ALA A CA 1
ATOM 2862 C C . ALA A 1 364 ? -18.358 -2.534 29.825 1.00 94.88 364 ALA A C 1
ATOM 2864 O O . ALA A 1 364 ? -18.313 -3.287 30.801 1.00 94.88 364 ALA A O 1
ATOM 2865 N N . GLY A 1 365 ? -18.689 -2.972 28.606 1.00 94.38 365 GLY A N 1
ATOM 2866 C CA . GLY A 1 365 ? -18.838 -4.387 28.264 1.00 94.38 365 GLY A CA 1
ATOM 2867 C C . GLY A 1 365 ? -17.512 -5.157 28.240 1.00 94.38 365 GLY A C 1
ATOM 2868 O O . GLY A 1 365 ? -17.510 -6.360 28.486 1.00 94.38 365 GLY A O 1
ATOM 2869 N N . LEU A 1 366 ? -16.396 -4.469 27.975 1.00 93.94 366 LEU A N 1
ATOM 2870 C CA . LEU A 1 366 ? -15.042 -5.037 27.922 1.00 93.94 366 LEU A CA 1
ATOM 2871 C C . LEU A 1 366 ? -14.258 -4.851 29.233 1.00 93.94 366 LEU A C 1
ATOM 2873 O O . LEU A 1 366 ? -13.255 -5.526 29.450 1.00 93.94 366 LEU A O 1
ATOM 2877 N N . GLU A 1 367 ? -14.696 -3.926 30.085 1.00 93.62 367 GLU A N 1
ATOM 2878 C CA . GLU A 1 367 ? -14.071 -3.603 31.367 1.00 93.62 367 GLU A CA 1
ATOM 2879 C C . GLU A 1 367 ? -14.302 -4.719 32.396 1.00 93.62 367 GLU A C 1
ATOM 2881 O O . GLU A 1 367 ? -15.441 -5.105 32.683 1.00 93.62 367 GLU A O 1
ATOM 2886 N N . THR A 1 368 ? -13.210 -5.221 32.974 1.00 93.56 368 THR A N 1
ATOM 2887 C CA . THR A 1 368 ? -13.243 -6.297 33.975 1.00 93.56 368 THR A CA 1
ATOM 2888 C C . THR A 1 368 ? -13.296 -5.768 35.403 1.00 93.56 368 THR A C 1
ATOM 2890 O O . THR A 1 368 ? -13.790 -6.470 36.281 1.00 93.56 368 THR A O 1
ATOM 2893 N N . ASP A 1 369 ? -12.794 -4.553 35.650 1.00 93.88 369 ASP A N 1
ATOM 2894 C CA . ASP A 1 369 ? -12.821 -3.940 36.980 1.00 93.88 369 ASP A CA 1
ATOM 2895 C C . ASP A 1 369 ? -14.229 -3.385 37.295 1.00 93.88 369 ASP A C 1
ATOM 2897 O O . ASP A 1 369 ? -14.697 -2.458 36.620 1.00 93.88 369 ASP A O 1
ATOM 2901 N N . PRO A 1 370 ? -14.921 -3.895 38.338 1.00 93.19 370 PRO A N 1
ATOM 2902 C CA . PRO A 1 370 ? -16.240 -3.403 38.730 1.00 93.19 370 PRO A CA 1
ATOM 2903 C C . PRO A 1 370 ? -16.272 -1.906 39.065 1.00 93.19 370 PRO A C 1
ATOM 2905 O O . PRO A 1 370 ? -17.287 -1.250 38.821 1.00 93.19 370 PRO A O 1
ATOM 2908 N N . LEU A 1 371 ? -15.184 -1.348 39.610 1.00 93.31 371 LEU A N 1
ATOM 2909 C CA . LEU A 1 371 ? -15.109 0.068 39.977 1.00 93.31 371 LEU A CA 1
ATOM 2910 C C . LEU A 1 371 ? -15.049 0.958 38.736 1.00 93.31 371 LEU A C 1
ATOM 2912 O O . LEU A 1 371 ? -15.781 1.946 38.645 1.00 93.31 371 LEU A O 1
ATOM 2916 N N . GLU A 1 372 ? -14.209 0.601 37.766 1.00 92.56 372 GLU A N 1
ATOM 2917 C CA . GLU A 1 372 ? -14.122 1.307 36.487 1.00 92.56 372 GLU A CA 1
ATOM 2918 C C . GLU A 1 372 ? -15.418 1.171 35.686 1.00 92.56 372 GLU A C 1
ATOM 2920 O O . GLU A 1 372 ? -15.912 2.157 35.135 1.00 92.56 372 GLU A O 1
ATOM 2925 N N . LYS A 1 373 ? -16.043 -0.009 35.709 1.00 93.31 373 LYS A N 1
ATOM 2926 C CA . LYS A 1 373 ? -17.350 -0.231 35.087 1.00 93.31 373 LYS A CA 1
ATOM 2927 C C . LYS A 1 373 ? -18.443 0.639 35.710 1.00 93.31 373 LYS A C 1
ATOM 2929 O O . LYS A 1 373 ? -19.236 1.240 34.986 1.00 93.31 373 LYS A O 1
ATOM 2934 N N . ALA A 1 374 ? -18.464 0.769 37.037 1.00 93.62 374 ALA A N 1
ATOM 2935 C CA . ALA A 1 374 ? -19.400 1.651 37.733 1.00 93.62 374 ALA A CA 1
ATOM 2936 C C . ALA A 1 374 ? -19.157 3.136 37.407 1.00 93.62 374 ALA A C 1
ATOM 2938 O O . ALA A 1 374 ? -20.117 3.895 37.255 1.00 93.62 374 ALA A O 1
ATOM 2939 N N . LYS A 1 375 ? -17.893 3.563 37.264 1.00 94.44 375 LYS A N 1
ATOM 2940 C CA . LYS A 1 375 ? -17.553 4.922 36.804 1.00 94.44 375 LYS A CA 1
ATOM 2941 C C . LYS A 1 375 ? -18.071 5.175 35.389 1.00 94.44 375 LYS A C 1
ATOM 2943 O O . LYS A 1 375 ? -18.725 6.192 35.175 1.00 94.44 375 LYS A O 1
ATOM 2948 N N . LEU A 1 376 ? -17.839 4.246 34.458 1.00 94.12 376 LEU A N 1
ATOM 2949 C CA . LEU A 1 376 ? -18.361 4.340 33.092 1.00 94.12 376 LEU A CA 1
ATOM 2950 C C . LEU A 1 376 ? -19.891 4.411 33.083 1.00 94.12 376 LEU A C 1
ATOM 2952 O O . LEU A 1 376 ? -20.439 5.265 32.397 1.00 94.12 376 LEU A O 1
ATOM 2956 N N . GLY A 1 377 ? -20.572 3.608 33.910 1.00 94.06 377 GLY A N 1
ATOM 2957 C CA . GLY A 1 377 ? -22.028 3.672 34.089 1.00 94.06 377 GLY A CA 1
ATOM 2958 C C . GLY A 1 377 ? -22.523 5.078 34.442 1.00 94.06 377 GLY A C 1
ATOM 2959 O O . GLY A 1 377 ? -23.396 5.613 33.766 1.00 94.06 377 GLY A O 1
ATOM 2960 N N . LYS A 1 378 ? -21.887 5.732 35.424 1.00 94.88 378 LYS A N 1
ATOM 2961 C CA . LYS A 1 378 ? -22.223 7.119 35.794 1.00 94.88 378 LYS A CA 1
ATOM 2962 C C . LYS A 1 378 ? -22.011 8.105 34.641 1.00 94.88 378 LYS A C 1
ATOM 2964 O O . LYS A 1 378 ? -22.833 8.995 34.448 1.00 94.88 378 LYS A O 1
ATOM 2969 N N . MET A 1 379 ? -20.927 7.951 33.879 1.00 94.56 379 MET A N 1
ATOM 2970 C CA . MET A 1 379 ? -20.633 8.811 32.724 1.00 94.56 379 MET A CA 1
ATOM 2971 C C . MET A 1 379 ? -21.661 8.626 31.596 1.00 94.56 379 MET A C 1
ATOM 2973 O O . MET A 1 379 ? -22.089 9.605 30.986 1.00 94.56 379 MET A O 1
ATOM 2977 N N . ILE A 1 380 ? -22.088 7.384 31.346 1.00 94.44 380 ILE A N 1
ATOM 2978 C CA . ILE A 1 380 ? -23.133 7.040 30.371 1.00 94.44 380 ILE A CA 1
ATOM 2979 C C . ILE A 1 380 ? -24.461 7.695 30.761 1.00 94.44 380 ILE A C 1
ATOM 2981 O O . ILE A 1 380 ? -25.089 8.351 29.927 1.00 94.44 380 ILE A O 1
ATOM 2985 N N . ASP A 1 381 ? -24.867 7.565 32.025 1.00 93.12 381 ASP A N 1
ATOM 2986 C CA . ASP A 1 381 ? -26.100 8.171 32.531 1.00 93.12 381 ASP A CA 1
ATOM 2987 C C . ASP A 1 381 ? -26.056 9.700 32.409 1.00 93.12 381 ASP A C 1
ATOM 2989 O O . ASP A 1 381 ? -27.015 10.318 31.942 1.00 93.12 381 ASP A O 1
ATOM 2993 N N . GLU A 1 382 ? -24.921 10.322 32.742 1.00 93.38 382 GLU A N 1
ATOM 2994 C CA . GLU A 1 382 ? -24.732 11.765 32.592 1.00 93.38 382 GLU A CA 1
ATOM 2995 C C . GLU A 1 382 ? -24.818 12.222 31.125 1.00 93.38 382 GLU A C 1
ATOM 2997 O O . GLU A 1 382 ? -25.490 13.213 30.825 1.00 93.38 382 GLU A O 1
ATOM 3002 N N . ALA A 1 383 ? -24.182 11.502 30.195 1.00 92.50 383 ALA A N 1
ATOM 3003 C CA . ALA A 1 383 ? -24.279 11.800 28.766 1.00 92.50 383 ALA A CA 1
ATOM 3004 C C . ALA A 1 383 ? -25.727 11.710 28.266 1.00 92.50 383 ALA A C 1
ATOM 3006 O O . ALA A 1 383 ? -26.204 12.628 27.598 1.00 92.50 383 ALA A O 1
ATOM 3007 N N . ARG A 1 384 ? -26.453 10.649 28.637 1.00 90.94 384 ARG A N 1
ATOM 3008 C CA . ARG A 1 384 ? -27.864 10.460 28.263 1.00 90.94 384 ARG A CA 1
ATOM 3009 C C . ARG A 1 384 ? -28.760 11.569 28.821 1.00 90.94 384 ARG A C 1
ATOM 3011 O O . ARG A 1 384 ? -29.660 12.038 28.125 1.00 90.94 384 ARG A O 1
ATOM 3018 N N . LEU A 1 385 ? -28.492 12.037 30.043 1.00 90.31 385 LEU A N 1
ATOM 3019 C CA . LEU A 1 385 ? -29.199 13.175 30.637 1.00 90.31 385 LEU A CA 1
ATOM 3020 C C . LEU A 1 385 ? -28.950 14.475 29.861 1.00 90.31 385 LEU A C 1
ATOM 3022 O O . LEU A 1 385 ? -29.905 15.193 29.568 1.00 90.31 385 LEU A O 1
ATOM 3026 N N . LYS A 1 386 ? -27.694 14.768 29.496 1.00 88.69 386 LYS A N 1
ATOM 3027 C CA . LYS A 1 386 ? -27.338 15.972 28.720 1.00 88.69 386 LYS A CA 1
ATOM 3028 C C . LYS A 1 386 ? -27.859 15.946 27.287 1.00 88.69 386 LYS A C 1
ATOM 3030 O O . LYS A 1 386 ? -28.098 17.002 26.709 1.00 88.69 386 LYS A O 1
ATOM 3035 N N . GLN A 1 387 ? -28.041 14.759 26.719 1.00 84.94 387 GLN A N 1
ATOM 3036 C CA . GLN A 1 387 ? -28.583 14.598 25.379 1.00 84.94 387 GLN A CA 1
ATOM 3037 C C . GLN A 1 387 ? -30.083 14.913 25.281 1.00 84.94 387 GLN A C 1
ATOM 3039 O O . GLN A 1 387 ? -30.530 15.469 24.279 1.00 84.94 387 GLN A O 1
ATOM 3044 N N . GLY A 1 388 ? -30.861 14.538 26.301 1.00 74.75 388 GLY A N 1
ATOM 3045 C CA . GLY A 1 388 ? -32.323 14.538 26.239 1.00 74.75 388 GLY A CA 1
ATOM 3046 C C . GLY A 1 388 ? -32.900 13.281 25.565 1.00 74.75 388 GLY A C 1
ATOM 3047 O O . GLY A 1 388 ? -32.190 12.476 24.962 1.00 74.75 388 GLY A O 1
ATOM 3048 N N . LYS A 1 389 ? -34.216 13.067 25.698 1.00 67.25 389 LYS A N 1
ATOM 3049 C CA . LYS A 1 389 ? -34.891 11.857 25.191 1.00 67.25 389 LYS A CA 1
ATOM 3050 C C . LYS A 1 389 ? -34.934 11.849 23.654 1.00 67.25 389 LYS A C 1
ATOM 3052 O O . LYS A 1 389 ? -35.563 12.727 23.074 1.00 67.25 389 LYS A O 1
ATOM 3057 N N . GLY A 1 390 ? -34.367 10.816 23.020 1.00 59.41 390 GLY A N 1
ATOM 3058 C CA . GLY A 1 390 ? -34.753 10.411 21.657 1.00 59.41 390 GLY A CA 1
ATOM 3059 C C . GLY A 1 390 ? -33.666 10.324 20.582 1.00 59.41 390 GLY A C 1
ATOM 3060 O O . GLY A 1 390 ? -34.010 10.027 19.444 1.00 59.41 390 GLY A O 1
ATOM 3061 N N . ALA A 1 391 ? -32.385 10.541 20.886 1.00 62.47 391 ALA A N 1
ATOM 3062 C CA . ALA A 1 391 ? -31.328 10.425 19.877 1.00 62.47 391 ALA A CA 1
ATOM 3063 C C . ALA A 1 391 ? -30.423 9.211 20.152 1.00 62.47 391 ALA A C 1
ATOM 3065 O O . ALA A 1 391 ? -29.626 9.204 21.084 1.00 62.47 391 ALA A O 1
ATOM 3066 N N . VAL A 1 392 ? -30.555 8.174 19.328 1.00 71.50 392 VAL A N 1
ATOM 3067 C CA . VAL A 1 392 ? -29.640 7.024 19.290 1.00 71.50 392 VAL A CA 1
ATOM 3068 C C . VAL A 1 392 ? -28.539 7.353 18.286 1.00 71.50 392 VAL A C 1
ATOM 3070 O O . VAL A 1 392 ? -28.830 7.845 17.197 1.00 71.50 392 VAL A O 1
ATOM 3073 N N . TRP A 1 393 ? -27.274 7.139 18.652 1.00 74.56 393 TRP A N 1
ATOM 3074 C CA . TRP A 1 393 ? -26.187 7.272 17.686 1.00 74.56 393 TRP A CA 1
ATOM 3075 C C . TRP A 1 393 ? -26.150 6.023 16.816 1.00 74.56 393 TRP A C 1
ATOM 3077 O O . TRP A 1 393 ? -25.974 4.916 17.319 1.00 74.56 393 TRP A O 1
ATOM 3087 N N . GLU A 1 394 ? -26.304 6.220 15.513 1.00 70.31 394 GLU A N 1
ATOM 3088 C CA . GLU A 1 394 ? -26.081 5.179 14.522 1.00 70.31 394 GLU A CA 1
ATOM 3089 C C . GLU A 1 394 ? -24.693 5.380 13.900 1.00 70.31 394 GLU A C 1
ATOM 3091 O O . GLU A 1 394 ? -24.357 6.502 13.493 1.00 70.31 394 GLU A O 1
ATOM 3096 N N . PRO A 1 395 ? -23.860 4.329 13.813 1.00 61.19 395 PRO A N 1
ATOM 3097 C CA . PRO A 1 395 ? -22.601 4.423 13.098 1.00 61.19 395 PRO A CA 1
ATOM 3098 C C . PRO A 1 395 ? -22.864 4.769 11.623 1.00 61.19 395 PRO A C 1
ATOM 3100 O O . PRO A 1 395 ? -23.809 4.246 11.027 1.00 61.19 395 PRO A O 1
ATOM 3103 N N . PRO A 1 396 ? -22.034 5.622 10.997 1.00 53.19 396 PRO A N 1
ATOM 3104 C CA . PRO A 1 396 ? -22.186 5.949 9.586 1.00 53.19 396 PRO A CA 1
ATOM 3105 C C . PRO A 1 396 ? -22.153 4.670 8.737 1.00 53.19 396 PRO A C 1
ATOM 3107 O O . PRO A 1 396 ? -21.272 3.823 8.904 1.00 53.19 396 PRO A O 1
ATOM 3110 N N . ALA A 1 397 ? -23.121 4.529 7.824 1.00 42.47 397 ALA A N 1
ATOM 3111 C CA . ALA A 1 397 ? -23.241 3.379 6.930 1.00 42.47 397 ALA A CA 1
ATOM 3112 C C . ALA A 1 397 ? -21.952 3.211 6.104 1.00 42.47 397 ALA A C 1
ATOM 3114 O O . ALA A 1 397 ? -21.731 3.904 5.114 1.00 42.47 397 ALA A O 1
ATOM 3115 N N . GLY A 1 398 ? -21.072 2.317 6.560 1.00 46.09 398 GLY A N 1
ATOM 3116 C CA . GLY A 1 398 ? -19.735 2.116 5.997 1.00 46.09 398 GLY A CA 1
ATOM 3117 C C . GLY A 1 398 ? -18.676 1.657 7.005 1.00 46.09 398 GLY A C 1
ATOM 3118 O O . GLY A 1 398 ? -17.697 1.048 6.588 1.00 46.09 398 GLY A O 1
ATOM 3119 N N . THR A 1 399 ? -18.872 1.874 8.312 1.00 39.97 399 THR A N 1
ATOM 3120 C CA . THR A 1 399 ? -17.932 1.422 9.366 1.00 39.97 399 THR A CA 1
ATOM 3121 C C . THR A 1 399 ? -18.339 0.117 10.055 1.00 39.97 399 THR A C 1
ATOM 3123 O O . THR A 1 399 ? -17.542 -0.468 10.784 1.00 39.97 399 THR A O 1
ATOM 3126 N N . ALA A 1 400 ? -19.544 -0.393 9.789 1.00 37.66 400 ALA A N 1
ATOM 3127 C CA . ALA A 1 400 ? -20.010 -1.680 10.296 1.00 37.66 400 ALA A CA 1
ATOM 3128 C C . ALA A 1 400 ? -20.028 -2.749 9.191 1.00 37.66 400 ALA A C 1
ATOM 3130 O O . ALA A 1 400 ? -20.835 -2.676 8.264 1.00 37.66 400 ALA A O 1
ATOM 3131 N N . ARG A 1 401 ? -19.138 -3.741 9.330 1.00 35.56 401 ARG A N 1
ATOM 3132 C CA . ARG A 1 401 ? -19.282 -5.186 9.022 1.00 35.56 401 ARG A CA 1
ATOM 3133 C C . ARG A 1 401 ? -17.926 -5.817 9.385 1.00 35.56 401 ARG A C 1
ATOM 3135 O O . ARG A 1 401 ? -16.932 -5.494 8.752 1.00 35.56 401 ARG A O 1
ATOM 3142 N N . GLN A 1 402 ? -17.772 -6.658 10.405 1.00 32.62 402 GLN A N 1
ATOM 3143 C CA . GLN A 1 402 ? -18.641 -7.734 10.880 1.00 32.62 402 GLN A CA 1
ATOM 3144 C C . GLN A 1 402 ? -18.580 -7.826 12.420 1.00 32.62 402 GLN A C 1
ATOM 3146 O O . GLN A 1 402 ? -17.555 -8.201 12.982 1.00 32.62 402 GLN A O 1
ATOM 3151 N N . ALA A 1 403 ? -19.684 -7.537 13.106 1.00 35.47 403 ALA A N 1
ATOM 3152 C CA . ALA A 1 403 ? -20.122 -8.499 14.108 1.00 35.47 403 ALA A CA 1
ATOM 3153 C C . ALA A 1 403 ? -20.781 -9.609 13.288 1.00 35.47 403 ALA A C 1
ATOM 3155 O O . ALA A 1 403 ? -21.621 -9.300 12.440 1.00 35.47 403 ALA A O 1
ATOM 3156 N N . GLU A 1 404 ? -20.320 -10.847 13.443 1.00 32.25 404 GLU A N 1
ATOM 3157 C CA . GLU A 1 404 ? -20.986 -12.019 12.882 1.00 32.25 404 GLU A CA 1
ATOM 3158 C C . GLU A 1 404 ? -22.470 -11.942 13.264 1.00 32.25 404 GLU A C 1
ATOM 3160 O O . GLU A 1 404 ? -22.788 -11.961 14.456 1.00 32.25 404 GLU A O 1
ATOM 3165 N N . PRO A 1 405 ? -23.399 -11.800 12.306 1.00 37.16 405 PRO A N 1
ATOM 3166 C CA . PRO A 1 405 ? -24.765 -12.172 12.585 1.00 37.16 405 PRO A CA 1
ATOM 3167 C C . PRO A 1 405 ? -24.741 -13.691 12.708 1.00 37.16 405 PRO A C 1
ATOM 3169 O O . PRO A 1 405 ? -24.301 -14.373 11.783 1.00 37.16 405 PRO A O 1
ATOM 3172 N N . GLU A 1 406 ? -25.199 -14.223 13.836 1.00 35.22 406 GLU A N 1
ATOM 3173 C CA . GLU A 1 406 ? -25.613 -15.619 13.901 1.00 35.22 406 GLU A CA 1
ATOM 3174 C C . GLU A 1 406 ? -26.633 -15.849 12.774 1.00 35.22 406 GLU A C 1
ATOM 3176 O O . GLU A 1 406 ? -27.788 -15.418 12.848 1.00 35.22 406 GLU A O 1
ATOM 3181 N N . GLU A 1 407 ? -26.185 -16.468 11.680 1.00 33.47 407 GLU A N 1
ATOM 3182 C CA . GLU A 1 407 ? -27.056 -16.916 10.606 1.00 33.47 407 GLU A CA 1
ATOM 3183 C C . GLU A 1 407 ? -27.941 -18.029 11.171 1.00 33.47 407 GLU A C 1
ATOM 3185 O O . GLU A 1 407 ? -27.553 -19.193 11.270 1.00 33.47 407 GLU A O 1
ATOM 3190 N N . LYS A 1 408 ? -29.181 -17.676 11.519 1.00 38.44 408 LYS A N 1
ATOM 3191 C CA . LYS A 1 408 ? -30.270 -18.645 11.416 1.00 38.44 408 LYS A CA 1
ATOM 3192 C C . LYS A 1 408 ? -30.336 -19.070 9.945 1.00 38.44 408 LYS A C 1
ATOM 3194 O O . LYS A 1 408 ? -30.381 -18.188 9.088 1.00 38.44 408 LYS A O 1
ATOM 3199 N N . PRO A 1 409 ? -30.335 -20.374 9.630 1.00 36.56 409 PRO A N 1
ATOM 3200 C CA . PRO A 1 409 ? -30.228 -20.837 8.254 1.00 36.56 409 PRO A CA 1
ATOM 3201 C C . PRO A 1 409 ? -31.445 -20.380 7.434 1.00 36.56 409 PRO A C 1
ATOM 3203 O O . PRO A 1 409 ? -32.543 -20.917 7.585 1.00 36.56 409 PRO A O 1
ATOM 3206 N N . GLU A 1 410 ? -31.254 -19.380 6.564 1.00 46.12 410 GLU A N 1
ATOM 3207 C CA . GLU A 1 410 ? -32.194 -19.080 5.480 1.00 46.12 410 GLU A CA 1
ATOM 3208 C C . GLU A 1 410 ? -32.139 -20.260 4.497 1.00 46.12 410 GLU A C 1
ATOM 3210 O O . GLU A 1 410 ? -31.093 -20.594 3.936 1.00 46.12 410 GLU A O 1
ATOM 3215 N N . THR A 1 411 ? -33.266 -20.948 4.331 1.00 53.91 411 THR A N 1
ATOM 3216 C CA . THR A 1 411 ? -33.382 -22.120 3.460 1.00 53.91 411 THR A CA 1
ATOM 3217 C C . THR A 1 411 ? -33.136 -21.732 1.999 1.00 53.91 411 THR A C 1
ATOM 3219 O O . THR A 1 411 ? -33.530 -20.653 1.558 1.00 53.91 411 THR A O 1
ATOM 3222 N N . ALA A 1 412 ? -32.505 -22.623 1.224 1.00 53.97 412 ALA A N 1
ATOM 3223 C CA . ALA A 1 412 ? -32.164 -22.398 -0.188 1.00 53.97 412 ALA A CA 1
ATOM 3224 C C . ALA A 1 412 ? -33.352 -21.880 -1.029 1.00 53.97 412 ALA A C 1
ATOM 3226 O O . ALA A 1 412 ? -33.184 -20.986 -1.852 1.00 53.97 412 ALA A O 1
ATOM 3227 N N . ALA A 1 413 ? -34.572 -22.324 -0.711 1.00 56.59 413 ALA A N 1
ATOM 3228 C CA . ALA A 1 413 ? -35.805 -21.874 -1.353 1.00 56.59 413 ALA A CA 1
ATOM 3229 C C . ALA A 1 413 ? -36.086 -20.362 -1.196 1.00 56.59 413 ALA A C 1
ATOM 3231 O O . ALA A 1 413 ? -36.625 -19.738 -2.107 1.00 56.59 413 ALA A O 1
ATOM 3232 N N . ALA A 1 414 ? -35.709 -19.745 -0.068 1.00 57.97 414 ALA A N 1
ATOM 3233 C CA . ALA A 1 414 ? -35.876 -18.303 0.144 1.00 57.97 414 ALA A CA 1
ATOM 3234 C C . ALA A 1 414 ? -34.856 -17.477 -0.659 1.00 57.97 414 ALA A C 1
ATOM 3236 O O . ALA A 1 414 ? -35.140 -16.349 -1.073 1.00 57.97 414 ALA A O 1
ATOM 3237 N N . LYS A 1 415 ? -33.674 -18.053 -0.902 1.00 63.31 415 LYS A N 1
ATOM 3238 C CA . LYS A 1 415 ? -32.615 -17.448 -1.713 1.00 63.31 415 LYS A CA 1
ATOM 3239 C C . LYS A 1 415 ? -32.990 -17.472 -3.194 1.00 63.31 415 LYS A C 1
ATOM 3241 O O . LYS A 1 415 ? -32.940 -16.426 -3.840 1.00 63.31 415 LYS A O 1
ATOM 3246 N N . ASP A 1 416 ? -33.486 -18.614 -3.665 1.00 73.25 416 ASP A N 1
ATOM 3247 C CA . ASP A 1 416 ? -33.975 -18.785 -5.033 1.00 73.25 416 ASP A CA 1
ATOM 3248 C C . ASP A 1 416 ? -35.184 -17.877 -5.310 1.00 73.25 416 ASP A C 1
ATOM 3250 O O . ASP A 1 416 ? -35.242 -17.233 -6.355 1.00 73.25 416 ASP A O 1
ATOM 3254 N N . ALA A 1 417 ? -36.102 -17.715 -4.348 1.00 76.12 417 ALA A N 1
ATOM 3255 C CA . ALA A 1 417 ? -37.247 -16.809 -4.483 1.00 76.12 417 ALA A CA 1
ATOM 3256 C C . ALA A 1 417 ? -36.833 -15.332 -4.653 1.00 76.12 417 ALA A C 1
ATOM 3258 O O . ALA A 1 417 ? -37.350 -14.641 -5.533 1.00 76.12 417 ALA A O 1
ATOM 3259 N N . ARG A 1 418 ? -35.867 -14.846 -3.855 1.00 78.81 418 ARG A N 1
ATOM 3260 C CA . ARG A 1 418 ? -35.332 -13.474 -3.986 1.00 78.81 418 ARG A CA 1
ATOM 3261 C C . ARG A 1 418 ? -34.576 -13.274 -5.302 1.00 78.81 418 ARG A C 1
ATOM 3263 O O . ARG A 1 418 ? -34.587 -12.179 -5.865 1.00 78.81 418 ARG A O 1
ATOM 3270 N N . GLU A 1 419 ? -33.885 -14.302 -5.781 1.00 83.19 419 GLU A N 1
ATOM 3271 C CA . GLU A 1 419 ? -33.142 -14.248 -7.040 1.00 83.19 419 GLU A CA 1
ATOM 3272 C C . GLU A 1 419 ? -34.080 -14.254 -8.255 1.00 83.19 419 GLU A C 1
ATOM 3274 O O . GLU A 1 419 ? -33.899 -13.446 -9.169 1.00 83.19 419 GLU A O 1
ATOM 3279 N N . ILE A 1 420 ? -35.150 -15.054 -8.212 1.00 82.44 420 ILE A N 1
ATOM 3280 C CA . ILE A 1 420 ? -36.231 -15.043 -9.207 1.00 82.44 420 ILE A CA 1
ATOM 3281 C C . ILE A 1 420 ? -36.883 -13.658 -9.292 1.00 82.44 420 ILE A C 1
ATOM 3283 O O . ILE A 1 420 ? -37.077 -13.147 -10.395 1.00 82.44 420 ILE A O 1
ATOM 3287 N N . GLU A 1 421 ? -37.173 -13.015 -8.158 1.00 83.19 421 GLU A N 1
ATOM 3288 C CA . GLU A 1 421 ? -37.786 -11.681 -8.137 1.00 83.19 421 GLU A CA 1
ATOM 3289 C C . GLU A 1 421 ? -36.885 -10.616 -8.785 1.00 83.19 421 GLU A C 1
ATOM 3291 O O . GLU A 1 421 ? -37.345 -9.817 -9.606 1.00 83.19 421 GLU A O 1
ATOM 3296 N N . LYS A 1 422 ? -35.578 -10.645 -8.498 1.00 86.50 422 LYS A N 1
ATOM 3297 C CA . LYS A 1 422 ? -34.604 -9.739 -9.130 1.00 86.50 422 LYS A CA 1
ATOM 3298 C C . LYS A 1 422 ? -34.487 -9.967 -10.633 1.00 86.50 422 LYS A C 1
ATOM 3300 O O . LYS A 1 422 ? -34.467 -9.003 -11.399 1.00 86.50 422 LYS A O 1
ATOM 3305 N N . LEU A 1 423 ? -34.415 -11.228 -11.063 1.00 85.81 423 LEU A N 1
ATOM 3306 C CA . LEU A 1 423 ? -34.373 -11.576 -12.484 1.00 85.81 423 LEU A CA 1
ATOM 3307 C C . LEU A 1 423 ? -35.654 -11.136 -13.199 1.00 85.81 423 LEU A C 1
ATOM 3309 O O . LEU A 1 423 ? -35.593 -10.694 -14.347 1.00 85.81 423 LEU A O 1
ATOM 3313 N N . TYR A 1 424 ? -36.798 -11.204 -12.515 1.00 84.88 424 TYR A N 1
ATOM 3314 C CA . TYR A 1 424 ? -38.079 -10.773 -13.060 1.00 84.88 424 TYR A CA 1
ATOM 3315 C C . TYR A 1 424 ? -38.127 -9.257 -13.272 1.00 84.88 424 TYR A C 1
ATOM 3317 O O . TYR A 1 424 ? -38.507 -8.804 -14.353 1.00 84.88 424 TYR A O 1
ATOM 3325 N N . GLN A 1 425 ? -37.680 -8.472 -12.285 1.00 84.88 425 GLN A N 1
ATOM 3326 C CA . GLN A 1 425 ? -37.578 -7.013 -12.410 1.00 84.88 425 GLN A CA 1
ATOM 3327 C C . GLN A 1 425 ? -36.629 -6.612 -13.546 1.00 84.88 425 GLN A C 1
ATOM 3329 O O . GLN A 1 425 ? -36.999 -5.815 -14.405 1.00 84.88 425 GLN A O 1
ATOM 3334 N N . ALA A 1 426 ? -35.453 -7.240 -13.623 1.00 85.50 426 ALA A N 1
ATOM 3335 C CA . ALA A 1 426 ? -34.501 -6.986 -14.701 1.00 85.50 426 ALA A CA 1
ATOM 3336 C C . ALA A 1 426 ? -35.083 -7.327 -16.088 1.00 85.50 426 ALA A C 1
ATOM 3338 O O . ALA A 1 426 ? -34.939 -6.551 -17.035 1.00 85.50 426 ALA A O 1
ATOM 3339 N N . GLY A 1 427 ? -35.778 -8.463 -16.218 1.00 85.31 427 GLY A N 1
ATOM 3340 C CA . GLY A 1 427 ? -36.447 -8.858 -17.460 1.00 85.31 427 GLY A CA 1
ATOM 3341 C C . GLY A 1 427 ? -37.538 -7.873 -17.890 1.00 85.31 427 GLY A C 1
ATOM 3342 O O . GLY A 1 427 ? -37.625 -7.528 -19.071 1.00 85.31 427 GLY A O 1
ATOM 3343 N N . ALA A 1 428 ? -38.332 -7.373 -16.940 1.00 81.62 428 ALA A N 1
ATOM 3344 C CA . ALA A 1 428 ? -39.367 -6.372 -17.189 1.00 81.62 428 ALA A CA 1
ATOM 3345 C C . ALA A 1 428 ? -38.782 -5.010 -17.607 1.00 81.62 428 ALA A C 1
ATOM 3347 O O . ALA A 1 428 ? -39.283 -4.394 -18.550 1.00 81.62 428 ALA A O 1
ATOM 3348 N N . ASP A 1 429 ? -37.686 -4.576 -16.981 1.00 86.75 429 ASP A N 1
ATOM 3349 C CA . ASP A 1 429 ? -36.992 -3.333 -17.333 1.00 86.75 429 ASP A CA 1
ATOM 3350 C C . ASP A 1 429 ? -36.404 -3.382 -18.748 1.00 86.75 429 ASP A C 1
ATOM 3352 O O . ASP A 1 429 ? -36.524 -2.422 -19.513 1.00 86.75 429 ASP A O 1
ATOM 3356 N N . HIS A 1 430 ? -35.788 -4.506 -19.128 1.00 81.44 430 HIS A N 1
ATOM 3357 C CA . HIS A 1 430 ? -35.280 -4.703 -20.488 1.00 81.44 430 HIS A CA 1
ATOM 3358 C C . HIS A 1 430 ? -36.413 -4.773 -21.518 1.00 81.44 430 HIS A C 1
ATOM 3360 O O . HIS A 1 430 ? -36.281 -4.227 -22.615 1.00 81.44 430 HIS A O 1
ATOM 3366 N N . TYR A 1 431 ? -37.550 -5.374 -21.157 1.00 80.19 431 TYR A N 1
ATOM 3367 C CA . TYR A 1 431 ? -38.743 -5.400 -22.000 1.00 80.19 431 TYR A CA 1
ATOM 3368 C C . TYR A 1 431 ? -39.306 -3.991 -22.240 1.00 80.19 431 TYR A C 1
ATOM 3370 O O . TYR A 1 431 ? -39.596 -3.633 -23.380 1.00 80.19 431 TYR A O 1
ATOM 3378 N N . ALA A 1 432 ? -39.397 -3.162 -21.194 1.00 77.88 432 ALA A N 1
ATOM 3379 C CA . ALA A 1 432 ? -39.862 -1.776 -21.295 1.00 77.88 432 ALA A CA 1
ATOM 3380 C C . ALA A 1 432 ? -38.941 -0.899 -22.162 1.00 77.88 432 ALA A C 1
ATOM 3382 O O . ALA A 1 432 ? -39.403 0.030 -22.821 1.00 77.88 432 ALA A O 1
ATOM 3383 N N . LYS A 1 433 ? -37.641 -1.218 -22.197 1.00 80.75 433 LYS A N 1
ATOM 3384 C CA . LYS A 1 433 ? -36.631 -0.536 -23.023 1.00 80.75 433 LYS A CA 1
ATOM 3385 C C . LYS A 1 433 ? -36.562 -1.051 -24.469 1.00 80.75 433 LYS A C 1
ATOM 3387 O O . LYS A 1 433 ? -35.738 -0.561 -25.236 1.00 80.75 433 LYS A O 1
ATOM 3392 N N . GLY A 1 434 ? -37.393 -2.027 -24.849 1.00 79.62 434 GLY A N 1
ATOM 3393 C CA . GLY A 1 434 ? -37.390 -2.636 -26.186 1.00 79.62 434 GLY A CA 1
ATOM 3394 C C . GLY A 1 434 ? -36.210 -3.582 -26.449 1.00 79.62 434 GLY A C 1
ATOM 3395 O O . GLY A 1 434 ? -36.006 -4.023 -27.578 1.00 79.62 434 GLY A O 1
ATOM 3396 N N . GLU A 1 435 ? -35.431 -3.930 -25.422 1.00 84.31 435 GLU A N 1
ATOM 3397 C CA . GLU A 1 435 ? -34.288 -4.845 -25.515 1.00 84.31 435 GLU A CA 1
ATOM 3398 C C . GLU A 1 435 ? -34.749 -6.308 -25.390 1.00 84.31 435 GLU A C 1
ATOM 3400 O O . GLU A 1 435 ? -34.418 -7.026 -24.442 1.00 84.31 435 GLU A O 1
ATOM 3405 N N . TYR A 1 436 ? -35.531 -6.764 -26.371 1.00 78.38 436 TYR A N 1
ATOM 3406 C CA . TYR A 1 436 ? -36.232 -8.052 -26.338 1.00 78.38 436 TYR A CA 1
ATOM 3407 C C . TYR A 1 436 ? -35.318 -9.276 -26.153 1.00 78.38 436 TYR A C 1
ATOM 3409 O O . TYR A 1 436 ? -35.710 -10.226 -25.479 1.00 78.38 436 TYR A O 1
ATOM 3417 N N . GLY A 1 437 ? -34.087 -9.247 -26.678 1.00 77.12 437 GLY A N 1
ATOM 3418 C CA . GLY A 1 437 ? -33.117 -10.336 -26.495 1.00 77.12 437 GLY A CA 1
ATOM 3419 C C . GLY A 1 437 ? -32.699 -10.527 -25.032 1.00 77.12 437 GLY A C 1
ATOM 3420 O O . GLY A 1 437 ? -32.805 -11.625 -24.495 1.00 77.12 437 GLY A O 1
ATOM 3421 N N . LYS A 1 438 ? -32.323 -9.437 -24.349 1.00 80.38 438 LYS A N 1
ATOM 3422 C CA . LYS A 1 438 ? -31.923 -9.469 -22.929 1.00 80.38 438 LYS A CA 1
ATOM 3423 C C . LYS A 1 438 ? -33.100 -9.807 -22.016 1.00 80.38 438 LYS A C 1
ATOM 3425 O O . LYS A 1 438 ? -32.942 -10.554 -21.053 1.00 80.38 438 LYS A O 1
ATOM 3430 N N . ALA A 1 439 ? -34.285 -9.288 -22.343 1.00 78.88 439 ALA A N 1
ATOM 3431 C CA . ALA A 1 439 ? -35.511 -9.624 -21.632 1.00 78.88 439 ALA A CA 1
ATOM 3432 C C . ALA A 1 439 ? -35.817 -11.131 -21.734 1.00 78.88 439 ALA A C 1
ATOM 3434 O O . ALA A 1 439 ? -36.102 -11.769 -20.722 1.00 78.88 439 ALA A O 1
ATOM 3435 N N . ALA A 1 440 ? -35.689 -11.726 -22.927 1.00 80.12 440 ALA A N 1
ATOM 3436 C CA . ALA A 1 440 ? -35.905 -13.159 -23.128 1.00 80.12 440 ALA A CA 1
ATOM 3437 C C . ALA A 1 440 ? -34.927 -14.023 -22.315 1.00 80.12 440 ALA A C 1
ATOM 3439 O O . ALA A 1 440 ? -35.340 -15.024 -21.729 1.00 80.12 440 ALA A O 1
ATOM 3440 N N . ASP A 1 441 ? -33.656 -13.627 -22.234 1.00 83.25 441 ASP A N 1
ATOM 3441 C CA . ASP A 1 441 ? -32.643 -14.362 -21.469 1.00 83.25 441 ASP A CA 1
ATOM 3442 C C . ASP A 1 441 ? -32.891 -14.300 -19.956 1.00 83.25 441 ASP A C 1
ATOM 3444 O O . ASP A 1 441 ? -32.735 -15.310 -19.265 1.00 83.25 441 ASP A O 1
ATOM 3448 N N . ALA A 1 442 ? -33.348 -13.155 -19.437 1.00 83.12 442 ALA A N 1
ATOM 3449 C CA . ALA A 1 442 ? -33.747 -13.020 -18.037 1.00 83.12 442 ALA A CA 1
ATOM 3450 C C . ALA A 1 442 ? -34.936 -13.937 -17.695 1.00 83.12 442 ALA A C 1
ATOM 3452 O O . ALA A 1 442 ? -34.875 -14.688 -16.721 1.00 83.12 442 ALA A O 1
ATOM 3453 N N . PHE A 1 443 ? -35.980 -13.965 -18.533 1.00 83.12 443 PHE A N 1
ATOM 3454 C CA . PHE A 1 443 ? -37.136 -14.843 -18.312 1.00 83.12 443 PHE A CA 1
ATOM 3455 C C . PHE A 1 443 ? -36.810 -16.333 -18.501 1.00 83.12 443 PHE A C 1
ATOM 3457 O O . PHE A 1 443 ? -37.366 -17.171 -17.793 1.00 83.12 443 PHE A O 1
ATOM 3464 N N . ARG A 1 444 ? -35.869 -16.692 -19.386 1.00 83.81 444 ARG A N 1
ATOM 3465 C CA . ARG A 1 444 ? -35.369 -18.075 -19.502 1.00 83.81 444 ARG A CA 1
ATOM 3466 C C . ARG A 1 444 ? -34.630 -18.529 -18.247 1.00 83.81 444 ARG A C 1
ATOM 3468 O O . ARG A 1 444 ? -34.852 -19.653 -17.813 1.00 83.81 444 ARG A O 1
ATOM 3475 N N . LYS A 1 445 ? -33.807 -17.664 -17.643 1.00 86.00 445 LYS A N 1
ATOM 3476 C CA . LYS A 1 445 ? -33.122 -17.972 -16.376 1.00 86.00 445 LYS A CA 1
ATOM 3477 C C . LYS A 1 445 ? -34.106 -18.203 -15.230 1.00 86.00 445 LYS A C 1
ATOM 3479 O O . LYS A 1 445 ? -33.928 -19.135 -14.451 1.00 86.00 445 LYS A O 1
ATOM 3484 N N . ILE A 1 446 ? -35.195 -17.437 -15.178 1.00 84.62 446 ILE A N 1
ATOM 3485 C CA . ILE A 1 446 ? -36.271 -17.688 -14.209 1.00 84.62 446 ILE A CA 1
ATOM 3486 C C . ILE A 1 446 ? -36.879 -19.073 -14.431 1.00 84.62 446 ILE A C 1
ATOM 3488 O O . ILE A 1 446 ? -37.022 -19.820 -13.476 1.00 84.62 446 ILE A O 1
ATOM 3492 N N . LEU A 1 447 ? -37.160 -19.457 -15.679 1.00 81.00 447 LEU A N 1
ATOM 3493 C CA . LEU A 1 447 ? -37.721 -20.776 -15.998 1.00 81.00 447 LEU A CA 1
ATOM 3494 C C . LEU A 1 447 ? -36.742 -21.941 -15.770 1.00 81.00 447 LEU A C 1
ATOM 3496 O O . LEU A 1 447 ? -37.184 -23.080 -15.651 1.00 81.00 447 LEU A O 1
ATOM 3500 N N . THR A 1 448 ? -35.431 -21.687 -15.694 1.00 83.19 448 THR A N 1
ATOM 3501 C CA . THR A 1 448 ? -34.462 -22.707 -15.259 1.00 83.19 448 THR A CA 1
ATOM 3502 C C . THR A 1 448 ? -34.451 -22.912 -13.744 1.00 83.19 448 THR A C 1
ATOM 3504 O O . THR A 1 448 ? -34.144 -24.012 -13.300 1.00 83.19 448 THR A O 1
ATOM 3507 N N . MET A 1 449 ? -34.798 -21.881 -12.965 1.00 78.12 449 MET A N 1
ATOM 3508 C CA . MET A 1 449 ? -34.843 -21.932 -11.495 1.00 78.12 449 MET A CA 1
ATOM 3509 C C . MET A 1 449 ? -36.225 -22.353 -10.975 1.00 78.12 449 MET A C 1
ATOM 3511 O O . MET A 1 449 ? -36.329 -23.162 -10.061 1.00 78.12 449 MET A O 1
ATOM 3515 N N . ASP A 1 450 ? -37.287 -21.847 -11.601 1.00 81.25 450 ASP A N 1
ATOM 3516 C CA . ASP A 1 450 ? -38.683 -22.205 -11.363 1.00 81.25 450 ASP A CA 1
ATOM 3517 C C . ASP A 1 450 ? -39.371 -22.515 -12.708 1.00 81.25 450 ASP A C 1
ATOM 3519 O O . ASP A 1 450 ? -39.949 -21.631 -13.356 1.00 81.25 450 ASP A O 1
ATOM 3523 N N . PRO A 1 451 ? -39.336 -23.787 -13.148 1.00 79.19 451 PRO A N 1
ATOM 3524 C CA . PRO A 1 451 ? -39.967 -24.216 -14.394 1.00 79.19 451 PRO A CA 1
ATOM 3525 C C . PRO A 1 451 ? -41.490 -24.028 -14.436 1.00 79.19 451 PRO A C 1
ATOM 3527 O O . PRO A 1 451 ? -42.077 -24.065 -15.520 1.00 79.19 451 PRO A O 1
ATOM 3530 N N . GLN A 1 452 ? -42.148 -23.833 -13.285 1.00 79.75 452 GLN A N 1
ATOM 3531 C CA . GLN A 1 452 ? -43.593 -23.608 -13.200 1.00 79.75 452 GLN A CA 1
ATOM 3532 C C . GLN A 1 452 ? -43.973 -22.122 -13.158 1.00 79.75 452 GLN A C 1
ATOM 3534 O O . GLN A 1 452 ? -45.162 -21.795 -13.077 1.00 79.75 452 GLN A O 1
ATOM 3539 N N . ASN A 1 453 ? -43.005 -21.209 -13.294 1.00 82.25 453 ASN A N 1
ATOM 3540 C CA . ASN A 1 453 ? -43.258 -19.776 -13.250 1.00 82.25 453 ASN A CA 1
ATOM 3541 C C . ASN A 1 453 ? -44.119 -19.299 -14.435 1.00 82.25 453 ASN A C 1
ATOM 3543 O O . ASN A 1 453 ? -43.644 -18.997 -15.538 1.00 82.25 453 ASN A O 1
ATOM 3547 N N . THR A 1 454 ? -45.427 -19.201 -14.199 1.00 80.12 454 THR A N 1
ATOM 3548 C CA . THR A 1 454 ? -46.400 -18.827 -15.234 1.00 80.12 454 THR A CA 1
ATOM 3549 C C . THR A 1 454 ? -46.209 -17.399 -15.747 1.00 80.12 454 THR A C 1
ATOM 3551 O O . THR A 1 454 ? -46.533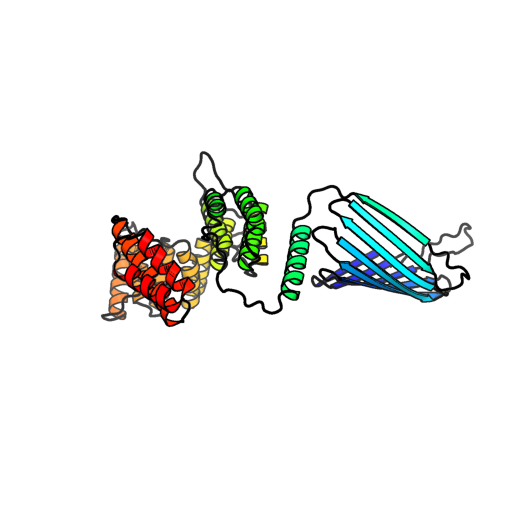 -17.120 -16.904 1.00 80.12 454 THR A O 1
ATOM 3554 N N . GLN A 1 455 ? -45.662 -16.497 -14.925 1.00 80.06 455 GLN A N 1
ATOM 3555 C CA . GLN A 1 455 ? -45.425 -15.107 -15.305 1.00 80.06 455 GLN A CA 1
ATOM 3556 C C . GLN A 1 455 ? -44.257 -14.989 -16.291 1.00 80.06 455 GLN A C 1
ATOM 3558 O O . GLN A 1 455 ? -44.421 -14.393 -17.358 1.00 80.06 455 GLN A O 1
ATOM 3563 N N . ALA A 1 456 ? -43.121 -15.628 -15.994 1.00 78.56 456 ALA A N 1
ATOM 3564 C CA . ALA A 1 456 ? -41.954 -15.642 -16.876 1.00 78.56 456 ALA A CA 1
ATOM 3565 C C . ALA A 1 456 ? -42.262 -16.300 -18.232 1.00 78.56 456 ALA A C 1
ATOM 3567 O O . ALA A 1 456 ? -41.851 -15.792 -19.276 1.00 78.56 456 ALA A O 1
ATOM 3568 N N . LYS A 1 457 ? -43.067 -17.374 -18.242 1.00 80.62 457 LYS A N 1
ATOM 3569 C CA . LYS A 1 457 ? -43.504 -18.036 -19.482 1.00 80.62 457 LYS A CA 1
ATOM 3570 C C . LYS A 1 457 ? -44.349 -17.116 -20.370 1.00 80.62 457 LYS A C 1
ATOM 3572 O O . LYS A 1 457 ? -44.069 -16.990 -21.560 1.00 80.62 457 LYS A O 1
ATOM 3577 N N . LYS A 1 458 ? -45.340 -16.422 -19.794 1.00 80.06 458 LYS A N 1
ATOM 3578 C CA . LYS A 1 458 ? -46.183 -15.460 -20.529 1.00 80.06 458 LYS A CA 1
ATOM 3579 C C . LYS A 1 458 ? -45.378 -14.270 -21.057 1.00 80.06 458 LYS A C 1
ATOM 3581 O O . LYS A 1 458 ? -45.613 -13.829 -22.182 1.00 80.06 458 LYS A O 1
ATOM 3586 N N . ALA A 1 459 ? -44.435 -13.756 -20.267 1.00 76.88 459 ALA A N 1
ATOM 3587 C CA . ALA A 1 459 ? -43.560 -12.663 -20.684 1.00 76.88 459 ALA A CA 1
ATOM 3588 C C . ALA A 1 459 ? -42.672 -13.076 -21.870 1.00 76.88 459 ALA A C 1
ATOM 3590 O O . ALA A 1 459 ? -42.594 -12.353 -22.864 1.00 76.88 459 ALA A O 1
ATOM 3591 N N . LEU A 1 460 ? -42.091 -14.279 -21.819 1.00 82.56 460 LEU A N 1
ATOM 3592 C CA . LEU A 1 460 ? -41.271 -14.830 -22.897 1.00 82.56 460 LEU A CA 1
ATOM 3593 C C . LEU A 1 460 ? -42.079 -15.077 -24.182 1.00 82.56 460 LEU A C 1
ATOM 3595 O O . LEU A 1 460 ? -41.625 -14.725 -25.268 1.00 82.56 460 LEU A O 1
ATOM 3599 N N . GLU A 1 461 ? -43.297 -15.616 -24.082 1.00 79.19 461 GLU A N 1
ATOM 3600 C CA . GLU A 1 461 ? -44.189 -15.790 -25.239 1.00 79.19 461 GLU A CA 1
ATOM 3601 C C . GLU A 1 461 ? -44.549 -14.453 -25.901 1.00 79.19 461 GLU A C 1
ATOM 3603 O O . GLU A 1 461 ? -44.587 -14.356 -27.130 1.00 79.19 461 GLU A O 1
ATOM 3608 N N . ARG A 1 462 ? -44.781 -13.404 -25.102 1.00 77.06 462 ARG A N 1
ATOM 3609 C CA . ARG A 1 462 ? -45.075 -12.059 -25.611 1.00 77.06 462 ARG A CA 1
ATOM 3610 C C . ARG A 1 462 ? -43.874 -11.455 -26.336 1.00 77.06 462 ARG A C 1
ATOM 3612 O O . ARG A 1 462 ? -44.054 -10.870 -27.400 1.00 77.06 462 ARG A O 1
ATOM 3619 N N . ILE A 1 463 ? -42.668 -11.656 -25.805 1.00 79.25 463 ILE A N 1
ATOM 3620 C CA . ILE A 1 463 ? -41.413 -11.248 -26.448 1.00 79.25 463 ILE A CA 1
ATOM 3621 C C . ILE A 1 463 ? -41.232 -11.950 -27.796 1.00 79.25 463 ILE A C 1
ATOM 3623 O O . ILE A 1 463 ? -40.982 -11.286 -28.796 1.00 79.25 463 ILE A O 1
ATOM 3627 N N . ILE A 1 464 ? -41.426 -13.271 -27.843 1.00 75.25 464 ILE A N 1
ATOM 3628 C CA . ILE A 1 464 ? -41.257 -14.069 -29.069 1.00 75.25 464 ILE A CA 1
ATOM 3629 C C . ILE A 1 464 ? -42.261 -13.655 -30.158 1.00 75.25 464 ILE A C 1
ATOM 3631 O O . ILE A 1 464 ? -41.942 -13.707 -31.344 1.00 75.25 464 ILE A O 1
ATOM 3635 N N . ARG A 1 465 ? -43.472 -13.228 -29.773 1.00 74.56 465 ARG A N 1
ATOM 3636 C CA . ARG A 1 465 ? -44.478 -12.701 -30.712 1.00 74.56 465 ARG A CA 1
ATOM 3637 C C . ARG A 1 465 ? -44.150 -11.309 -31.244 1.00 74.56 465 ARG A C 1
ATOM 3639 O O . ARG A 1 465 ? -44.582 -10.999 -32.342 1.00 74.56 465 ARG A O 1
ATOM 3646 N N . LEU A 1 466 ? -43.441 -10.487 -30.473 1.00 67.06 466 LEU A N 1
ATOM 3647 C CA . LEU A 1 466 ? -43.016 -9.141 -30.878 1.00 67.06 466 LEU A CA 1
ATOM 3648 C C . LEU A 1 466 ? -41.706 -9.147 -31.679 1.00 67.06 466 LEU A C 1
ATOM 3650 O O . LEU A 1 466 ? -41.396 -8.162 -32.339 1.00 67.06 466 LEU A O 1
ATOM 3654 N N . SER A 1 467 ? -40.933 -10.235 -31.604 1.00 59.62 467 SER A N 1
ATOM 3655 C CA . SER A 1 467 ? -39.684 -10.432 -32.350 1.00 59.62 467 SER A CA 1
ATOM 3656 C C . SER A 1 467 ? -39.855 -11.210 -33.666 1.00 59.62 467 SER A C 1
ATOM 3658 O O . SER A 1 467 ? -38.852 -11.594 -34.267 1.00 59.62 467 SER A O 1
ATOM 3660 N N . ARG A 1 468 ? -41.096 -11.512 -34.067 1.00 51.09 468 ARG A N 1
ATOM 3661 C CA . ARG A 1 468 ? -41.479 -12.004 -35.400 1.00 51.09 468 ARG A CA 1
ATOM 3662 C C . ARG A 1 468 ? -42.115 -10.862 -36.167 1.00 51.09 468 ARG A C 1
ATOM 3664 O O . ARG A 1 468 ? -41.866 -10.804 -37.387 1.00 51.09 468 ARG A O 1
#

Radius of gyration: 34.37 Å; chains: 1; bounding box: 109×55×93 Å

pLDDT: mean 82.44, std 15.33, range [32.25, 97.06]